Protein AF-A0A8B6C512-F1 (afdb_monomer_lite)

Secondary structure (DSSP, 8-state):
-EEEEEEEEEEEE---TT------S--TTTTT-SSPPTTTTS-TTT--TTTTSEEEEEEEEEEEE--TTTTTS-SSS--B-TTTS---TTT--EETTEESSPPPTTTS-BSEEEEESTTHHHHHHHHHTSGGGTTPEEEESSGGGTHHHHHHHHHHHTT---EEEEETTEEEEEEETTTT-EEEEEGGGT--S-GGGHHHHHT---S------GGG--TGGGG-EEEPPPGGGGTGGGS-HHHHHHHHHHHHHHTTSEEEHHHHHHHHHHHHHHHHHHHHHHHHHHHHHHHH--S-TT-TT--PPPGGGSSSHHHHHHHHHHHHHSPPEEEEEEEETTT--EEEEEEEEETTEEEEEETTEEEEHHHHHHH-TTEEEEEEEEEE-SS----TT-SS-S----HHHHHHHHHHHHHHT---EETTTT-PEEPTTSS-EESEEETTTTEEEEEE-TTTTT-TTT--S-TTT-B-TTT--BHHHHHHHHHHHHHHHHHTT-EEEEEEHHHHHHHHHH-HHHHHHHHH----PPP-TTGGGSTTT-----S-S---PPTT--------S-HHHHHHHHSPPP-SSPP---S----GGG--S----S----

Sequence (606 aa):
MIFFDCETTQDTLLQCENGNLPSTSRCQNCKDKEEACNQCTLCQNCGKSWCGSKEHKVNFICMQTACDHCKDKQISDEPKCNFCGVRCSMCDKKDKKEFKKEPCFKTCGFRERIFRGELATDAFCRRVFSEQYTNAVVLSHNGSGYDNYFLIDWLIKNSIRPDVIFNGSKIMYMAINRGLNIRVLDSLNFLPMKLSKIPKAFGLKELKKGYFPHFFNTMENQNYIGPYPDSTYYGCDYMSKDDRSDFLSWYKTKTNEVFDFAKEMKEYCCSDTTILREGVLRFRDLMLEVNRNGENEKNTHGQGVDVLDYVTIASVCMGVYKTNFLKEQYDVEVLRQDTDDIDQIPMTFTEKGFDVLDHDTWKSSETFLSENPQSKFGQRKFVKSPLAHVPSEGYTKRYNHSKSSIVWLEWMMKEEKMSIQHALNRGEFKIPGTKFHVDGYCQETNEVFEFLGCLWHGCKKCFPCERSGTKTSLTKQSMDELYVVTKKREKTIRELGFGYRKIWEHDFASQLKSNQRLKLFANNLDIEERLDPRLAFFVRWTNRHTTKLYYKVKNEEKIKYVDFTSLYPWTNKYCRYPLHHPEIITKDFEELDTYFGFVQSENFTT

Structure (mmCIF, N/CA/C/O backbone):
data_AF-A0A8B6C512-F1
#
_entry.id   AF-A0A8B6C512-F1
#
loop_
_atom_site.group_PDB
_atom_site.id
_atom_site.type_symbol
_atom_site.label_atom_id
_atom_site.label_alt_id
_atom_site.label_comp_id
_atom_site.label_asym_id
_atom_site.label_entity_id
_atom_site.label_seq_id
_atom_site.pdbx_PDB_ins_code
_atom_site.Cartn_x
_atom_site.Cartn_y
_atom_site.Cartn_z
_atom_site.occupancy
_atom_site.B_iso_or_equiv
_atom_site.auth_seq_id
_atom_site.auth_comp_id
_atom_site.auth_asym_id
_atom_site.auth_atom_id
_atom_site.pdbx_PDB_model_num
ATOM 1 N N . MET A 1 1 ? 15.063 -5.814 2.025 1.00 91.50 1 MET A N 1
ATOM 2 C CA . MET A 1 1 ? 14.342 -5.010 1.019 1.00 91.50 1 MET A CA 1
ATOM 3 C C . MET A 1 1 ? 14.743 -5.479 -0.368 1.00 91.50 1 MET A C 1
ATOM 5 O O . MET A 1 1 ? 15.917 -5.784 -0.583 1.00 91.50 1 MET A O 1
ATOM 9 N N . ILE A 1 2 ? 13.775 -5.566 -1.271 1.00 94.25 2 ILE A N 1
ATOM 10 C CA . ILE A 1 2 ? 13.942 -5.879 -2.689 1.00 94.25 2 ILE A CA 1
ATOM 11 C C . ILE A 1 2 ? 13.354 -4.700 -3.459 1.00 94.25 2 ILE A C 1
ATOM 13 O O . ILE A 1 2 ? 12.222 -4.310 -3.200 1.00 94.25 2 ILE A O 1
ATOM 17 N N . PHE A 1 3 ? 14.126 -4.141 -4.374 1.00 95.06 3 PHE A N 1
ATOM 18 C CA . PHE A 1 3 ? 13.727 -3.062 -5.263 1.00 95.06 3 PHE A CA 1
ATOM 19 C C . PHE A 1 3 ? 13.720 -3.613 -6.673 1.00 95.06 3 PHE A C 1
ATOM 21 O O . PHE A 1 3 ? 14.619 -4.383 -7.027 1.00 95.06 3 PHE A O 1
ATOM 28 N N . PHE A 1 4 ? 12.721 -3.254 -7.459 1.00 95.69 4 PHE A N 1
ATOM 29 C CA . PHE A 1 4 ? 12.693 -3.656 -8.849 1.00 95.69 4 PHE A CA 1
ATOM 30 C C . PHE A 1 4 ? 12.033 -2.600 -9.718 1.00 95.69 4 PHE A C 1
ATOM 32 O O . PHE A 1 4 ? 11.220 -1.804 -9.245 1.00 95.69 4 PHE A O 1
ATOM 39 N N . ASP A 1 5 ? 12.405 -2.655 -10.983 1.00 93.94 5 ASP A N 1
ATOM 40 C CA . ASP A 1 5 ? 11.792 -1.925 -12.075 1.00 93.94 5 ASP A CA 1
ATOM 41 C C . ASP A 1 5 ? 11.646 -2.878 -13.267 1.00 93.94 5 ASP A C 1
ATOM 43 O O . ASP A 1 5 ? 12.404 -3.858 -13.384 1.00 93.94 5 ASP A O 1
ATOM 47 N N . CYS A 1 6 ? 10.639 -2.647 -14.107 1.00 92.38 6 CYS A N 1
ATOM 48 C CA . CYS A 1 6 ? 10.387 -3.498 -15.258 1.00 92.38 6 CYS A CA 1
ATOM 49 C C . CYS A 1 6 ? 10.047 -2.717 -16.524 1.00 92.38 6 CYS A C 1
ATOM 51 O O . CYS A 1 6 ? 9.297 -1.748 -16.510 1.00 92.38 6 CYS A O 1
ATOM 53 N N . GLU A 1 7 ? 10.559 -3.221 -17.644 1.00 91.62 7 GLU A N 1
ATOM 54 C CA . GLU A 1 7 ? 10.221 -2.734 -18.973 1.00 91.62 7 GLU A CA 1
ATOM 55 C C . GLU A 1 7 ? 9.323 -3.746 -19.678 1.00 91.62 7 GLU A C 1
ATOM 57 O O . GLU A 1 7 ? 9.436 -4.967 -19.493 1.00 91.62 7 GLU A O 1
ATOM 62 N N . THR A 1 8 ? 8.415 -3.218 -20.495 1.00 89.81 8 THR A N 1
ATOM 63 C CA . THR A 1 8 ? 7.405 -4.011 -21.199 1.00 89.81 8 THR A CA 1
ATOM 64 C C . THR A 1 8 ? 7.419 -3.746 -22.690 1.00 89.81 8 THR A C 1
ATOM 66 O O . THR A 1 8 ? 7.499 -2.583 -23.097 1.00 89.81 8 THR A O 1
ATOM 69 N N . THR A 1 9 ? 7.214 -4.785 -23.491 1.00 89.00 9 THR A N 1
ATOM 70 C CA . THR A 1 9 ? 6.844 -4.621 -24.895 1.00 89.00 9 THR A CA 1
ATOM 71 C C . THR A 1 9 ? 5.354 -4.297 -25.024 1.00 89.00 9 THR A C 1
ATOM 73 O O . THR A 1 9 ? 4.552 -4.626 -24.145 1.00 89.00 9 THR A O 1
ATOM 76 N N . GLN A 1 10 ? 4.993 -3.604 -26.106 1.00 83.38 10 GLN A N 1
ATOM 77 C CA . GLN A 1 10 ? 3.621 -3.155 -26.407 1.00 83.38 10 GLN A CA 1
ATOM 78 C C . GLN A 1 10 ? 3.200 -3.497 -27.848 1.00 83.38 10 GLN A C 1
ATOM 80 O O . GLN A 1 10 ? 2.409 -2.796 -28.481 1.00 83.38 10 GLN A O 1
ATOM 85 N N . ASP A 1 11 ? 3.798 -4.549 -28.390 1.00 81.00 11 ASP A N 1
ATOM 86 C CA . ASP A 1 11 ? 3.680 -5.032 -29.765 1.00 81.00 11 ASP A CA 1
ATOM 87 C C . ASP A 1 11 ? 2.451 -5.925 -29.995 1.00 81.00 11 ASP A C 1
ATOM 89 O O . ASP A 1 11 ? 2.046 -6.145 -31.135 1.00 81.00 11 ASP A O 1
ATOM 93 N N . THR A 1 12 ? 1.807 -6.393 -28.924 1.00 81.94 12 THR A N 1
ATOM 94 C CA . THR A 1 12 ? 0.598 -7.224 -29.004 1.00 81.94 12 THR A CA 1
ATOM 95 C C . THR A 1 12 ? -0.656 -6.431 -28.645 1.00 81.94 12 THR A C 1
ATOM 97 O O . THR A 1 12 ? -0.633 -5.556 -27.783 1.00 81.94 12 THR A O 1
ATOM 100 N N . LEU A 1 13 ? -1.766 -6.706 -29.334 1.00 83.25 13 LEU A N 1
ATOM 101 C CA . LEU A 1 13 ? -3.073 -6.111 -29.043 1.00 83.25 13 LEU A CA 1
ATOM 102 C C . LEU A 1 13 ? -3.945 -7.124 -28.304 1.00 83.25 13 LEU A C 1
ATOM 104 O O . LEU A 1 13 ? -4.072 -8.267 -28.740 1.00 83.25 13 LEU A O 1
ATOM 108 N N . LEU A 1 14 ? -4.614 -6.682 -27.242 1.00 81.88 14 LEU A N 1
ATOM 109 C CA . LEU A 1 14 ? -5.650 -7.463 -26.577 1.00 81.88 14 LEU A CA 1
ATOM 110 C C . LEU A 1 14 ? -6.883 -7.535 -27.478 1.00 81.88 14 LEU A C 1
ATOM 112 O O . LEU A 1 14 ? -7.467 -6.506 -27.809 1.00 81.88 14 LEU A O 1
ATOM 116 N N . GLN A 1 15 ? -7.315 -8.730 -27.870 1.00 83.06 15 GLN A N 1
ATOM 117 C CA . GLN A 1 15 ? -8.493 -8.918 -28.723 1.00 83.06 15 GLN A CA 1
ATOM 118 C C . GLN A 1 15 ? -9.406 -10.007 -28.152 1.00 83.06 15 GLN A C 1
ATOM 120 O O . GLN A 1 15 ? -8.938 -10.946 -27.512 1.00 83.06 15 GLN A O 1
ATOM 125 N N . CYS A 1 16 ? -10.721 -9.874 -28.344 1.00 81.25 16 CYS A N 1
ATOM 126 C CA . CYS A 1 16 ? -11.652 -10.968 -28.058 1.00 81.25 16 CYS A CA 1
ATOM 127 C C . CYS A 1 16 ? -11.561 -12.063 -29.132 1.00 81.25 16 CYS A C 1
ATOM 129 O O . CYS A 1 16 ? -11.013 -11.825 -30.203 1.00 81.25 16 CYS A O 1
ATOM 131 N N . GLU A 1 17 ? -12.159 -13.230 -28.877 1.00 81.50 17 GLU A N 1
ATOM 132 C CA . GLU A 1 17 ? -12.155 -14.383 -29.799 1.00 81.50 17 GLU A CA 1
ATOM 133 C C . GLU A 1 17 ? -12.631 -14.030 -31.220 1.00 81.50 17 GLU A C 1
ATOM 135 O O . GLU A 1 17 ? -12.104 -14.545 -32.198 1.00 81.50 17 GLU A O 1
ATOM 140 N N . ASN A 1 18 ? -13.564 -13.079 -31.335 1.00 79.50 18 ASN A N 1
ATOM 141 C CA . ASN A 1 18 ? -14.104 -12.596 -32.611 1.00 79.50 18 ASN A CA 1
ATOM 142 C C . ASN A 1 18 ? -13.306 -11.428 -33.230 1.00 79.50 18 ASN A C 1
ATOM 144 O O . ASN A 1 18 ? -13.780 -10.784 -34.163 1.00 79.50 18 ASN A O 1
ATOM 148 N N . GLY A 1 19 ? -12.127 -11.104 -32.691 1.00 79.50 19 GLY A N 1
ATOM 149 C CA . GLY A 1 19 ? -11.318 -9.953 -33.095 1.00 79.50 19 GLY A CA 1
ATOM 150 C C . GLY A 1 19 ? -11.868 -8.609 -32.602 1.00 79.50 19 GLY A C 1
ATOM 151 O O . GLY A 1 19 ? -13.033 -8.482 -32.212 1.00 79.50 19 GLY A O 1
ATOM 152 N N . ASN A 1 20 ? -11.014 -7.583 -32.591 1.00 76.06 20 ASN A N 1
ATOM 153 C CA . ASN A 1 20 ? -11.428 -6.233 -32.215 1.00 76.06 20 ASN A CA 1
ATOM 154 C C . ASN A 1 20 ? -12.248 -5.572 -33.335 1.00 76.06 20 ASN A C 1
ATOM 156 O O . ASN A 1 20 ? -11.716 -5.328 -34.416 1.00 76.06 20 ASN A O 1
ATOM 160 N N . LEU A 1 21 ? -13.506 -5.226 -33.048 1.00 76.69 21 LEU A N 1
ATOM 161 C CA . LEU A 1 21 ? -14.348 -4.416 -33.927 1.00 76.69 21 LEU A CA 1
ATOM 162 C C . LEU A 1 21 ? -14.613 -3.051 -33.267 1.00 76.69 21 LEU A C 1
ATOM 164 O O . LEU A 1 21 ? -15.523 -2.942 -32.436 1.00 76.69 21 LEU A O 1
ATOM 168 N N . PRO A 1 22 ? -13.813 -2.014 -33.579 1.00 69.06 22 PRO A N 1
ATOM 169 C CA . PRO A 1 22 ? -14.023 -0.678 -33.035 1.00 69.06 22 PRO A CA 1
ATOM 170 C C . PRO A 1 22 ? -15.320 -0.066 -33.579 1.00 69.06 22 PRO A C 1
ATOM 172 O O . PRO A 1 22 ? -15.694 -0.297 -34.729 1.00 69.06 22 PRO A O 1
ATOM 175 N N . SER A 1 23 ? -16.009 0.740 -32.765 1.00 67.50 23 SER A N 1
ATOM 176 C CA . SER A 1 23 ? -17.238 1.403 -33.207 1.00 67.50 23 SER A CA 1
ATOM 177 C C . SER A 1 23 ? -16.943 2.440 -34.293 1.00 67.50 23 SER A C 1
ATOM 179 O O . SER A 1 23 ? -16.344 3.482 -34.029 1.00 67.50 23 SER A O 1
ATOM 181 N N . THR A 1 24 ? -17.376 2.166 -35.524 1.00 58.69 24 THR A N 1
ATOM 182 C CA . THR A 1 24 ? -17.175 3.050 -36.687 1.00 58.69 24 THR A CA 1
ATOM 183 C C . THR A 1 24 ? -18.111 4.260 -36.678 1.00 58.69 24 THR A C 1
ATOM 185 O O . THR A 1 24 ? -17.781 5.310 -37.227 1.00 58.69 24 THR A O 1
ATOM 188 N N . SER A 1 25 ? -19.264 4.157 -36.011 1.00 61.19 25 SER A N 1
ATOM 189 C CA . SER A 1 25 ? -20.226 5.247 -35.847 1.00 61.19 25 SER A CA 1
ATOM 190 C C . SER A 1 25 ? -20.038 5.941 -34.498 1.00 61.19 25 SER A C 1
ATOM 192 O O . SER A 1 25 ? -20.415 5.405 -33.451 1.00 61.19 25 SER A O 1
ATOM 194 N N . ARG A 1 26 ? -19.481 7.158 -34.520 1.00 62.62 26 ARG A N 1
ATOM 195 C CA . ARG A 1 26 ? -19.450 8.042 -33.346 1.00 62.62 26 ARG A CA 1
ATOM 196 C C . ARG A 1 26 ? -20.874 8.501 -33.014 1.00 62.62 26 ARG A C 1
ATOM 198 O O . ARG A 1 26 ? -21.643 8.842 -33.916 1.00 62.62 26 ARG A O 1
ATOM 205 N N . CYS A 1 27 ? -21.236 8.509 -31.730 1.00 70.62 27 CYS A N 1
ATOM 206 C CA . CYS A 1 27 ? -22.537 9.014 -31.288 1.00 70.62 27 CYS A CA 1
ATOM 207 C C . CYS A 1 27 ? -22.699 10.502 -31.645 1.00 70.62 27 CYS A C 1
ATOM 209 O O . CYS A 1 27 ? -21.721 11.191 -31.942 1.00 70.62 27 CYS A O 1
ATOM 211 N N . GLN A 1 28 ? -23.926 11.023 -31.580 1.00 69.69 28 GLN A N 1
ATOM 212 C CA . GLN A 1 28 ? -24.227 12.417 -31.934 1.00 69.69 28 GLN A CA 1
ATOM 213 C C . GLN A 1 28 ? -23.349 13.437 -31.182 1.00 69.69 28 GLN A C 1
ATOM 215 O O . GLN A 1 28 ? -22.977 14.451 -31.755 1.00 69.69 28 GLN A O 1
ATOM 220 N N . ASN A 1 29 ? -22.935 13.118 -29.949 1.00 66.81 29 ASN A N 1
ATOM 221 C CA . ASN A 1 29 ? -22.063 13.961 -29.121 1.00 66.81 29 ASN A CA 1
ATOM 222 C C . ASN A 1 29 ? -20.561 13.860 -29.453 1.00 66.81 29 ASN A C 1
ATOM 224 O O . ASN A 1 29 ? -19.772 14.657 -28.944 1.00 66.81 29 ASN A O 1
ATOM 228 N N . CYS A 1 30 ? -20.157 12.870 -30.251 1.00 68.38 30 CYS A N 1
ATOM 229 C CA . CYS A 1 30 ? -18.762 12.582 -30.598 1.00 68.38 30 CYS A CA 1
ATOM 230 C C . CYS A 1 30 ? -18.449 12.781 -32.082 1.00 68.38 30 CYS A C 1
ATOM 232 O O . CYS A 1 30 ? -17.289 12.650 -32.463 1.00 68.38 30 CYS A O 1
ATOM 234 N N . LYS A 1 31 ? -19.452 13.075 -32.921 1.00 67.50 31 LYS A N 1
ATOM 235 C CA . LYS A 1 31 ? -19.254 13.305 -34.361 1.00 67.50 31 LYS A CA 1
ATOM 236 C C . LYS A 1 31 ? -18.230 14.411 -34.643 1.00 67.50 31 LYS A C 1
ATOM 238 O O . LYS A 1 31 ? -17.388 14.207 -35.507 1.00 67.50 31 LYS A O 1
ATOM 243 N N . ASP A 1 32 ? -18.244 15.481 -33.845 1.00 69.19 32 ASP A N 1
ATOM 244 C CA . ASP A 1 32 ? -17.402 16.673 -34.053 1.00 69.19 32 ASP A CA 1
ATOM 245 C C . ASP A 1 32 ? -16.238 16.807 -33.048 1.00 69.19 32 ASP A C 1
ATOM 247 O O . ASP A 1 32 ? -15.557 17.829 -33.016 1.00 69.19 32 ASP A O 1
ATOM 251 N N . LYS A 1 33 ? -16.005 15.804 -32.190 1.00 66.88 33 LYS A N 1
ATOM 252 C CA . LYS A 1 33 ? -14.919 15.818 -31.189 1.00 66.88 33 LYS A CA 1
ATOM 253 C C . LYS A 1 33 ? -13.771 14.924 -31.632 1.00 66.88 33 LYS A C 1
ATOM 255 O O . LYS A 1 33 ? -14.025 13.845 -32.152 1.00 66.88 33 LYS A O 1
ATOM 260 N N . GLU A 1 34 ? -12.522 15.315 -31.377 1.00 61.12 34 GLU A N 1
ATOM 261 C CA . GLU A 1 34 ? -11.354 14.455 -31.642 1.00 61.12 34 GLU A CA 1
ATOM 262 C C . GLU A 1 34 ? -11.406 13.155 -30.816 1.00 61.12 34 GLU A C 1
ATOM 264 O O . GLU A 1 34 ? -11.105 12.081 -31.341 1.00 61.12 34 GLU A O 1
ATOM 269 N N . GLU A 1 35 ? -11.910 13.230 -29.579 1.00 62.97 35 GLU A N 1
ATOM 270 C CA . GLU A 1 35 ? -12.033 12.101 -28.651 1.00 62.97 35 GLU A CA 1
ATOM 271 C C . GLU A 1 35 ? -13.433 11.453 -28.647 1.00 62.97 35 GLU A C 1
ATOM 273 O O . GLU A 1 35 ? -14.476 12.117 -28.619 1.00 62.97 35 GLU A O 1
ATOM 278 N N . ALA A 1 36 ? -13.457 10.117 -28.635 1.00 66.44 36 ALA A N 1
ATOM 279 C CA . ALA A 1 36 ? -14.673 9.309 -28.558 1.00 66.44 36 ALA A CA 1
ATOM 280 C C . ALA A 1 36 ? -15.171 9.156 -27.105 1.00 66.44 36 ALA A C 1
ATOM 282 O O . ALA A 1 36 ? -14.377 9.055 -26.175 1.00 66.44 36 ALA A O 1
ATOM 283 N N . CYS A 1 37 ? -16.491 9.096 -26.888 1.00 70.12 37 CYS A N 1
ATOM 284 C CA . CYS A 1 37 ? -17.055 8.854 -25.555 1.00 70.12 37 CYS A CA 1
ATOM 285 C C . CYS A 1 37 ? -16.850 7.400 -25.102 1.00 70.12 37 CYS A C 1
ATOM 287 O O . CYS A 1 37 ? -16.692 6.504 -25.929 1.00 70.12 37 CYS A O 1
ATOM 289 N N . ASN A 1 38 ? -16.986 7.148 -23.794 1.00 68.56 38 ASN A N 1
ATOM 290 C CA . ASN A 1 38 ? -16.826 5.823 -23.172 1.00 68.56 38 ASN A CA 1
ATOM 291 C C . ASN A 1 38 ? -17.669 4.693 -23.788 1.00 68.56 38 ASN A C 1
ATOM 293 O O . ASN A 1 38 ? -17.343 3.531 -23.595 1.00 68.56 38 ASN A O 1
ATOM 297 N N . GLN A 1 39 ? -18.767 5.006 -24.481 1.00 68.81 39 GLN A N 1
ATOM 298 C CA . GLN A 1 39 ? -19.586 4.008 -25.184 1.00 68.81 39 GLN A CA 1
ATOM 299 C C . GLN A 1 39 ? -19.069 3.725 -26.599 1.00 68.81 39 GLN A C 1
ATOM 301 O O . GLN A 1 39 ? -19.189 2.607 -27.084 1.00 68.81 39 GLN A O 1
ATOM 306 N N . CYS A 1 40 ? -18.474 4.725 -27.255 1.00 70.81 40 CYS A N 1
ATOM 307 C CA . CYS A 1 40 ? -17.884 4.584 -28.587 1.00 70.81 40 CYS A CA 1
ATOM 308 C C . CYS A 1 40 ? -16.485 3.946 -28.548 1.00 70.81 40 CYS A C 1
ATOM 310 O O . CYS A 1 40 ? -15.998 3.514 -29.587 1.00 70.81 40 CYS A O 1
ATOM 312 N N . THR A 1 41 ? -15.844 3.877 -27.376 1.00 71.75 41 THR A N 1
ATOM 313 C CA . THR A 1 41 ? -14.548 3.206 -27.168 1.00 71.75 41 THR A CA 1
ATOM 314 C C . THR A 1 41 ? -14.672 1.707 -26.875 1.00 71.75 41 THR A C 1
ATOM 316 O O . THR A 1 41 ? -13.659 1.021 -26.766 1.00 71.75 41 THR A O 1
ATOM 319 N N . LEU A 1 42 ? -15.892 1.176 -26.744 1.00 79.00 42 LEU A N 1
ATOM 320 C CA . LEU A 1 42 ? -16.126 -0.249 -26.513 1.00 79.00 42 LEU A CA 1
ATOM 321 C C . LEU A 1 42 ? -16.055 -1.026 -27.829 1.00 79.00 42 LEU A C 1
ATOM 323 O O . LEU A 1 42 ? -16.581 -0.589 -28.854 1.00 79.00 42 LEU A O 1
ATOM 327 N N . CYS A 1 43 ? -15.458 -2.216 -27.785 1.00 80.44 43 CYS A N 1
ATOM 328 C CA . CYS A 1 43 ? -15.514 -3.150 -28.905 1.00 80.44 43 CYS A CA 1
ATOM 329 C C . CYS A 1 43 ? -16.960 -3.611 -29.139 1.00 80.44 43 CYS A C 1
ATOM 331 O O . CYS A 1 43 ? -17.629 -4.047 -28.202 1.00 80.44 43 CYS A O 1
ATOM 333 N N . GLN A 1 44 ? -17.434 -3.573 -30.385 1.00 79.50 44 GLN A N 1
ATOM 334 C CA . GLN A 1 44 ? -18.797 -3.984 -30.738 1.00 79.50 44 GLN A CA 1
ATOM 335 C C . GLN A 1 44 ? -19.030 -5.491 -30.557 1.00 79.50 44 GLN A C 1
ATOM 337 O O . GLN A 1 44 ? -20.147 -5.904 -30.261 1.00 79.50 44 GLN A O 1
ATOM 342 N N . ASN A 1 45 ? -17.976 -6.308 -30.666 1.00 82.31 45 ASN A N 1
ATOM 343 C CA . ASN A 1 45 ? -18.083 -7.761 -30.520 1.00 82.31 45 ASN A CA 1
ATOM 344 C C . ASN A 1 45 ? -18.233 -8.211 -29.060 1.00 82.31 45 ASN A C 1
ATOM 346 O O . ASN A 1 45 ? -18.942 -9.176 -28.791 1.00 82.31 45 ASN A O 1
ATOM 350 N N . CYS A 1 46 ? -17.556 -7.554 -28.112 1.00 81.38 46 CYS A N 1
ATOM 351 C CA . CYS A 1 46 ? -17.521 -8.002 -26.712 1.00 81.38 46 CYS A CA 1
ATOM 352 C C . CYS A 1 46 ? -18.033 -6.971 -25.697 1.00 81.38 46 CYS A C 1
ATOM 354 O O . CYS A 1 46 ? -18.179 -7.303 -24.522 1.00 81.38 46 CYS A O 1
ATOM 356 N N . GLY A 1 47 ? -18.283 -5.728 -26.117 1.00 80.50 47 GLY A N 1
ATOM 357 C CA . GLY A 1 47 ? -18.731 -4.630 -25.259 1.00 80.50 47 GLY A CA 1
ATOM 358 C C . GLY A 1 47 ? -17.694 -4.165 -24.233 1.00 80.50 47 GLY A C 1
ATOM 359 O O . GLY A 1 47 ? -18.053 -3.472 -23.285 1.00 80.50 47 GLY A O 1
ATOM 360 N N . LYS A 1 48 ? -16.420 -4.559 -24.372 1.00 80.75 48 LYS A N 1
ATOM 361 C CA . LYS A 1 48 ? -15.354 -4.248 -23.405 1.00 80.75 48 LYS A CA 1
ATOM 362 C C . LYS A 1 48 ? -14.372 -3.225 -23.973 1.00 80.75 48 LYS A C 1
ATOM 364 O O . LYS A 1 48 ? -14.043 -3.268 -25.156 1.00 80.75 48 LYS A O 1
ATOM 369 N N . SER A 1 49 ? -13.885 -2.336 -23.108 1.00 78.50 49 SER A N 1
ATOM 370 C CA . SER A 1 49 ? -12.954 -1.248 -23.451 1.00 78.50 49 SER A CA 1
ATOM 371 C C . SER A 1 49 ? -11.508 -1.704 -23.653 1.00 78.50 49 SER A C 1
ATOM 373 O O . SER A 1 49 ? -10.746 -1.026 -24.331 1.00 78.50 49 SER A O 1
ATOM 375 N N . TRP A 1 50 ? -11.112 -2.845 -23.081 1.00 79.56 50 TRP A N 1
ATOM 376 C CA . TRP A 1 50 ? -9.747 -3.367 -23.222 1.00 79.56 50 TRP A CA 1
ATOM 377 C C . TRP A 1 50 ? -9.486 -4.011 -24.587 1.00 79.56 50 TRP A C 1
ATOM 379 O O . TRP A 1 50 ? -8.336 -4.196 -24.974 1.00 79.56 50 TRP A O 1
ATOM 389 N N . CYS A 1 51 ? -10.536 -4.375 -25.326 1.00 80.56 51 CYS A N 1
ATOM 390 C CA . CYS A 1 51 ? -10.400 -5.008 -26.630 1.00 80.56 51 CYS A CA 1
ATOM 391 C C . CYS A 1 51 ? -9.958 -3.957 -27.658 1.00 80.56 51 CYS A C 1
ATOM 393 O O . CYS A 1 51 ? -10.674 -2.995 -27.913 1.00 80.56 51 CYS A O 1
ATOM 395 N N . GLY A 1 52 ? -8.762 -4.136 -28.216 1.00 76.06 52 GLY A N 1
ATOM 396 C CA . GLY A 1 52 ? -8.053 -3.167 -29.048 1.00 76.06 52 GLY A CA 1
ATOM 397 C C . GLY A 1 52 ? -6.958 -2.386 -28.328 1.00 76.06 52 GLY A C 1
ATOM 398 O O . GLY A 1 52 ? -6.225 -1.650 -28.982 1.00 76.06 52 GLY A O 1
ATOM 399 N N . SER A 1 53 ? -6.827 -2.533 -27.007 1.00 81.75 53 SER A N 1
ATOM 400 C CA . SER A 1 53 ? -5.731 -1.917 -26.255 1.00 81.75 53 SER A CA 1
ATOM 401 C C . SER A 1 53 ? -4.425 -2.685 -26.450 1.00 81.75 53 SER A C 1
ATOM 403 O O . SER A 1 53 ? -4.435 -3.896 -26.676 1.00 81.75 53 SER A O 1
ATOM 405 N N . LYS A 1 54 ? -3.294 -1.981 -26.339 1.00 84.12 54 LYS A N 1
ATOM 406 C CA . LYS A 1 54 ? -1.969 -2.609 -26.340 1.00 84.12 54 LYS A CA 1
ATOM 407 C C . LYS A 1 54 ? -1.796 -3.448 -25.075 1.00 84.12 54 LYS A C 1
ATOM 409 O O . LYS A 1 54 ? -2.067 -2.982 -23.970 1.00 84.12 54 LYS A O 1
ATOM 414 N N . GLU A 1 55 ? -1.373 -4.690 -25.251 1.00 85.94 55 GLU A N 1
ATOM 415 C CA . GLU A 1 55 ? -0.994 -5.586 -24.170 1.00 85.94 55 GLU A CA 1
ATOM 416 C C . GLU A 1 55 ? 0.431 -5.247 -23.732 1.00 85.94 55 GLU A C 1
ATOM 418 O O . GLU A 1 55 ? 1.350 -5.226 -24.548 1.0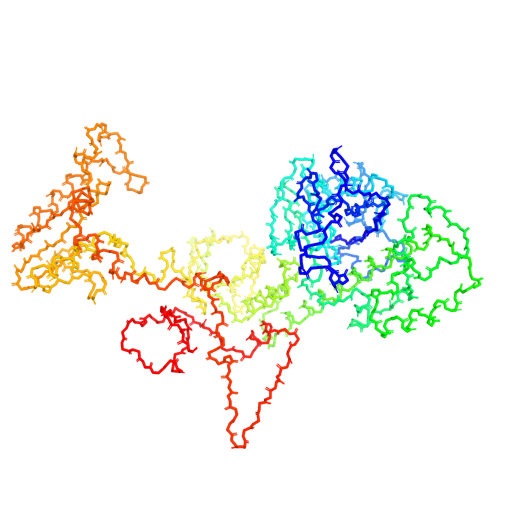0 85.94 55 GLU A O 1
ATOM 423 N N . HIS A 1 56 ? 0.611 -4.985 -22.440 1.00 87.44 56 HIS A N 1
ATOM 424 C CA . HIS A 1 56 ? 1.930 -4.766 -21.860 1.00 87.44 56 HIS A CA 1
ATOM 425 C C . HIS A 1 56 ? 2.498 -6.108 -21.397 1.00 87.44 56 HIS A C 1
ATOM 427 O O . HIS A 1 56 ? 1.965 -6.713 -20.466 1.00 87.44 56 HIS A O 1
ATOM 433 N N . LYS A 1 57 ? 3.579 -6.573 -22.031 1.00 88.19 57 LYS A N 1
ATOM 434 C CA . LYS A 1 57 ? 4.273 -7.812 -21.645 1.00 88.19 57 LYS A CA 1
ATOM 435 C C . LYS A 1 57 ? 5.656 -7.498 -21.118 1.00 88.19 57 LYS A C 1
ATOM 437 O O . LYS A 1 57 ? 6.478 -6.939 -21.831 1.00 88.19 57 LYS A O 1
ATOM 442 N N . VAL A 1 58 ? 5.920 -7.868 -19.871 1.00 90.81 58 VAL A N 1
ATOM 443 C CA . VAL A 1 58 ? 7.227 -7.645 -19.248 1.00 90.81 58 VAL A CA 1
ATOM 444 C C . VAL A 1 58 ? 8.289 -8.486 -19.953 1.00 90.81 58 VAL A C 1
ATOM 446 O O . VAL A 1 58 ? 8.213 -9.713 -19.949 1.00 90.81 58 VAL A O 1
ATOM 449 N N . ASN A 1 59 ? 9.294 -7.826 -20.527 1.00 90.88 59 ASN A N 1
ATOM 450 C CA . ASN A 1 59 ? 10.420 -8.476 -21.202 1.00 90.88 59 ASN A CA 1
ATOM 451 C C . ASN A 1 59 ? 11.748 -8.280 -20.466 1.00 90.88 59 ASN A C 1
ATOM 453 O O . ASN A 1 59 ? 12.705 -9.020 -20.719 1.00 90.88 59 ASN A O 1
ATOM 457 N N . PHE A 1 60 ? 11.820 -7.310 -19.555 1.00 92.38 60 PHE A N 1
ATOM 458 C CA . PHE A 1 60 ? 13.027 -7.007 -18.801 1.00 92.38 60 PHE A CA 1
ATOM 459 C C . PHE A 1 60 ? 12.681 -6.605 -17.368 1.00 92.38 60 PHE A C 1
ATOM 461 O O . PHE A 1 60 ? 11.805 -5.777 -17.149 1.00 92.38 60 PHE A O 1
ATOM 468 N N . ILE A 1 61 ? 13.373 -7.187 -16.387 1.00 94.81 61 ILE A N 1
ATOM 469 C CA . ILE A 1 61 ? 13.243 -6.811 -14.974 1.00 94.81 61 ILE A CA 1
ATOM 470 C C . ILE A 1 61 ? 14.639 -6.662 -14.385 1.00 94.81 61 ILE A C 1
ATOM 472 O O . ILE A 1 61 ? 15.447 -7.599 -14.454 1.00 94.81 61 ILE A O 1
ATOM 476 N N . CYS A 1 62 ? 14.905 -5.520 -13.758 1.00 93.88 62 CYS A N 1
ATOM 477 C CA . CYS A 1 62 ? 16.059 -5.350 -12.889 1.00 93.88 62 CYS A CA 1
ATOM 478 C C . CYS A 1 62 ? 15.626 -5.499 -11.431 1.00 93.88 62 CYS A C 1
ATOM 480 O O . CYS A 1 62 ? 14.680 -4.864 -10.983 1.00 93.88 62 CYS A O 1
ATOM 482 N N . MET A 1 63 ? 16.314 -6.362 -10.684 1.00 94.38 63 MET A N 1
ATOM 483 C CA . MET A 1 63 ? 16.089 -6.566 -9.257 1.00 94.38 63 MET A CA 1
ATOM 484 C C . MET A 1 63 ? 17.352 -6.210 -8.483 1.00 94.38 63 MET A C 1
ATOM 486 O O . MET A 1 63 ? 18.411 -6.792 -8.726 1.00 94.38 63 MET A O 1
ATOM 490 N N . GLN A 1 64 ? 17.222 -5.342 -7.484 1.00 93.31 64 GLN A N 1
ATOM 491 C CA . GLN A 1 64 ? 18.286 -5.009 -6.544 1.00 93.31 64 GLN A CA 1
ATOM 492 C C . GLN A 1 64 ? 17.877 -5.288 -5.095 1.00 93.31 64 GLN A C 1
ATOM 494 O O . GLN A 1 64 ? 16.739 -5.057 -4.694 1.00 93.31 64 GLN A O 1
ATOM 499 N N . THR A 1 65 ? 18.806 -5.761 -4.264 1.00 92.19 65 THR A N 1
ATOM 500 C CA . THR A 1 65 ? 18.548 -6.053 -2.848 1.00 92.19 65 THR A CA 1
ATOM 501 C C . THR A 1 65 ? 19.351 -5.168 -1.897 1.00 92.19 65 THR A C 1
ATOM 503 O O . THR A 1 65 ? 20.504 -4.780 -2.140 1.00 92.19 65 THR A O 1
ATOM 506 N N . ALA A 1 66 ? 18.727 -4.841 -0.765 1.00 90.75 66 ALA A N 1
ATOM 507 C CA . ALA A 1 66 ? 19.374 -4.152 0.344 1.00 90.75 66 ALA A CA 1
ATOM 508 C C . ALA A 1 66 ? 18.920 -4.712 1.699 1.00 90.75 66 ALA A C 1
ATOM 510 O O . ALA A 1 66 ? 17.754 -5.069 1.899 1.00 90.75 66 ALA A O 1
ATOM 511 N N . CYS A 1 67 ? 19.855 -4.761 2.641 1.00 87.12 67 CYS A N 1
ATOM 512 C CA . CYS A 1 67 ? 19.643 -5.093 4.047 1.00 87.12 67 CYS A CA 1
ATOM 513 C C . CYS A 1 67 ? 20.490 -4.166 4.917 1.00 87.12 67 CYS A C 1
ATOM 515 O O . CYS A 1 67 ? 21.353 -3.462 4.392 1.00 87.12 67 CYS A O 1
ATOM 517 N N . ASP A 1 68 ? 20.298 -4.217 6.231 1.00 81.75 68 ASP A N 1
ATOM 518 C CA . ASP A 1 68 ? 20.985 -3.318 7.160 1.00 81.75 68 ASP A CA 1
ATOM 519 C C . ASP A 1 68 ? 22.520 -3.493 7.151 1.00 81.75 68 ASP A C 1
ATOM 521 O O . ASP A 1 68 ? 23.239 -2.549 7.444 1.00 81.75 68 ASP A O 1
ATOM 525 N N . HIS A 1 69 ? 23.045 -4.641 6.697 1.00 81.00 69 HIS A N 1
ATOM 526 C CA . HIS A 1 69 ? 24.493 -4.874 6.537 1.00 81.00 69 HIS A CA 1
ATOM 527 C C . HIS A 1 69 ? 25.106 -4.292 5.253 1.00 81.00 69 HIS A C 1
ATOM 529 O O . HIS A 1 69 ? 26.328 -4.279 5.096 1.00 81.00 69 HIS A O 1
ATOM 535 N N . CYS A 1 70 ? 24.287 -3.907 4.273 1.00 81.94 70 CYS A N 1
ATOM 536 C CA . CYS A 1 70 ? 24.772 -3.481 2.957 1.00 81.94 70 CYS A CA 1
ATOM 537 C C . CYS A 1 70 ? 24.085 -2.219 2.430 1.00 81.94 70 CYS A C 1
ATOM 539 O O . CYS A 1 70 ? 24.263 -1.883 1.259 1.00 81.94 70 CYS A O 1
ATOM 541 N N . LYS A 1 71 ? 23.268 -1.553 3.251 1.00 79.25 71 LYS A N 1
ATOM 542 C CA . LYS A 1 71 ? 22.528 -0.355 2.849 1.00 79.25 71 LYS A CA 1
ATOM 543 C C . LYS A 1 71 ? 23.462 0.786 2.429 1.00 79.25 71 LYS A C 1
ATOM 545 O O . LYS A 1 71 ? 23.172 1.435 1.434 1.00 79.25 71 LYS A O 1
ATOM 550 N N . ASP A 1 72 ? 24.626 0.901 3.071 1.00 76.50 72 ASP A N 1
ATOM 551 C CA . ASP A 1 72 ? 25.618 1.954 2.798 1.00 76.50 72 ASP A CA 1
ATOM 552 C C . ASP A 1 72 ? 26.607 1.585 1.676 1.00 76.50 72 ASP A C 1
ATOM 554 O O . ASP A 1 72 ? 27.411 2.406 1.244 1.00 76.50 72 ASP A O 1
ATOM 558 N N . LYS A 1 73 ? 26.566 0.338 1.183 1.00 75.88 73 LYS A N 1
ATOM 559 C CA . LYS A 1 73 ? 27.445 -0.132 0.103 1.00 75.88 73 LYS A CA 1
ATOM 560 C C . LYS A 1 73 ? 26.793 0.110 -1.255 1.00 75.88 73 LYS A C 1
ATOM 562 O O . LYS A 1 73 ? 25.709 -0.432 -1.521 1.00 75.88 73 LYS A O 1
ATOM 567 N N . GLN A 1 74 ? 27.480 0.842 -2.132 1.00 71.12 74 GLN A N 1
ATOM 568 C CA . GLN A 1 74 ? 27.081 0.997 -3.533 1.00 71.12 74 GLN A CA 1
ATOM 569 C C . GLN A 1 74 ? 27.107 -0.360 -4.260 1.00 71.12 74 GLN A C 1
ATOM 571 O O . GLN A 1 74 ? 27.759 -1.303 -3.820 1.00 71.12 74 GLN A O 1
ATOM 576 N N . ILE A 1 75 ? 26.334 -0.496 -5.343 1.00 70.75 75 ILE A N 1
ATOM 577 C CA . ILE A 1 75 ? 26.319 -1.732 -6.157 1.00 70.75 75 ILE A CA 1
ATOM 578 C C . ILE A 1 75 ? 27.513 -1.794 -7.130 1.00 70.75 75 ILE A C 1
ATOM 580 O O . ILE A 1 75 ? 27.807 -2.855 -7.671 1.00 70.75 75 ILE A O 1
ATOM 584 N N . SER A 1 76 ? 28.246 -0.695 -7.319 1.00 62.84 76 SER A N 1
ATOM 585 C CA . SER A 1 76 ? 29.454 -0.660 -8.152 1.00 62.84 76 SER A CA 1
ATOM 586 C C . SER A 1 76 ? 30.626 -1.454 -7.564 1.00 62.84 76 SER A C 1
ATOM 588 O O . SER A 1 76 ? 31.362 -2.087 -8.318 1.00 62.84 76 SER A O 1
ATOM 590 N N . ASP A 1 77 ? 30.778 -1.465 -6.238 1.00 55.19 77 ASP A N 1
ATOM 591 C CA . ASP A 1 77 ? 31.876 -2.145 -5.548 1.00 55.19 77 ASP A CA 1
ATOM 592 C C . ASP A 1 77 ? 31.421 -3.553 -5.166 1.00 55.19 77 ASP A C 1
ATOM 594 O O . ASP A 1 77 ? 30.488 -3.676 -4.373 1.00 55.19 77 ASP A O 1
ATOM 598 N N . GLU A 1 78 ? 32.030 -4.589 -5.770 1.00 61.75 78 GLU A N 1
ATOM 599 C CA . GLU A 1 78 ? 31.715 -6.023 -5.604 1.00 61.75 78 GLU A CA 1
ATOM 600 C C . GLU A 1 78 ? 30.350 -6.268 -4.932 1.00 61.75 78 GLU A C 1
ATOM 602 O O . GLU A 1 78 ? 30.305 -6.444 -3.709 1.00 61.75 78 GLU A O 1
ATOM 607 N N . PRO A 1 79 ? 29.226 -6.260 -5.684 1.00 70.38 79 PRO A N 1
ATOM 608 C CA . PRO A 1 79 ? 27.868 -6.163 -5.140 1.00 70.38 79 PRO A CA 1
ATOM 609 C C . PRO A 1 79 ? 27.404 -7.467 -4.496 1.00 70.38 79 PRO A C 1
ATOM 611 O O . PRO A 1 79 ? 26.325 -7.976 -4.791 1.00 70.38 79 PRO A O 1
ATOM 614 N N . LYS A 1 80 ? 28.221 -8.055 -3.629 1.00 82.00 80 LYS A N 1
ATOM 615 C CA . LYS A 1 80 ? 27.953 -9.281 -2.913 1.00 82.00 80 LYS A CA 1
ATOM 616 C C . LYS A 1 80 ? 27.511 -8.960 -1.494 1.00 82.00 80 LYS A C 1
ATOM 618 O O . LYS A 1 80 ? 28.093 -8.140 -0.791 1.00 82.00 80 LYS A O 1
ATOM 623 N N . CYS A 1 81 ? 26.458 -9.628 -1.057 1.00 82.56 81 CYS A N 1
ATOM 624 C CA . CYS A 1 81 ? 26.020 -9.627 0.323 1.00 82.56 81 CYS A CA 1
ATOM 625 C C . CYS A 1 81 ? 25.702 -11.056 0.748 1.00 82.56 81 CYS A C 1
ATOM 627 O O . CYS A 1 81 ? 24.905 -11.743 0.108 1.00 82.56 81 CYS A O 1
ATOM 629 N N . ASN A 1 82 ? 26.273 -11.480 1.874 1.00 80.69 82 ASN A N 1
ATOM 630 C CA . ASN A 1 82 ? 26.014 -12.803 2.434 1.00 80.69 82 ASN A CA 1
ATOM 631 C C . ASN A 1 82 ? 24.574 -12.932 2.962 1.00 80.69 82 ASN A C 1
ATOM 633 O O . ASN A 1 82 ? 24.065 -14.043 3.062 1.00 80.69 82 ASN A O 1
ATOM 637 N N . PHE A 1 83 ? 23.886 -11.825 3.245 1.00 80.31 83 PHE A N 1
ATOM 638 C CA . PHE A 1 83 ? 22.550 -11.837 3.848 1.00 80.31 83 PHE A CA 1
ATOM 639 C C . PHE A 1 83 ? 21.426 -11.683 2.817 1.00 80.31 83 PHE A C 1
ATOM 641 O O . PHE A 1 83 ? 20.555 -12.540 2.727 1.00 80.31 83 PHE A O 1
ATOM 648 N N . CYS A 1 84 ? 21.439 -10.615 2.013 1.00 83.19 84 CYS A N 1
ATOM 649 C CA . CYS A 1 84 ? 20.362 -10.334 1.049 1.00 83.19 84 CYS A CA 1
ATOM 650 C C . CYS A 1 84 ? 20.706 -10.673 -0.405 1.00 83.19 84 CYS A C 1
ATOM 652 O O . CYS A 1 84 ? 19.855 -10.542 -1.290 1.00 83.19 84 CYS A O 1
ATOM 654 N N . GLY A 1 85 ? 21.948 -11.081 -0.663 1.00 84.44 85 GLY A N 1
ATOM 655 C CA . GLY A 1 85 ? 22.401 -11.462 -1.988 1.00 84.44 85 GLY A CA 1
ATOM 656 C C . GLY A 1 85 ? 21.685 -12.704 -2.499 1.00 84.44 85 GLY A C 1
ATOM 657 O O . GLY A 1 85 ? 21.366 -13.621 -1.746 1.00 84.44 85 GLY A O 1
ATOM 658 N N . VAL A 1 86 ? 21.445 -12.751 -3.801 1.00 85.00 86 VAL A N 1
ATOM 659 C CA . VAL A 1 86 ? 20.817 -13.881 -4.484 1.00 85.00 86 VAL A CA 1
ATOM 660 C C . VAL A 1 86 ? 21.645 -15.157 -4.287 1.00 85.00 86 VAL A C 1
ATOM 662 O O . VAL A 1 86 ? 22.862 -15.143 -4.477 1.00 85.00 86 VAL A O 1
ATOM 665 N N . ARG A 1 87 ? 20.998 -16.280 -3.942 1.00 84.19 87 ARG A N 1
ATOM 666 C CA . ARG A 1 87 ? 21.659 -17.576 -3.698 1.00 84.19 87 ARG A CA 1
ATOM 667 C C . ARG A 1 87 ? 21.176 -18.665 -4.663 1.00 84.19 87 ARG A C 1
ATOM 669 O O . ARG A 1 87 ? 20.101 -18.579 -5.255 1.00 84.19 87 ARG A O 1
ATOM 676 N N . CYS A 1 88 ? 21.994 -19.690 -4.886 1.00 81.44 88 CYS A N 1
ATOM 677 C CA . CYS A 1 88 ? 21.595 -20.883 -5.637 1.00 81.44 88 CYS A CA 1
ATOM 678 C C . CYS A 1 88 ? 20.772 -21.832 -4.748 1.00 81.44 88 CYS A C 1
ATOM 680 O O . CYS A 1 88 ? 20.826 -21.733 -3.525 1.00 81.44 88 CYS A O 1
ATOM 682 N N . SER A 1 89 ? 20.076 -22.804 -5.346 1.00 76.94 89 SER A N 1
ATOM 683 C CA . SER A 1 89 ? 19.232 -23.779 -4.627 1.00 76.94 89 SER A CA 1
ATOM 684 C C . SER A 1 89 ? 19.971 -24.580 -3.544 1.00 76.94 89 SER A C 1
ATOM 686 O O . SER A 1 89 ? 19.357 -25.067 -2.597 1.00 76.94 89 SER A O 1
ATOM 688 N N . MET A 1 90 ? 21.298 -24.709 -3.649 1.00 76.81 90 MET A N 1
ATOM 689 C CA . MET A 1 90 ? 22.122 -25.377 -2.638 1.00 76.81 90 MET A CA 1
ATOM 690 C C . MET A 1 90 ? 22.533 -24.462 -1.475 1.00 76.81 90 MET A C 1
ATOM 692 O O . MET A 1 90 ? 22.679 -24.948 -0.354 1.00 76.81 90 MET A O 1
ATOM 696 N N . CYS A 1 91 ? 22.718 -23.162 -1.728 1.00 78.56 91 CYS A N 1
ATOM 697 C CA . CYS A 1 91 ? 23.134 -22.162 -0.733 1.00 78.56 91 CYS A CA 1
ATOM 698 C C . CYS A 1 91 ? 21.959 -21.416 -0.088 1.00 78.56 91 CYS A C 1
ATOM 700 O O . CYS A 1 91 ? 22.182 -20.623 0.824 1.00 78.56 91 CYS A O 1
ATOM 702 N N . ASP A 1 92 ? 20.738 -21.638 -0.574 1.00 78.38 92 ASP A N 1
ATOM 703 C CA . ASP A 1 92 ? 19.514 -21.001 -0.081 1.00 78.38 92 ASP A CA 1
ATOM 704 C C . ASP A 1 92 ? 18.886 -21.731 1.123 1.00 78.38 92 ASP A C 1
ATOM 706 O O . ASP A 1 92 ? 17.994 -21.221 1.790 1.00 78.38 92 ASP A O 1
ATOM 710 N N . LYS A 1 93 ? 19.380 -22.928 1.463 1.00 77.69 93 LYS A N 1
ATOM 711 C CA . LYS A 1 93 ? 18.862 -23.684 2.610 1.00 77.69 93 LYS A CA 1
ATOM 712 C C . LYS A 1 93 ? 19.148 -22.947 3.919 1.00 77.69 93 LYS A C 1
ATOM 714 O O . LYS A 1 93 ? 20.312 -22.702 4.251 1.00 77.69 93 LYS A O 1
ATOM 719 N N . LYS A 1 94 ? 18.093 -22.667 4.682 1.00 74.31 94 LYS A N 1
ATOM 720 C CA . LYS A 1 94 ? 18.175 -22.036 6.003 1.00 74.31 94 LYS A CA 1
ATOM 721 C C . LYS A 1 94 ? 18.076 -23.056 7.136 1.00 74.31 94 LYS A C 1
ATOM 723 O O . LYS A 1 94 ? 17.455 -24.109 6.990 1.00 74.31 94 LYS A O 1
ATOM 728 N N . ASP A 1 95 ? 18.724 -22.746 8.252 1.00 69.75 95 ASP A N 1
ATOM 729 C CA . ASP A 1 95 ? 18.422 -23.308 9.565 1.00 69.75 95 ASP A CA 1
ATOM 730 C C . ASP A 1 95 ? 17.855 -22.186 10.431 1.00 69.75 95 ASP A C 1
ATOM 732 O O . ASP A 1 95 ? 18.506 -21.158 10.632 1.00 69.75 95 ASP A O 1
ATOM 736 N N . LYS A 1 96 ? 16.611 -22.332 10.888 1.00 72.38 96 LYS A N 1
ATOM 737 C CA . LYS A 1 96 ? 15.845 -21.242 11.512 1.00 72.38 96 LYS A CA 1
ATOM 738 C C . LYS A 1 96 ? 15.849 -19.966 10.644 1.00 72.38 96 LYS A C 1
ATOM 740 O O . LYS A 1 96 ? 15.121 -19.899 9.657 1.00 72.38 96 LYS A O 1
ATOM 745 N N . LYS A 1 97 ? 16.640 -18.949 11.017 1.00 66.00 97 LYS A N 1
ATOM 746 C CA . LYS A 1 97 ? 16.732 -17.637 10.347 1.00 66.00 97 LYS A CA 1
ATOM 747 C C . LYS A 1 97 ? 18.045 -17.424 9.579 1.00 66.00 97 LYS A C 1
ATOM 749 O O . LYS A 1 97 ? 18.153 -16.433 8.863 1.00 66.00 97 LYS A O 1
ATOM 754 N N . GLU A 1 98 ? 19.009 -18.338 9.679 1.00 71.56 98 GLU A N 1
ATOM 755 C CA . GLU A 1 98 ? 20.345 -18.183 9.093 1.00 71.56 98 GLU A CA 1
ATOM 756 C C . GLU A 1 98 ? 20.588 -19.171 7.950 1.00 71.56 98 GLU A C 1
ATOM 758 O O . GLU A 1 98 ? 20.027 -20.266 7.911 1.00 71.56 98 GLU A O 1
ATOM 763 N N . PHE A 1 99 ? 21.421 -18.789 6.982 1.00 76.69 99 PHE A N 1
ATOM 764 C CA . PHE A 1 99 ? 21.771 -19.667 5.865 1.00 76.69 99 PHE A CA 1
ATOM 765 C C . PHE A 1 99 ? 22.786 -20.725 6.304 1.00 76.69 99 PHE A C 1
ATOM 767 O O . PHE A 1 99 ? 23.822 -20.392 6.867 1.00 76.69 99 PHE A O 1
ATOM 774 N N . LYS A 1 100 ? 22.549 -21.995 5.952 1.00 73.75 100 LYS A N 1
ATOM 775 C CA . LYS A 1 100 ? 23.433 -23.121 6.315 1.00 73.75 100 LYS A CA 1
ATOM 776 C C . LYS A 1 100 ? 24.814 -23.070 5.658 1.00 73.75 100 LYS A C 1
ATOM 778 O O . LYS A 1 100 ? 25.726 -23.763 6.096 1.00 73.75 100 LYS A O 1
ATOM 783 N N . LYS A 1 101 ? 24.952 -22.340 4.549 1.00 70.94 101 LYS A N 1
ATOM 784 C CA . LYS A 1 101 ? 26.180 -22.270 3.747 1.00 70.94 101 LYS A CA 1
ATOM 785 C C . LYS A 1 101 ? 26.480 -20.837 3.348 1.00 70.94 101 LYS A C 1
ATOM 787 O O . LYS A 1 101 ? 25.565 -20.056 3.086 1.00 70.94 101 LYS A O 1
ATOM 792 N N . GLU A 1 102 ? 27.757 -20.512 3.215 1.00 74.50 102 GLU A N 1
ATOM 793 C CA . GLU A 1 102 ? 28.195 -19.265 2.593 1.00 74.50 102 GLU A CA 1
ATOM 794 C C . GLU A 1 102 ? 27.847 -19.219 1.091 1.00 74.50 102 GLU A C 1
ATOM 796 O O . GLU A 1 102 ? 27.644 -20.267 0.457 1.00 74.50 102 GLU A O 1
ATOM 801 N N . PRO A 1 103 ? 27.705 -18.017 0.501 1.00 78.56 103 PRO A N 1
ATOM 802 C CA . PRO A 1 103 ? 27.442 -17.892 -0.926 1.00 78.56 103 PRO A CA 1
ATOM 803 C C . PRO A 1 103 ? 28.632 -18.400 -1.754 1.00 78.56 103 PRO A C 1
ATOM 805 O O . PRO A 1 103 ? 29.777 -18.027 -1.523 1.00 78.56 103 PRO A O 1
ATOM 808 N N . CYS A 1 104 ? 28.362 -19.216 -2.778 1.00 78.75 104 CYS A N 1
ATOM 809 C CA . CYS A 1 104 ? 29.376 -19.616 -3.754 1.00 78.75 104 CYS A CA 1
ATOM 810 C C . CYS A 1 104 ? 30.045 -18.399 -4.415 1.00 78.75 104 CYS A C 1
ATOM 812 O O . CYS A 1 104 ? 29.355 -17.527 -4.946 1.00 78.75 104 CYS A O 1
ATOM 814 N N . PHE A 1 105 ? 31.378 -18.422 -4.506 1.00 70.12 105 PHE A N 1
ATOM 815 C CA . PHE A 1 105 ? 32.206 -17.316 -5.004 1.00 70.12 105 PHE A CA 1
ATOM 816 C C . PHE A 1 105 ? 31.791 -16.761 -6.381 1.00 70.12 105 PHE A C 1
ATOM 818 O O . PHE A 1 105 ? 31.901 -15.557 -6.610 1.00 70.12 105 PHE A O 1
ATOM 825 N N . LYS A 1 106 ? 31.303 -17.613 -7.296 1.00 71.31 106 LYS A N 1
ATOM 826 C CA . LYS A 1 106 ? 31.011 -17.237 -8.695 1.00 71.31 106 LYS A CA 1
ATOM 827 C C . LYS A 1 106 ? 29.549 -16.901 -8.999 1.00 71.31 106 LYS A C 1
ATOM 829 O O . LYS A 1 106 ? 29.301 -16.201 -9.970 1.00 71.31 106 LYS A O 1
ATOM 834 N N . THR A 1 107 ? 28.583 -17.411 -8.234 1.00 74.25 107 THR A N 1
ATOM 835 C CA . THR A 1 107 ? 27.154 -17.379 -8.629 1.00 74.25 107 THR A CA 1
ATOM 836 C C . THR A 1 107 ? 26.210 -16.860 -7.553 1.00 74.25 107 THR A C 1
ATOM 838 O O . THR A 1 107 ? 25.046 -16.598 -7.847 1.00 74.25 107 THR A O 1
ATOM 841 N N . CYS A 1 108 ? 26.680 -16.719 -6.313 1.00 81.56 108 CYS A N 1
ATOM 842 C CA . CYS A 1 108 ? 25.850 -16.319 -5.185 1.00 81.56 108 CYS A CA 1
ATOM 843 C C . CYS A 1 108 ? 26.359 -15.023 -4.554 1.00 81.56 108 CYS A C 1
ATOM 845 O O . CYS A 1 108 ? 27.507 -14.621 -4.728 1.00 81.56 108 CYS A O 1
ATOM 847 N N . GLY A 1 109 ? 25.484 -14.388 -3.782 1.00 80.19 109 GLY A N 1
ATOM 848 C CA . GLY A 1 109 ? 25.770 -13.157 -3.061 1.00 80.19 109 GLY A CA 1
ATOM 849 C C . GLY A 1 109 ? 25.419 -11.903 -3.853 1.00 80.19 109 GLY A C 1
ATOM 850 O O . GLY A 1 109 ? 25.248 -10.863 -3.236 1.00 80.19 109 GLY A O 1
ATOM 851 N N . PHE A 1 110 ? 25.232 -11.977 -5.172 1.00 86.69 110 PHE A N 1
ATOM 852 C CA . PHE A 1 110 ? 24.932 -10.799 -5.988 1.00 86.69 110 PHE A CA 1
ATOM 853 C C . PHE A 1 110 ? 23.650 -10.093 -5.542 1.00 86.69 110 PHE A C 1
ATOM 855 O O . PHE A 1 110 ? 22.599 -10.715 -5.383 1.00 86.69 110 PHE A O 1
ATOM 862 N N . ARG A 1 111 ? 23.757 -8.785 -5.334 1.00 87.69 111 ARG A N 1
ATOM 863 C CA . ARG A 1 111 ? 22.667 -7.896 -4.935 1.00 87.69 111 ARG A CA 1
ATOM 864 C C . ARG A 1 111 ? 21.878 -7.371 -6.118 1.00 87.69 111 ARG A C 1
ATOM 866 O O . ARG A 1 111 ? 20.771 -6.911 -5.902 1.00 87.69 111 ARG A O 1
ATOM 873 N N . GLU A 1 112 ? 22.424 -7.439 -7.327 1.00 90.94 112 GLU A N 1
ATOM 874 C CA . GLU A 1 112 ? 21.721 -7.119 -8.566 1.00 90.94 112 GLU A CA 1
ATOM 875 C C . GLU A 1 112 ? 21.495 -8.394 -9.378 1.00 90.94 112 GLU A C 1
ATOM 877 O O . GLU A 1 112 ? 22.388 -9.239 -9.503 1.00 90.94 112 GLU A O 1
ATOM 882 N N . ARG A 1 113 ? 20.295 -8.539 -9.937 1.00 90.00 113 ARG A N 1
ATOM 883 C CA . ARG A 1 113 ? 19.967 -9.614 -10.865 1.00 90.00 113 ARG A CA 1
ATOM 884 C C . ARG A 1 113 ? 18.996 -9.132 -11.926 1.00 90.00 113 ARG A C 1
ATOM 886 O O . ARG A 1 113 ? 18.012 -8.470 -11.624 1.00 90.00 113 ARG A O 1
ATOM 893 N N . ILE A 1 114 ? 19.267 -9.544 -13.157 1.00 91.88 114 ILE A N 1
ATOM 894 C CA . ILE A 1 114 ? 18.482 -9.183 -14.332 1.00 91.88 114 ILE A CA 1
ATOM 895 C C . ILE A 1 114 ? 17.728 -10.416 -14.824 1.00 91.88 114 ILE A C 1
ATOM 897 O O . ILE A 1 114 ? 18.294 -11.512 -14.891 1.00 91.88 114 ILE A O 1
ATOM 901 N N . PHE A 1 115 ? 16.467 -10.220 -15.191 1.00 92.62 115 PHE A N 1
ATOM 902 C CA . PHE A 1 115 ? 15.605 -11.217 -15.819 1.00 92.62 115 PHE A CA 1
ATOM 903 C C . PHE A 1 115 ? 15.201 -10.701 -17.202 1.00 92.62 115 PHE A C 1
ATOM 905 O O . PHE A 1 115 ? 14.901 -9.519 -17.349 1.00 92.62 115 PHE A O 1
ATOM 912 N N . ARG A 1 116 ? 15.257 -11.564 -18.224 1.00 90.88 116 ARG A N 1
ATOM 913 C CA . ARG A 1 116 ? 15.037 -11.190 -19.630 1.00 90.88 116 ARG A CA 1
ATOM 914 C C . ARG A 1 116 ? 14.155 -12.209 -20.341 1.00 90.88 116 ARG A C 1
ATOM 916 O O . ARG A 1 116 ? 14.224 -13.396 -20.019 1.00 90.88 116 ARG A O 1
ATOM 923 N N . GLY A 1 117 ? 13.425 -11.742 -21.347 1.00 86.75 117 GLY A N 1
ATOM 924 C CA . GLY A 1 117 ? 12.592 -12.558 -22.230 1.00 86.75 117 GLY A CA 1
ATOM 925 C C . GLY A 1 117 ? 11.178 -12.780 -21.696 1.00 86.75 117 GLY A C 1
ATOM 926 O O . GLY A 1 117 ? 10.799 -12.239 -20.663 1.00 86.75 117 GLY A O 1
ATOM 927 N N . GLU A 1 118 ? 10.403 -13.612 -22.391 1.00 84.06 118 GLU A N 1
ATOM 928 C CA . GLU A 1 118 ? 8.975 -13.842 -22.101 1.00 84.06 118 GLU A CA 1
ATOM 929 C C . GLU A 1 118 ? 8.715 -14.460 -20.717 1.00 84.06 118 GLU A C 1
ATOM 931 O O . GLU A 1 118 ? 7.675 -14.237 -20.104 1.00 84.06 118 GLU A O 1
ATOM 936 N N . LEU A 1 119 ? 9.681 -15.220 -20.192 1.00 87.62 119 LEU A N 1
ATOM 937 C CA . LEU A 1 119 ? 9.610 -15.830 -18.861 1.00 87.62 119 LEU A CA 1
ATOM 938 C C . LEU A 1 119 ? 10.207 -14.935 -17.762 1.00 87.62 119 LEU A C 1
ATOM 940 O O . LEU A 1 119 ? 10.414 -15.410 -16.643 1.00 87.62 119 LEU A O 1
ATOM 944 N N . ALA A 1 120 ? 10.501 -13.659 -18.046 1.00 90.50 120 ALA A N 1
ATOM 945 C CA . ALA A 1 120 ? 11.105 -12.747 -17.075 1.00 90.50 120 ALA A CA 1
ATOM 946 C C . ALA A 1 120 ? 10.254 -12.625 -15.804 1.00 90.50 120 ALA A C 1
ATOM 948 O O . ALA A 1 120 ? 10.785 -12.797 -14.705 1.00 90.50 120 ALA A O 1
ATOM 949 N N . THR A 1 121 ? 8.940 -12.415 -15.943 1.00 91.50 121 THR A N 1
ATOM 950 C CA . THR A 1 121 ? 8.008 -12.331 -14.806 1.00 91.50 121 THR A CA 1
ATOM 951 C C . THR A 1 121 ? 7.983 -13.622 -13.998 1.00 91.50 121 THR A C 1
ATOM 953 O O . THR A 1 121 ? 8.060 -13.574 -12.775 1.00 91.50 121 THR A O 1
ATOM 956 N N . ASP A 1 122 ? 7.929 -14.784 -14.655 1.00 92.69 122 ASP A N 1
ATOM 957 C CA . ASP A 1 122 ? 7.903 -16.072 -13.958 1.00 92.69 122 ASP A CA 1
ATOM 958 C C . ASP A 1 122 ? 9.208 -16.328 -13.192 1.00 92.69 122 ASP A C 1
ATOM 960 O O . ASP A 1 122 ? 9.188 -16.653 -12.004 1.00 92.69 122 ASP A O 1
ATOM 964 N N . ALA A 1 123 ? 10.356 -16.094 -13.831 1.00 92.31 123 ALA A N 1
ATOM 965 C CA . ALA A 1 123 ? 11.661 -16.252 -13.203 1.00 92.31 123 ALA A CA 1
ATOM 966 C C . ALA A 1 123 ? 11.874 -15.275 -12.030 1.00 92.31 123 ALA A C 1
ATOM 968 O O . ALA A 1 123 ? 12.469 -15.656 -11.015 1.00 92.31 123 ALA A O 1
ATOM 969 N N . PHE A 1 124 ? 11.380 -14.040 -12.154 1.00 94.12 124 PHE A N 1
ATOM 970 C CA . PHE A 1 124 ? 11.416 -13.033 -11.097 1.00 94.12 124 PHE A CA 1
ATOM 971 C C . PHE A 1 124 ? 10.504 -13.410 -9.927 1.00 94.12 124 PHE A C 1
ATOM 973 O O . PHE A 1 124 ? 10.970 -13.501 -8.793 1.00 94.12 124 PHE A O 1
ATOM 980 N N . CYS A 1 125 ? 9.232 -13.709 -10.181 1.00 93.06 125 CYS A N 1
ATOM 981 C CA . CYS A 1 125 ? 8.271 -14.027 -9.130 1.00 93.06 125 CYS A CA 1
ATOM 982 C C . CYS A 1 125 ? 8.638 -15.315 -8.378 1.00 93.06 125 CYS A C 1
ATOM 984 O O . CYS A 1 125 ? 8.639 -15.316 -7.147 1.00 93.06 125 CYS A O 1
ATOM 986 N N . ARG A 1 126 ? 9.070 -16.381 -9.075 1.00 91.12 126 ARG A N 1
ATOM 987 C CA . ARG A 1 126 ? 9.604 -17.597 -8.422 1.00 91.12 126 ARG A CA 1
ATOM 988 C C . ARG A 1 126 ? 10.787 -17.296 -7.512 1.00 91.12 126 ARG A C 1
ATOM 990 O O . ARG A 1 126 ? 11.002 -17.989 -6.521 1.00 91.12 126 ARG A O 1
ATOM 997 N N . ARG A 1 127 ? 11.588 -16.288 -7.868 1.00 89.75 127 ARG A N 1
ATOM 998 C CA . ARG A 1 127 ? 12.735 -15.865 -7.070 1.00 89.75 127 ARG A CA 1
ATOM 999 C C . ARG A 1 127 ? 12.297 -15.065 -5.849 1.00 89.75 127 ARG A C 1
ATOM 1001 O O . ARG A 1 127 ? 12.748 -15.382 -4.753 1.00 89.75 127 ARG A O 1
ATOM 1008 N N . VAL A 1 128 ? 11.465 -14.045 -6.031 1.00 91.31 128 VAL A N 1
ATOM 1009 C CA . VAL A 1 128 ? 11.030 -13.137 -4.960 1.00 91.31 128 VAL A CA 1
ATOM 1010 C C . VAL A 1 128 ? 10.176 -13.865 -3.929 1.00 91.31 128 VAL A C 1
ATOM 1012 O O . VAL A 1 128 ? 10.425 -13.728 -2.737 1.00 91.31 128 VAL A O 1
ATOM 1015 N N . PHE A 1 129 ? 9.233 -14.700 -4.365 1.00 90.50 129 PHE A N 1
ATOM 1016 C CA . PHE A 1 129 ? 8.324 -15.436 -3.481 1.00 90.50 129 PHE A CA 1
ATOM 1017 C C . PHE A 1 129 ? 8.906 -16.775 -2.991 1.00 90.50 129 PHE A C 1
ATOM 1019 O O . PHE A 1 129 ? 8.178 -17.748 -2.806 1.00 90.50 129 PHE A O 1
ATOM 1026 N N . SER A 1 130 ? 10.224 -16.827 -2.782 1.00 87.06 130 SER A N 1
ATOM 1027 C CA . SER A 1 130 ? 10.934 -17.983 -2.222 1.00 87.06 130 SER A CA 1
ATOM 1028 C C . SER A 1 130 ? 11.226 -17.810 -0.727 1.00 87.06 130 SER A C 1
ATOM 1030 O O . SER A 1 130 ? 11.254 -16.692 -0.208 1.00 87.06 130 SER A O 1
ATOM 1032 N N . GLU A 1 131 ? 11.519 -18.914 -0.030 1.00 84.62 131 GLU A N 1
ATOM 1033 C CA . GLU A 1 131 ? 11.932 -18.909 1.388 1.00 84.62 131 GLU A CA 1
ATOM 1034 C C . GLU A 1 131 ? 13.209 -18.085 1.643 1.00 84.62 131 GLU A C 1
ATOM 1036 O O . GLU A 1 131 ? 13.471 -17.645 2.771 1.00 84.62 131 GLU A O 1
ATOM 1041 N N . GLN A 1 132 ? 13.998 -17.804 0.598 1.00 84.50 132 GLN A N 1
ATOM 1042 C CA . GLN A 1 132 ? 15.140 -16.897 0.679 1.00 84.50 132 GLN A CA 1
ATOM 1043 C C . GLN A 1 132 ? 14.733 -15.537 1.258 1.00 84.50 132 GLN A C 1
ATOM 1045 O O . GLN A 1 132 ? 15.453 -14.969 2.087 1.00 84.50 132 GLN A O 1
ATOM 1050 N N . TYR A 1 133 ? 13.571 -15.033 0.850 1.00 88.00 133 TYR A N 1
ATOM 1051 C CA . TYR A 1 133 ? 13.120 -13.672 1.116 1.00 88.00 133 TYR A CA 1
ATOM 1052 C C . TYR A 1 133 ? 11.969 -13.608 2.124 1.00 88.00 133 TYR A C 1
ATOM 1054 O O . TYR A 1 133 ? 11.196 -12.655 2.126 1.00 88.00 133 TYR A O 1
ATOM 1062 N N . THR A 1 134 ? 11.870 -14.584 3.028 1.00 86.81 134 THR A N 1
ATOM 1063 C CA . THR A 1 134 ? 10.955 -14.506 4.174 1.00 86.81 134 THR A CA 1
ATOM 1064 C C . THR A 1 134 ? 11.134 -13.183 4.940 1.00 86.81 134 THR A C 1
ATOM 1066 O O . THR A 1 134 ? 12.258 -12.798 5.263 1.00 86.81 134 THR A O 1
ATOM 1069 N N . ASN A 1 135 ? 10.025 -12.505 5.248 1.00 88.06 135 ASN A N 1
ATOM 1070 C CA . ASN A 1 135 ? 9.918 -11.162 5.831 1.00 88.06 135 ASN A CA 1
ATOM 1071 C C . ASN A 1 135 ? 10.477 -10.022 4.958 1.00 88.06 135 ASN A C 1
ATOM 1073 O O . ASN A 1 135 ? 10.769 -8.938 5.466 1.00 88.06 135 ASN A O 1
ATOM 1077 N N . ALA A 1 136 ? 10.659 -10.234 3.651 1.00 91.38 136 ALA A N 1
ATOM 1078 C CA . ALA A 1 136 ? 11.116 -9.174 2.764 1.00 91.38 136 ALA A CA 1
ATOM 1079 C C . ALA A 1 136 ? 10.004 -8.175 2.420 1.00 91.38 136 ALA A C 1
ATOM 1081 O O . ALA A 1 136 ? 8.832 -8.515 2.257 1.00 91.38 136 ALA A O 1
ATOM 1082 N N . VAL A 1 137 ? 10.430 -6.929 2.232 1.00 93.69 137 VAL A N 1
ATOM 1083 C CA . VAL A 1 137 ? 9.634 -5.853 1.643 1.00 93.69 137 VAL A CA 1
ATOM 1084 C C . VAL A 1 137 ? 10.085 -5.666 0.197 1.00 93.69 137 VAL A C 1
ATOM 1086 O O . VAL A 1 137 ? 11.280 -5.458 -0.034 1.00 93.69 137 VAL A O 1
ATOM 1089 N N . VAL A 1 138 ? 9.150 -5.768 -0.744 1.00 95.38 138 VAL A N 1
ATOM 1090 C CA . VAL A 1 138 ? 9.325 -5.576 -2.188 1.00 95.38 138 VAL A CA 1
ATOM 1091 C C . VAL A 1 138 ? 8.782 -4.200 -2.563 1.00 95.38 138 VAL A C 1
ATOM 1093 O O . VAL A 1 138 ? 7.668 -3.860 -2.174 1.00 95.38 138 VAL A O 1
ATOM 1096 N N . LEU A 1 139 ? 9.566 -3.412 -3.291 1.00 94.62 139 LEU A N 1
ATOM 1097 C CA . LEU A 1 139 ? 9.272 -2.021 -3.627 1.00 94.62 139 LEU A CA 1
ATOM 1098 C C . LEU A 1 139 ? 9.472 -1.772 -5.123 1.00 94.62 139 LEU A C 1
ATOM 1100 O O . LEU A 1 139 ? 10.519 -2.113 -5.673 1.00 94.62 139 LEU A O 1
ATOM 1104 N N . SER A 1 140 ? 8.495 -1.112 -5.731 1.00 94.25 140 SER A N 1
ATOM 1105 C CA . SER A 1 140 ? 8.579 -0.490 -7.058 1.00 94.25 140 SER A CA 1
ATOM 1106 C C . SER A 1 140 ? 8.120 0.971 -6.980 1.00 94.25 140 SER A C 1
ATOM 1108 O O . SER A 1 140 ? 7.647 1.439 -5.933 1.00 94.25 140 SER A O 1
ATOM 1110 N N . HIS A 1 141 ? 8.309 1.741 -8.051 1.00 91.88 141 HIS A N 1
ATOM 1111 C CA . HIS A 1 141 ? 7.859 3.130 -8.127 1.00 91.88 141 HIS A CA 1
ATOM 1112 C C . HIS A 1 141 ? 6.631 3.250 -9.020 1.00 91.88 141 HIS A C 1
ATOM 1114 O O . HIS A 1 141 ? 6.709 2.939 -10.198 1.00 91.88 141 HIS A O 1
ATOM 1120 N N . ASN A 1 142 ? 5.504 3.712 -8.461 1.00 89.81 142 ASN A N 1
ATOM 1121 C CA . ASN A 1 142 ? 4.191 3.687 -9.117 1.00 89.81 142 ASN A CA 1
ATOM 1122 C C . ASN A 1 142 ? 3.669 2.257 -9.383 1.00 89.81 142 ASN A C 1
ATOM 1124 O O . ASN A 1 142 ? 2.817 2.031 -10.248 1.00 89.81 142 ASN A O 1
ATOM 1128 N N . GLY A 1 143 ? 4.117 1.292 -8.573 1.00 85.12 143 GLY A N 1
ATOM 1129 C CA . GLY A 1 143 ? 3.706 -0.106 -8.678 1.00 85.12 143 GLY A CA 1
ATOM 1130 C C . GLY A 1 143 ? 2.199 -0.307 -8.567 1.00 85.12 143 GLY A C 1
ATOM 1131 O O . GLY A 1 143 ? 1.641 -1.167 -9.244 1.00 85.12 143 GLY A O 1
ATOM 1132 N N . SER A 1 144 ? 1.509 0.517 -7.774 1.00 84.50 144 SER A N 1
ATOM 1133 C CA . SER A 1 144 ? 0.057 0.422 -7.584 1.00 84.50 144 SER A CA 1
ATOM 1134 C C . SER A 1 144 ? -0.753 0.680 -8.852 1.00 84.50 144 SER A C 1
ATOM 1136 O O . SER A 1 144 ? -1.879 0.190 -8.976 1.00 84.50 144 SER A O 1
ATOM 1138 N N . GLY A 1 145 ? -0.186 1.444 -9.787 1.00 84.88 145 GLY A N 1
ATOM 1139 C CA . GLY A 1 145 ? -0.775 1.735 -11.085 1.00 84.88 145 GLY A CA 1
ATOM 1140 C C . GLY A 1 145 ? -0.309 0.810 -12.207 1.00 84.88 145 GLY A C 1
ATOM 1141 O O . GLY A 1 145 ? -0.945 0.829 -13.258 1.00 84.88 145 GLY A O 1
ATOM 1142 N N . TYR A 1 146 ? 0.758 0.029 -12.006 1.00 86.69 146 TYR A N 1
ATOM 1143 C CA . TYR A 1 146 ? 1.414 -0.699 -13.091 1.00 86.69 146 TYR A CA 1
ATOM 1144 C C . TYR A 1 146 ? 2.027 -2.040 -12.651 1.00 86.69 146 TYR A C 1
ATOM 1146 O O . TYR A 1 146 ? 1.404 -3.085 -12.838 1.00 86.69 146 TYR A O 1
ATOM 1154 N N . ASP A 1 147 ? 3.202 -2.040 -12.016 1.00 89.56 147 ASP A N 1
ATOM 1155 C CA . ASP A 1 147 ? 3.989 -3.260 -11.774 1.00 89.56 147 ASP A CA 1
ATOM 1156 C C . ASP A 1 147 ? 3.256 -4.323 -10.944 1.00 89.56 147 ASP A C 1
ATOM 1158 O O . ASP A 1 147 ? 3.375 -5.527 -11.190 1.00 89.56 147 ASP A O 1
ATOM 1162 N N . ASN A 1 148 ? 2.453 -3.888 -9.967 1.00 90.94 148 ASN A N 1
ATOM 1163 C CA . ASN A 1 148 ? 1.755 -4.788 -9.050 1.00 90.94 148 ASN A CA 1
ATOM 1164 C C . ASN A 1 148 ? 0.718 -5.666 -9.766 1.00 90.94 148 ASN A C 1
ATOM 1166 O O . ASN A 1 148 ? 0.402 -6.747 -9.261 1.00 90.94 148 ASN A O 1
ATOM 1170 N N . TYR A 1 149 ? 0.219 -5.254 -10.939 1.00 91.19 149 TYR A N 1
ATOM 1171 C CA . TYR A 1 149 ? -0.706 -6.065 -11.733 1.00 91.19 149 TYR A CA 1
ATOM 1172 C C . TYR A 1 149 ? -0.036 -7.327 -12.292 1.00 91.19 149 TYR A C 1
ATOM 1174 O O . TYR A 1 149 ? -0.651 -8.392 -12.298 1.00 91.19 149 TYR A O 1
ATOM 1182 N N . PHE A 1 150 ? 1.238 -7.252 -12.689 1.00 91.62 150 PHE A N 1
ATOM 1183 C CA . PHE A 1 150 ? 1.975 -8.429 -13.161 1.00 91.62 150 PHE A CA 1
ATOM 1184 C C . PHE A 1 150 ? 2.258 -9.410 -12.019 1.00 91.62 150 PHE A C 1
ATOM 1186 O O . PHE A 1 150 ? 2.181 -10.627 -12.195 1.00 91.62 150 PHE A O 1
ATOM 1193 N N . LEU A 1 151 ? 2.543 -8.883 -10.823 1.00 92.56 151 LEU A N 1
ATOM 1194 C CA . LEU A 1 151 ? 2.786 -9.705 -9.639 1.00 92.56 151 LEU A CA 1
ATOM 1195 C C . LEU A 1 151 ? 1.517 -10.434 -9.191 1.00 92.56 151 LEU A C 1
ATOM 1197 O O . LEU A 1 151 ? 1.568 -11.638 -8.941 1.00 92.56 151 LEU A O 1
ATOM 1201 N N . ILE A 1 152 ? 0.380 -9.734 -9.104 1.00 92.31 152 ILE A N 1
ATOM 1202 C CA . ILE A 1 152 ? -0.880 -10.356 -8.682 1.00 92.31 152 ILE A CA 1
ATOM 1203 C C . ILE A 1 152 ? -1.378 -11.383 -9.706 1.00 92.31 152 ILE A C 1
ATOM 1205 O O . ILE A 1 152 ? -1.832 -12.451 -9.301 1.00 92.31 152 ILE A O 1
ATOM 1209 N N . ASP A 1 153 ? -1.239 -11.111 -11.009 1.00 91.62 153 ASP A N 1
ATOM 1210 C CA . ASP A 1 153 ? -1.597 -12.059 -12.071 1.00 91.62 153 ASP A CA 1
ATOM 1211 C C . ASP A 1 153 ? -0.780 -13.353 -11.949 1.00 91.62 153 ASP A C 1
ATOM 1213 O O . ASP A 1 153 ? -1.343 -14.451 -11.925 1.00 91.62 153 ASP A O 1
ATOM 1217 N N . TRP A 1 154 ? 0.539 -13.240 -11.756 1.00 93.88 154 TRP A N 1
ATOM 1218 C CA . TRP A 1 154 ? 1.392 -14.407 -11.536 1.00 93.88 154 TRP A CA 1
ATOM 1219 C C . TRP A 1 154 ? 1.018 -15.174 -10.257 1.00 93.88 154 TRP A C 1
ATOM 1221 O O . TRP A 1 154 ? 0.954 -16.406 -10.277 1.00 93.88 154 TRP A O 1
ATOM 1231 N N . LEU A 1 155 ? 0.738 -14.476 -9.150 1.00 92.62 155 LEU A N 1
ATOM 1232 C CA . LEU A 1 155 ? 0.336 -15.104 -7.884 1.00 92.62 155 LEU A CA 1
ATOM 1233 C C . LEU A 1 155 ? -0.969 -15.896 -8.043 1.00 92.62 155 LEU A C 1
ATOM 1235 O O . LEU A 1 155 ? -1.037 -17.056 -7.628 1.00 92.62 155 LEU A O 1
ATOM 1239 N N . ILE A 1 156 ? -1.973 -15.308 -8.702 1.00 92.25 156 ILE A N 1
ATOM 1240 C CA . ILE A 1 156 ? -3.268 -15.950 -8.960 1.00 92.25 156 ILE A CA 1
ATOM 1241 C C . ILE A 1 156 ? -3.091 -17.177 -9.862 1.00 92.25 156 ILE A C 1
ATOM 1243 O O . ILE A 1 156 ? -3.606 -18.246 -9.528 1.00 92.25 156 ILE A O 1
ATOM 1247 N N . LYS A 1 157 ? -2.309 -17.070 -10.947 1.00 91.94 157 LYS A N 1
ATOM 1248 C CA . LYS A 1 157 ? -1.992 -18.201 -11.843 1.00 91.94 157 LYS A CA 1
ATOM 1249 C C . LYS A 1 157 ? -1.322 -19.367 -11.108 1.00 91.94 157 LYS A C 1
ATOM 1251 O O . LYS A 1 157 ? -1.554 -20.521 -11.454 1.00 91.94 157 LYS A O 1
ATOM 1256 N N . ASN A 1 158 ? -0.551 -19.084 -10.058 1.00 91.12 158 ASN A N 1
ATOM 1257 C CA . ASN A 1 158 ? 0.101 -20.089 -9.214 1.00 91.12 158 ASN A CA 1
ATOM 1258 C C . ASN A 1 158 ? -0.725 -20.492 -7.976 1.00 91.12 158 ASN A C 1
ATOM 1260 O O . ASN A 1 158 ? -0.203 -21.136 -7.066 1.00 91.12 158 ASN A O 1
ATOM 1264 N N . SER A 1 159 ? -2.018 -20.144 -7.913 1.00 90.69 159 SER A N 1
ATOM 1265 C CA . SER A 1 159 ? -2.909 -20.469 -6.783 1.00 90.69 159 SER A CA 1
ATOM 1266 C C . SER A 1 159 ? -2.426 -19.929 -5.422 1.00 90.69 159 SER A C 1
ATOM 1268 O O . SER A 1 159 ? -2.690 -20.495 -4.347 1.00 90.69 159 SER A O 1
ATOM 1270 N N . ILE A 1 160 ? -1.715 -18.800 -5.447 1.00 88.81 160 ILE A N 1
ATOM 1271 C CA . ILE A 1 160 ? -1.308 -18.040 -4.267 1.00 88.81 160 ILE A CA 1
ATOM 1272 C C . ILE A 1 160 ? -2.258 -16.852 -4.139 1.00 88.81 160 ILE A C 1
ATOM 1274 O O . ILE A 1 160 ? -2.310 -15.986 -5.005 1.00 88.81 160 ILE A O 1
ATOM 1278 N N . ARG A 1 161 ? -3.022 -16.809 -3.045 1.00 89.00 161 ARG A N 1
ATOM 1279 C CA . ARG A 1 161 ? -3.954 -15.714 -2.757 1.00 89.00 161 ARG A CA 1
ATOM 1280 C C . ARG A 1 161 ? -3.291 -14.707 -1.808 1.00 89.00 161 ARG A C 1
ATOM 1282 O O . ARG A 1 161 ? -3.135 -15.055 -0.637 1.00 89.00 161 ARG A O 1
ATOM 1289 N N . PRO A 1 162 ? -2.888 -13.512 -2.278 1.00 91.31 162 PRO A N 1
ATOM 1290 C CA . PRO A 1 162 ? -2.416 -12.445 -1.404 1.00 91.31 162 PRO A CA 1
ATOM 1291 C C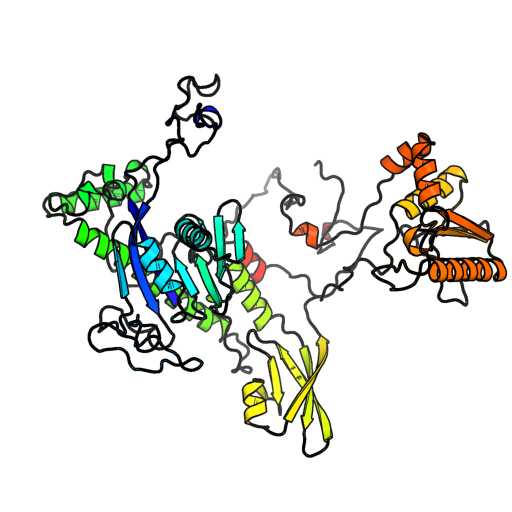 . PRO A 1 162 ? -3.581 -11.716 -0.721 1.00 91.31 162 PRO A C 1
ATOM 1293 O O . PRO A 1 162 ? -4.699 -11.684 -1.242 1.00 91.31 162 PRO A O 1
ATOM 1296 N N . ASP A 1 163 ? -3.294 -11.080 0.412 1.00 91.56 163 ASP A N 1
ATOM 1297 C CA . ASP A 1 163 ? -4.167 -10.073 1.015 1.00 91.56 163 ASP A CA 1
ATOM 1298 C C . ASP A 1 163 ? -3.857 -8.716 0.382 1.00 91.56 163 ASP A C 1
ATOM 1300 O O . ASP A 1 163 ? -2.707 -8.276 0.378 1.00 91.56 163 ASP A O 1
ATOM 1304 N N . VAL A 1 164 ? -4.868 -8.065 -0.191 1.00 90.25 164 VAL A N 1
ATOM 1305 C CA . VAL A 1 164 ? -4.681 -6.894 -1.059 1.00 90.25 164 VAL A CA 1
ATOM 1306 C C . VAL A 1 164 ? -5.492 -5.709 -0.558 1.00 90.25 164 VAL A C 1
ATOM 1308 O O . VAL A 1 164 ? -6.655 -5.859 -0.186 1.00 90.25 164 VAL A O 1
ATOM 1311 N N . ILE A 1 165 ? -4.888 -4.520 -0.593 1.00 86.44 165 ILE A N 1
ATOM 1312 C CA . ILE A 1 165 ? -5.571 -3.250 -0.328 1.00 86.44 165 ILE A CA 1
ATOM 1313 C C . ILE A 1 165 ? -5.662 -2.469 -1.637 1.00 86.44 165 ILE A C 1
ATOM 1315 O O . ILE A 1 165 ? -4.644 -2.157 -2.260 1.00 86.44 165 ILE A O 1
ATOM 1319 N N . PHE A 1 166 ? -6.887 -2.128 -2.031 1.00 84.50 166 PHE A N 1
ATOM 1320 C CA . PHE A 1 166 ? -7.173 -1.369 -3.246 1.00 84.50 166 PHE A CA 1
ATOM 1321 C C . PHE A 1 166 ? -7.488 0.099 -2.937 1.00 84.50 166 PHE A C 1
ATOM 1323 O O . PHE A 1 166 ? -8.077 0.416 -1.905 1.00 84.50 166 PHE A O 1
ATOM 1330 N N . ASN A 1 167 ? -7.151 0.988 -3.869 1.00 78.94 167 ASN A N 1
ATOM 1331 C CA . ASN A 1 167 ? -7.669 2.354 -3.932 1.00 78.94 167 ASN A CA 1
ATOM 1332 C C . ASN A 1 167 ? -8.272 2.585 -5.324 1.00 78.94 167 ASN A C 1
ATOM 1334 O O . ASN A 1 167 ? -7.553 2.815 -6.300 1.00 78.94 167 ASN A O 1
ATOM 1338 N N . GLY A 1 168 ? -9.596 2.449 -5.429 1.00 81.75 168 GLY A N 1
ATOM 1339 C CA . GLY A 1 168 ? -10.260 2.321 -6.725 1.00 81.75 168 GLY A CA 1
ATOM 1340 C C . GLY A 1 168 ? -9.782 1.055 -7.439 1.00 81.75 168 GLY A C 1
ATOM 1341 O O . GLY A 1 168 ? -9.885 -0.036 -6.886 1.00 81.75 168 GLY A O 1
ATOM 1342 N N . SER A 1 169 ? -9.234 1.203 -8.646 1.00 81.56 169 SER A N 1
ATOM 1343 C CA . SER A 1 169 ? -8.605 0.100 -9.384 1.00 81.56 169 SER A CA 1
ATOM 1344 C C . SER A 1 169 ? -7.161 -0.186 -8.956 1.00 81.56 169 SER A C 1
ATOM 1346 O O . SER A 1 169 ? -6.678 -1.282 -9.209 1.00 81.56 169 SER A O 1
ATOM 1348 N N . LYS A 1 170 ? -6.471 0.753 -8.293 1.00 84.94 170 LYS A N 1
ATOM 1349 C CA . LYS A 1 170 ? -5.034 0.647 -7.990 1.00 84.94 170 LYS A CA 1
ATOM 1350 C C . LYS A 1 170 ? -4.742 -0.312 -6.838 1.00 84.94 170 LYS A C 1
ATOM 1352 O O . LYS A 1 170 ? -5.445 -0.304 -5.827 1.00 84.94 170 LYS A O 1
ATOM 1357 N N . ILE A 1 171 ? -3.652 -1.069 -6.956 1.00 88.19 171 ILE A N 1
ATOM 1358 C CA . ILE A 1 171 ? -3.200 -2.062 -5.970 1.00 88.19 171 ILE A CA 1
ATOM 1359 C C . ILE A 1 171 ? -2.186 -1.413 -5.019 1.00 88.19 171 ILE A C 1
ATOM 1361 O O . ILE A 1 171 ? -0.984 -1.412 -5.277 1.00 88.19 171 ILE A O 1
ATOM 1365 N N . MET A 1 172 ? -2.661 -0.842 -3.913 1.00 82.94 172 MET A N 1
ATOM 1366 C CA . MET A 1 172 ? -1.829 -0.046 -2.996 1.00 82.94 172 MET A CA 1
ATOM 1367 C C . MET A 1 172 ? -0.846 -0.887 -2.180 1.00 82.94 172 MET A C 1
ATOM 1369 O O . MET A 1 172 ? 0.230 -0.408 -1.825 1.00 82.94 172 MET A O 1
ATOM 1373 N N . TYR A 1 173 ? -1.242 -2.112 -1.840 1.00 90.44 173 TYR A N 1
ATOM 1374 C CA . TYR A 1 173 ? -0.478 -3.012 -0.984 1.00 90.44 173 TYR A CA 1
ATOM 1375 C C . TYR A 1 173 ? -0.873 -4.459 -1.249 1.00 90.44 173 TYR A C 1
ATOM 1377 O O . TYR A 1 173 ? -2.057 -4.749 -1.437 1.00 90.44 173 TYR A O 1
ATOM 1385 N N . MET A 1 174 ? 0.108 -5.360 -1.203 1.00 92.81 174 MET A N 1
ATOM 1386 C CA . MET A 1 174 ? -0.127 -6.803 -1.206 1.00 92.81 174 MET A CA 1
ATOM 1387 C C . MET A 1 174 ? 0.707 -7.484 -0.123 1.00 92.81 174 MET A C 1
ATOM 1389 O O . MET A 1 174 ? 1.908 -7.241 -0.018 1.00 92.81 174 MET A O 1
ATOM 1393 N N . ALA A 1 175 ? 0.089 -8.379 0.643 1.00 92.69 175 ALA A N 1
ATOM 1394 C CA . ALA A 1 175 ? 0.762 -9.245 1.603 1.00 92.69 175 ALA A CA 1
ATOM 1395 C C . ALA A 1 175 ? 0.623 -10.713 1.203 1.00 92.69 175 ALA A C 1
ATOM 1397 O O . ALA A 1 175 ? -0.475 -11.201 0.930 1.00 92.69 175 ALA A O 1
ATOM 1398 N N . ILE A 1 176 ? 1.740 -11.436 1.201 1.00 91.31 176 ILE A N 1
ATOM 1399 C CA . ILE A 1 176 ? 1.781 -12.869 0.921 1.00 91.31 176 ILE A CA 1
ATOM 1400 C C . ILE A 1 176 ? 1.962 -13.613 2.248 1.00 91.31 176 ILE A C 1
ATOM 1402 O O . ILE A 1 176 ? 3.077 -13.829 2.739 1.00 91.31 176 ILE A O 1
ATOM 1406 N N . ASN A 1 177 ? 0.830 -14.026 2.816 1.00 81.19 177 ASN A N 1
ATOM 1407 C CA . ASN A 1 177 ? 0.735 -14.697 4.109 1.00 81.19 177 ASN A CA 1
ATOM 1408 C C . ASN A 1 177 ? 0.706 -16.224 3.935 1.00 81.19 177 ASN A C 1
ATOM 1410 O O . ASN A 1 177 ? -0.356 -16.823 3.835 1.00 81.19 177 ASN A O 1
ATOM 1414 N N . ARG A 1 178 ? 1.877 -16.872 3.862 1.00 75.44 178 ARG A N 1
ATOM 1415 C CA . ARG A 1 178 ? 2.037 -18.350 3.862 1.00 75.44 178 ARG A CA 1
ATOM 1416 C C . ARG A 1 178 ? 3.395 -18.771 4.443 1.00 75.44 178 ARG A C 1
ATOM 1418 O O . ARG A 1 178 ? 4.187 -19.421 3.775 1.00 75.44 178 ARG A O 1
ATOM 1425 N N . GLY A 1 179 ? 3.732 -18.286 5.638 1.00 77.62 179 GLY A N 1
ATOM 1426 C CA . GLY A 1 179 ? 5.060 -18.498 6.243 1.00 77.62 179 GLY A CA 1
ATOM 1427 C C . GLY A 1 179 ? 6.192 -17.657 5.630 1.00 77.62 179 GLY A C 1
ATOM 1428 O O . GLY A 1 179 ? 7.281 -17.611 6.192 1.00 77.62 179 GLY A O 1
ATOM 1429 N N . LEU A 1 180 ? 5.927 -16.948 4.524 1.00 83.56 180 LEU A N 1
ATOM 1430 C CA . LEU A 1 180 ? 6.858 -16.000 3.905 1.00 83.56 180 LEU A CA 1
ATOM 1431 C C . LEU A 1 180 ? 6.737 -14.580 4.474 1.00 83.56 180 LEU A C 1
ATOM 1433 O O . LEU A 1 180 ? 7.759 -13.927 4.626 1.00 83.56 180 LEU A O 1
ATOM 1437 N N . ASN A 1 181 ? 5.528 -14.098 4.792 1.00 89.00 181 ASN A N 1
ATOM 1438 C CA . ASN A 1 181 ? 5.286 -12.729 5.281 1.00 89.00 181 ASN A CA 1
ATOM 1439 C C . ASN A 1 181 ? 5.964 -11.653 4.399 1.00 89.00 181 ASN A C 1
ATOM 1441 O O . ASN A 1 181 ? 6.652 -10.754 4.885 1.00 89.00 181 ASN A O 1
ATOM 1445 N N . ILE A 1 182 ? 5.834 -11.797 3.076 1.00 92.81 182 ILE A N 1
ATOM 1446 C CA . ILE A 1 182 ? 6.382 -10.840 2.107 1.00 92.81 182 ILE A CA 1
ATOM 1447 C C . ILE A 1 182 ? 5.364 -9.726 1.885 1.00 92.81 182 ILE A C 1
ATOM 1449 O O . ILE A 1 182 ? 4.181 -9.998 1.673 1.00 92.81 182 ILE A O 1
ATOM 1453 N N . ARG A 1 183 ? 5.838 -8.480 1.901 1.00 93.75 183 ARG A N 1
ATOM 1454 C CA . ARG A 1 183 ? 5.020 -7.276 1.718 1.00 93.75 183 ARG A CA 1
ATOM 1455 C C . ARG A 1 183 ? 5.435 -6.552 0.448 1.00 93.75 183 ARG A C 1
ATOM 1457 O O . ARG A 1 183 ? 6.617 -6.284 0.268 1.00 93.75 183 ARG A O 1
ATOM 1464 N N . VAL A 1 184 ? 4.481 -6.224 -0.413 1.00 93.94 184 VAL A N 1
ATOM 1465 C CA . VAL A 1 184 ? 4.697 -5.439 -1.633 1.00 93.94 184 VAL A CA 1
ATOM 1466 C C . VAL A 1 184 ? 4.138 -4.040 -1.410 1.00 93.94 184 VAL A C 1
ATOM 1468 O O . VAL A 1 184 ? 2.953 -3.881 -1.109 1.00 93.94 184 VAL A O 1
ATOM 1471 N N . LEU A 1 185 ? 5.007 -3.041 -1.534 1.00 92.44 185 LEU A N 1
ATOM 1472 C CA . LEU A 1 185 ? 4.721 -1.629 -1.304 1.00 92.44 185 LEU A CA 1
ATOM 1473 C C . LEU A 1 185 ? 5.022 -0.809 -2.559 1.00 92.44 185 LEU A C 1
ATOM 1475 O O . LEU A 1 185 ? 5.918 -1.136 -3.335 1.00 92.44 185 LEU A O 1
ATOM 1479 N N . ASP A 1 186 ? 4.304 0.298 -2.714 1.00 91.38 186 ASP A N 1
ATOM 1480 C CA . ASP A 1 186 ? 4.579 1.301 -3.740 1.00 91.38 186 ASP A CA 1
ATOM 1481 C C . ASP A 1 186 ? 5.321 2.489 -3.118 1.00 91.38 186 ASP A C 1
ATOM 1483 O O . ASP A 1 186 ? 4.809 3.152 -2.211 1.00 91.38 186 ASP A O 1
ATOM 1487 N N . SER A 1 187 ? 6.525 2.777 -3.614 1.00 90.94 187 SER A N 1
ATOM 1488 C CA . SER A 1 187 ? 7.318 3.914 -3.138 1.00 90.94 187 SER A CA 1
ATOM 1489 C C . SER A 1 187 ? 6.641 5.267 -3.387 1.00 90.94 187 SER A C 1
ATOM 1491 O O . SER A 1 187 ? 6.886 6.204 -2.628 1.00 90.94 187 SER A O 1
ATOM 1493 N N . LEU A 1 188 ? 5.741 5.374 -4.373 1.00 88.12 188 LEU A N 1
ATOM 1494 C CA . LEU A 1 188 ? 5.001 6.604 -4.679 1.00 88.12 188 LEU A CA 1
ATOM 1495 C C . LEU A 1 188 ? 4.071 7.028 -3.527 1.00 88.12 188 LEU A C 1
ATOM 1497 O O . LEU A 1 188 ? 3.813 8.217 -3.343 1.00 88.12 188 LEU A O 1
ATOM 1501 N N . ASN A 1 189 ? 3.627 6.078 -2.694 1.00 85.12 189 ASN A N 1
ATOM 1502 C CA . ASN A 1 189 ? 2.824 6.364 -1.498 1.00 85.12 189 ASN A CA 1
ATOM 1503 C C . ASN A 1 189 ? 3.616 7.079 -0.392 1.00 85.12 189 ASN A C 1
ATOM 1505 O O . ASN A 1 189 ? 3.020 7.625 0.544 1.00 85.12 189 ASN A O 1
ATOM 1509 N N . PHE A 1 190 ? 4.947 7.049 -0.482 1.00 85.19 190 PHE A N 1
ATOM 1510 C CA . PHE A 1 190 ? 5.859 7.731 0.433 1.00 85.19 190 PHE A CA 1
ATOM 1511 C C . PHE A 1 190 ? 6.510 8.948 -0.222 1.00 85.19 190 PHE A C 1
ATOM 1513 O O . PHE A 1 190 ? 6.656 9.988 0.412 1.00 85.19 190 PHE A O 1
ATOM 1520 N N . LEU A 1 191 ? 6.869 8.823 -1.500 1.00 87.75 191 LEU A N 1
ATOM 1521 C CA . LEU A 1 191 ? 7.566 9.828 -2.293 1.00 87.75 191 LEU A CA 1
ATOM 1522 C C . LEU A 1 191 ? 6.675 10.235 -3.479 1.00 87.75 191 LEU A C 1
ATOM 1524 O O . LEU A 1 191 ? 6.865 9.703 -4.571 1.00 87.75 191 LEU A O 1
ATOM 1528 N N . PRO A 1 192 ? 5.707 11.160 -3.299 1.00 85.19 192 PRO A N 1
ATOM 1529 C CA . PRO A 1 192 ? 4.729 11.536 -4.325 1.00 85.19 192 PRO A CA 1
ATOM 1530 C C . PRO A 1 192 ? 5.345 12.457 -5.397 1.00 85.19 192 PRO A C 1
ATOM 1532 O O . PRO A 1 192 ? 4.933 13.599 -5.594 1.00 85.19 192 PRO A O 1
ATOM 1535 N N . MET A 1 193 ? 6.382 11.976 -6.078 1.00 85.75 193 MET A N 1
ATOM 1536 C CA . MET A 1 193 ? 7.117 12.678 -7.127 1.00 85.75 193 MET A CA 1
ATOM 1537 C C . MET A 1 193 ? 7.600 11.685 -8.188 1.00 85.75 193 MET A C 1
ATOM 1539 O O . MET A 1 193 ? 7.717 10.502 -7.901 1.00 85.75 193 MET A O 1
ATOM 1543 N N . LYS A 1 194 ? 7.912 12.166 -9.400 1.00 86.44 194 LYS A N 1
ATOM 1544 C CA . LYS A 1 194 ? 8.522 11.337 -10.456 1.00 86.44 194 LYS A CA 1
ATOM 1545 C C . LYS A 1 194 ? 9.877 10.783 -9.991 1.00 86.44 194 LYS A C 1
ATOM 1547 O O . LYS A 1 194 ? 10.639 11.523 -9.365 1.00 86.44 194 LYS A O 1
ATOM 1552 N N . LEU A 1 195 ? 10.216 9.560 -10.402 1.00 86.75 195 LEU A N 1
ATOM 1553 C CA . LEU A 1 195 ? 11.499 8.907 -10.107 1.00 86.75 195 LEU A CA 1
ATOM 1554 C C . LEU A 1 195 ? 12.709 9.791 -10.460 1.00 86.75 195 LEU A C 1
ATOM 1556 O O . LEU A 1 195 ? 13.611 9.962 -9.645 1.00 86.75 195 LEU A O 1
ATOM 1560 N N . SER A 1 196 ? 12.666 10.477 -11.607 1.00 83.81 196 SER A N 1
ATOM 1561 C CA . SER A 1 196 ? 13.715 11.406 -12.059 1.00 83.81 196 SER A CA 1
ATOM 1562 C C . SER A 1 196 ? 13.941 12.621 -11.147 1.00 83.81 196 SER A C 1
ATOM 1564 O O . SER A 1 196 ? 14.990 13.258 -11.208 1.00 83.81 196 SER A O 1
ATOM 1566 N N . LYS A 1 197 ? 12.985 12.963 -10.273 1.00 85.88 197 LYS A N 1
ATOM 1567 C CA . LYS A 1 197 ? 13.123 14.069 -9.310 1.00 85.88 197 LYS A CA 1
ATOM 1568 C C . LYS A 1 197 ? 13.746 13.634 -7.982 1.00 85.88 197 LYS A C 1
ATOM 1570 O O . LYS A 1 197 ? 14.230 14.497 -7.249 1.00 85.88 197 LYS A O 1
ATOM 1575 N N . ILE A 1 198 ? 13.770 12.333 -7.683 1.00 87.56 198 ILE A N 1
ATOM 1576 C CA . ILE A 1 198 ? 14.306 11.784 -6.429 1.00 87.56 198 ILE A CA 1
ATOM 1577 C C . ILE A 1 198 ? 15.785 12.157 -6.224 1.00 87.56 198 ILE A C 1
ATOM 1579 O O . ILE A 1 198 ? 16.103 12.641 -5.134 1.00 87.56 198 ILE A O 1
ATOM 1583 N N . PRO A 1 199 ? 16.688 12.051 -7.226 1.00 87.81 199 PRO A N 1
ATOM 1584 C CA . PRO A 1 199 ? 18.090 12.412 -7.025 1.00 87.81 199 PRO A CA 1
ATOM 1585 C C . PRO A 1 199 ? 18.270 13.871 -6.603 1.00 87.81 199 PRO A C 1
ATOM 1587 O O . PRO A 1 199 ? 18.968 14.159 -5.633 1.00 87.81 199 PRO A O 1
ATOM 1590 N N . LYS A 1 200 ? 17.554 14.792 -7.261 1.00 86.38 200 LYS A N 1
ATOM 1591 C CA . LYS A 1 200 ? 17.581 16.221 -6.925 1.00 86.38 200 LYS A CA 1
ATOM 1592 C C . LYS A 1 200 ? 16.983 16.505 -5.544 1.00 86.38 200 LYS A C 1
ATOM 1594 O O . LYS A 1 200 ? 17.498 17.365 -4.838 1.00 86.38 200 LYS A O 1
ATOM 1599 N N . ALA A 1 201 ? 15.918 15.800 -5.158 1.00 86.00 201 ALA A N 1
ATOM 1600 C CA . ALA A 1 201 ? 15.259 15.984 -3.865 1.00 86.00 201 ALA A CA 1
ATOM 1601 C C . ALA A 1 201 ? 16.132 15.538 -2.677 1.00 86.00 201 ALA A C 1
ATOM 1603 O O . ALA A 1 201 ? 16.109 16.184 -1.634 1.00 86.00 201 ALA A O 1
ATOM 1604 N N . PHE A 1 202 ? 16.914 14.465 -2.840 1.00 85.50 202 PHE A N 1
ATOM 1605 C CA . PHE A 1 202 ? 17.752 13.896 -1.775 1.00 85.50 202 PHE A CA 1
ATOM 1606 C C . PHE A 1 202 ? 19.248 14.226 -1.892 1.00 85.50 202 PHE A C 1
ATOM 1608 O O . PHE A 1 202 ? 20.035 13.767 -1.064 1.00 85.50 202 PHE A O 1
ATOM 1615 N N . GLY A 1 203 ? 19.651 15.012 -2.896 1.00 81.19 203 GLY A N 1
ATOM 1616 C CA . GLY A 1 203 ? 21.057 15.343 -3.150 1.00 81.19 203 GLY A CA 1
ATOM 1617 C C . GLY A 1 203 ? 21.900 14.140 -3.591 1.00 81.19 203 GLY A C 1
ATOM 1618 O O . GLY A 1 203 ? 23.093 14.092 -3.302 1.00 81.19 203 GLY A O 1
ATOM 1619 N N . LEU A 1 204 ? 21.286 13.153 -4.251 1.00 80.81 204 LEU A N 1
ATOM 1620 C CA . LEU A 1 204 ? 21.976 11.967 -4.761 1.00 80.81 204 LEU A CA 1
ATOM 1621 C C . LEU A 1 204 ? 22.637 12.274 -6.110 1.00 80.81 204 LEU A C 1
ATOM 1623 O O . LEU A 1 204 ? 22.144 13.087 -6.896 1.00 80.81 204 LEU A O 1
ATOM 1627 N N . LYS A 1 205 ? 23.754 11.597 -6.395 1.00 70.75 205 LYS A N 1
ATOM 1628 C CA . LYS A 1 205 ? 24.445 11.714 -7.681 1.00 70.75 205 LYS A CA 1
ATOM 1629 C C . LYS A 1 205 ? 23.594 11.050 -8.764 1.00 70.75 205 LYS A C 1
ATOM 1631 O O . LYS A 1 205 ? 23.376 9.844 -8.726 1.00 70.75 205 LYS A O 1
ATOM 1636 N N . GLU A 1 206 ? 23.118 11.835 -9.724 1.00 64.56 206 GLU A N 1
ATOM 1637 C CA . GLU A 1 206 ? 22.372 11.318 -10.874 1.00 64.56 206 GLU A CA 1
ATOM 1638 C C . GLU A 1 206 ? 23.282 10.388 -11.698 1.00 64.56 206 GLU A C 1
ATOM 1640 O O . GLU A 1 206 ? 24.351 10.802 -12.154 1.00 64.56 206 GLU A O 1
ATOM 1645 N N . LEU A 1 207 ? 22.899 9.111 -11.829 1.00 60.09 207 LEU A N 1
ATOM 1646 C CA . LEU A 1 207 ? 23.726 8.082 -12.475 1.00 60.09 207 LEU A CA 1
ATOM 1647 C C . LEU A 1 207 ? 23.673 8.168 -14.002 1.00 60.09 207 LEU A C 1
ATOM 1649 O O . LEU A 1 207 ? 24.704 8.030 -14.659 1.00 60.09 207 LEU A O 1
ATOM 1653 N N . LYS A 1 208 ? 22.492 8.429 -14.570 1.00 61.41 208 LYS A N 1
ATOM 1654 C CA . LYS A 1 208 ? 22.304 8.585 -16.013 1.00 61.41 208 LYS A CA 1
ATOM 1655 C C . LYS A 1 208 ? 21.253 9.654 -16.291 1.00 61.41 208 LYS A C 1
ATOM 1657 O O . LYS A 1 208 ? 20.107 9.526 -15.880 1.00 61.41 208 LYS A O 1
ATOM 1662 N N . LYS A 1 209 ? 21.659 10.696 -17.020 1.00 61.09 209 LYS A N 1
ATOM 1663 C CA . LYS A 1 209 ? 20.782 11.753 -17.531 1.00 61.09 209 LYS A CA 1
ATOM 1664 C C . LYS A 1 209 ? 20.472 11.453 -18.998 1.00 61.09 209 LYS A C 1
ATOM 1666 O O . LYS A 1 209 ? 21.328 11.644 -19.862 1.00 61.09 209 LYS A O 1
ATOM 1671 N N . GLY A 1 210 ? 19.285 10.927 -19.282 1.00 69.19 210 GLY A N 1
ATOM 1672 C CA . GLY A 1 210 ? 18.880 10.559 -20.639 1.00 69.19 210 GLY A CA 1
ATOM 1673 C C . GLY A 1 210 ? 17.430 10.098 -20.717 1.00 69.19 210 GLY A C 1
ATOM 1674 O O . GLY A 1 210 ? 16.779 9.919 -19.692 1.00 69.19 210 GLY A O 1
ATOM 1675 N N . TYR A 1 211 ? 16.935 9.923 -21.940 1.00 79.62 211 TYR A N 1
ATOM 1676 C CA . TYR A 1 211 ? 15.566 9.489 -22.217 1.00 79.62 211 TYR A CA 1
ATOM 1677 C C . TYR A 1 211 ? 15.578 8.086 -22.823 1.00 79.62 211 TYR A C 1
ATOM 1679 O O . TYR A 1 211 ? 16.471 7.764 -23.610 1.00 79.62 211 TYR A O 1
ATOM 1687 N N . PHE A 1 212 ? 14.584 7.266 -22.479 1.00 84.94 212 PHE A N 1
ATOM 1688 C CA . PHE A 1 212 ? 14.441 5.904 -22.991 1.00 84.94 212 PHE A CA 1
ATOM 1689 C C . PHE A 1 212 ? 13.312 5.816 -24.034 1.00 84.94 212 PHE A C 1
ATOM 1691 O O . PHE A 1 212 ? 12.231 6.368 -23.809 1.00 84.94 212 PHE A O 1
ATOM 1698 N N . PRO A 1 213 ? 13.528 5.161 -25.192 1.00 85.75 213 PRO A N 1
ATOM 1699 C CA . PRO A 1 213 ? 12.509 5.055 -26.231 1.00 85.75 213 PRO A CA 1
ATOM 1700 C C . PRO A 1 213 ? 11.515 3.923 -25.929 1.00 85.75 213 PRO A C 1
ATOM 1702 O O . PRO A 1 213 ? 11.616 2.825 -26.479 1.00 85.75 213 PRO A O 1
ATOM 1705 N N . HIS A 1 214 ? 10.528 4.188 -25.068 1.00 84.38 214 HIS A N 1
ATOM 1706 C CA . HIS A 1 214 ? 9.555 3.182 -24.615 1.00 84.38 214 HIS A CA 1
ATOM 1707 C C . HIS A 1 214 ? 8.802 2.484 -25.760 1.00 84.38 214 HIS A C 1
ATOM 1709 O O . HIS A 1 214 ? 8.566 1.279 -25.696 1.00 84.38 214 HIS A O 1
ATOM 1715 N N . PHE A 1 215 ? 8.449 3.201 -26.834 1.00 84.50 215 PHE A N 1
ATOM 1716 C CA . PHE A 1 215 ? 7.728 2.605 -27.966 1.00 84.50 215 PHE A CA 1
ATOM 1717 C C . PHE A 1 215 ? 8.639 1.836 -28.931 1.00 84.50 215 PHE A C 1
ATOM 1719 O O . PHE A 1 215 ? 8.137 1.157 -29.823 1.00 84.50 215 PHE A O 1
ATOM 1726 N N . PHE A 1 216 ? 9.962 1.942 -28.777 1.00 87.88 216 PHE A N 1
ATOM 1727 C CA . PHE A 1 216 ? 10.925 1.163 -29.557 1.00 87.88 216 PHE A CA 1
ATOM 1728 C C . PHE A 1 216 ? 11.136 -0.243 -28.975 1.00 87.88 216 PHE A C 1
ATOM 1730 O O . PHE A 1 216 ? 11.695 -1.103 -29.653 1.00 87.88 216 PHE A O 1
ATOM 1737 N N . ASN A 1 217 ? 10.659 -0.491 -27.747 1.00 87.38 217 ASN A N 1
ATOM 1738 C CA . ASN A 1 217 ? 10.712 -1.790 -27.082 1.00 87.38 217 ASN A CA 1
ATOM 1739 C C . ASN A 1 217 ? 9.724 -2.787 -27.718 1.00 87.38 217 ASN A C 1
ATOM 1741 O O . ASN A 1 217 ? 8.613 -3.000 -27.232 1.00 87.38 217 ASN A O 1
ATOM 1745 N N . THR A 1 218 ? 10.137 -3.394 -28.829 1.00 85.31 218 THR A N 1
ATOM 1746 C CA . THR A 1 218 ? 9.421 -4.467 -29.537 1.00 85.31 218 THR A CA 1
ATOM 1747 C C . THR A 1 218 ? 10.287 -5.720 -29.601 1.00 85.31 218 THR A C 1
ATOM 1749 O O . THR A 1 218 ? 11.510 -5.634 -29.454 1.00 85.31 218 THR A O 1
ATOM 1752 N N . MET A 1 219 ? 9.686 -6.893 -29.827 1.00 82.12 219 MET A N 1
ATOM 1753 C CA . MET A 1 219 ? 10.442 -8.144 -29.980 1.00 82.12 219 MET A CA 1
ATOM 1754 C C . MET A 1 219 ? 11.488 -8.088 -31.108 1.00 82.12 219 MET A C 1
ATOM 1756 O O . MET A 1 219 ? 12.582 -8.628 -30.956 1.00 82.12 219 MET A O 1
ATOM 1760 N N . GLU A 1 220 ? 11.192 -7.386 -32.203 1.00 85.19 220 GLU A N 1
ATOM 1761 C CA . GLU A 1 220 ? 12.090 -7.245 -33.359 1.00 85.19 220 GLU A CA 1
ATOM 1762 C C . GLU A 1 220 ? 13.321 -6.379 -33.048 1.00 85.19 220 GLU A C 1
ATOM 1764 O O . GLU A 1 220 ? 14.431 -6.681 -33.488 1.00 85.19 220 GLU A O 1
ATOM 1769 N N . ASN A 1 221 ? 13.149 -5.338 -32.228 1.00 86.94 221 ASN A N 1
ATOM 1770 C CA . ASN A 1 221 ? 14.194 -4.353 -31.946 1.00 86.94 221 ASN A CA 1
ATOM 1771 C C . ASN A 1 221 ? 15.090 -4.713 -30.749 1.00 86.94 221 ASN A C 1
ATOM 1773 O O . ASN A 1 221 ? 16.022 -3.971 -30.445 1.00 86.94 221 ASN A O 1
ATOM 1777 N N . GLN A 1 222 ? 14.869 -5.851 -30.078 1.00 83.38 222 GLN A N 1
ATOM 1778 C CA . GLN A 1 222 ? 15.636 -6.232 -28.878 1.00 83.38 222 GLN A CA 1
ATOM 1779 C C . GLN A 1 222 ? 17.152 -6.320 -29.111 1.00 83.38 222 GLN A C 1
ATOM 1781 O O . GLN A 1 222 ? 17.922 -6.076 -28.187 1.00 83.38 222 GLN A O 1
ATOM 1786 N N . ASN A 1 223 ? 17.578 -6.656 -30.333 1.00 87.75 223 ASN A N 1
ATOM 1787 C CA . ASN A 1 223 ? 18.990 -6.765 -30.721 1.00 87.75 223 ASN A CA 1
ATOM 1788 C C . ASN A 1 223 ? 19.432 -5.630 -31.662 1.00 87.75 223 ASN A C 1
ATOM 1790 O O . ASN A 1 223 ? 20.420 -5.773 -32.381 1.00 87.75 223 ASN A O 1
ATOM 1794 N N . TYR A 1 224 ? 18.679 -4.527 -31.707 1.00 89.81 224 TYR A N 1
ATOM 1795 C CA . TYR A 1 224 ? 18.971 -3.412 -32.596 1.00 89.81 224 TYR A CA 1
ATOM 1796 C C . TYR A 1 224 ? 20.263 -2.697 -32.190 1.00 89.81 224 TYR A C 1
ATOM 1798 O O . TYR A 1 224 ? 20.426 -2.261 -31.046 1.00 89.81 224 TYR A O 1
ATOM 1806 N N . ILE A 1 225 ? 21.154 -2.548 -33.169 1.00 90.75 225 ILE A N 1
ATOM 1807 C CA . ILE A 1 225 ? 22.367 -1.740 -33.092 1.00 90.75 225 ILE A CA 1
ATOM 1808 C C . ILE A 1 225 ? 22.381 -0.858 -34.338 1.00 90.75 225 ILE A C 1
ATOM 1810 O O . ILE A 1 225 ? 22.464 -1.363 -35.458 1.00 90.75 225 ILE A O 1
ATOM 1814 N N . GLY A 1 226 ? 22.276 0.454 -34.159 1.00 89.69 226 GLY A N 1
ATOM 1815 C CA . GLY A 1 226 ? 22.141 1.380 -35.281 1.00 89.69 226 GLY A CA 1
ATOM 1816 C C . GLY A 1 226 ? 22.072 2.840 -34.841 1.00 89.69 226 GLY A C 1
ATOM 1817 O O . GLY A 1 226 ? 22.467 3.149 -33.722 1.00 89.69 226 GLY A O 1
ATOM 1818 N N . PRO A 1 227 ? 21.605 3.765 -35.695 1.00 88.56 227 PRO A N 1
ATOM 1819 C CA . PRO A 1 227 ? 21.352 5.145 -35.285 1.00 88.56 227 PRO A CA 1
ATOM 1820 C C . PRO A 1 227 ? 20.239 5.229 -34.231 1.00 88.56 227 PRO A C 1
ATOM 1822 O O . PRO A 1 227 ? 19.398 4.330 -34.129 1.00 88.56 227 PRO A O 1
ATOM 1825 N N . TYR A 1 228 ? 20.223 6.325 -33.470 1.00 88.31 228 TYR A N 1
ATOM 1826 C CA . TYR A 1 228 ? 19.181 6.605 -32.480 1.00 88.31 228 TYR A CA 1
ATOM 1827 C C . TYR A 1 228 ? 17.765 6.549 -33.101 1.00 88.31 228 TYR A C 1
ATOM 1829 O O . TYR A 1 228 ? 17.577 7.063 -34.208 1.00 88.31 228 TYR A O 1
ATOM 1837 N N . PRO A 1 229 ? 16.774 5.941 -32.413 1.00 86.50 229 PRO A N 1
ATOM 1838 C CA . PRO A 1 229 ? 15.388 5.881 -32.880 1.00 86.50 229 PRO A CA 1
ATOM 1839 C C . PRO A 1 229 ? 14.767 7.265 -33.048 1.00 86.50 229 PRO A C 1
ATOM 1841 O O . PRO A 1 229 ? 15.147 8.196 -32.345 1.00 86.50 229 PRO A O 1
ATOM 1844 N N . ASP A 1 230 ? 13.756 7.382 -33.913 1.00 86.44 230 ASP A N 1
ATOM 1845 C CA . ASP A 1 230 ? 13.027 8.640 -34.090 1.00 86.44 230 ASP A CA 1
ATOM 1846 C C . ASP A 1 230 ? 12.438 9.161 -32.767 1.00 86.44 230 ASP A C 1
ATOM 1848 O O . ASP A 1 230 ? 12.002 8.394 -31.902 1.00 86.44 230 ASP A O 1
ATOM 1852 N N . SER A 1 231 ? 12.365 10.486 -32.645 1.00 84.38 231 SER A N 1
ATOM 1853 C CA . SER A 1 231 ? 11.713 11.207 -31.551 1.00 84.38 231 SER A CA 1
ATOM 1854 C C . SER A 1 231 ? 10.317 10.688 -31.180 1.00 84.38 231 SER A C 1
ATOM 1856 O O . SER A 1 231 ? 9.961 10.703 -29.998 1.00 84.38 231 SER A O 1
ATOM 1858 N N . THR A 1 232 ? 9.546 10.164 -32.140 1.00 85.62 232 THR A N 1
ATOM 1859 C CA . THR A 1 232 ? 8.218 9.585 -31.885 1.00 85.62 232 THR A CA 1
ATOM 1860 C C . THR A 1 232 ? 8.278 8.388 -30.939 1.00 85.62 232 THR A C 1
ATOM 1862 O O . THR A 1 232 ? 7.375 8.197 -30.124 1.00 85.62 232 THR A O 1
ATOM 1865 N N . TYR A 1 233 ? 9.357 7.598 -30.983 1.00 84.88 233 TYR A N 1
ATOM 1866 C CA . TYR A 1 233 ? 9.505 6.407 -30.143 1.00 84.88 233 TYR A CA 1
ATOM 1867 C C . TYR A 1 233 ? 9.749 6.722 -28.660 1.00 84.88 233 TYR A C 1
ATOM 1869 O O . TYR A 1 233 ? 9.573 5.853 -27.804 1.00 84.88 233 TYR A O 1
ATOM 1877 N N . TYR A 1 234 ? 10.102 7.970 -28.349 1.00 84.88 234 TYR A N 1
ATOM 1878 C CA . TYR A 1 234 ? 10.271 8.477 -26.987 1.00 84.88 234 TYR A CA 1
ATOM 1879 C C . TYR A 1 234 ? 8.974 9.041 -26.396 1.00 84.88 234 TYR A C 1
ATOM 1881 O O . TYR A 1 234 ? 8.943 9.395 -25.221 1.00 84.88 234 TYR A O 1
ATOM 1889 N N . GLY A 1 235 ? 7.901 9.147 -27.189 1.00 81.12 235 GLY A N 1
ATOM 1890 C CA . GLY A 1 235 ? 6.635 9.714 -26.728 1.00 81.12 235 GLY A CA 1
ATOM 1891 C C . GLY A 1 235 ? 6.697 11.220 -26.487 1.00 81.12 235 GLY A C 1
ATOM 1892 O O . GLY A 1 235 ? 6.071 11.714 -25.549 1.00 81.12 235 GLY A O 1
ATOM 1893 N N . CYS A 1 236 ? 7.434 11.959 -27.325 1.00 77.44 236 CYS A N 1
ATOM 1894 C CA . CYS A 1 236 ? 7.616 13.409 -27.196 1.00 77.44 236 CYS A CA 1
ATOM 1895 C C . CYS A 1 236 ? 6.303 14.210 -27.133 1.00 77.44 236 CYS A C 1
ATOM 1897 O O . CYS A 1 236 ? 6.283 15.311 -26.582 1.00 77.44 236 CYS A O 1
ATOM 1899 N N . ASP A 1 237 ? 5.211 13.662 -27.668 1.00 77.31 237 ASP A N 1
ATOM 1900 C CA . ASP A 1 237 ? 3.890 14.297 -27.668 1.00 77.31 237 ASP A CA 1
ATOM 1901 C C . ASP A 1 237 ? 3.179 14.231 -26.309 1.00 77.31 237 ASP A C 1
ATOM 1903 O O . ASP A 1 237 ? 2.319 15.062 -26.030 1.00 77.31 237 ASP A O 1
ATOM 1907 N N . TYR A 1 238 ? 3.574 13.302 -25.433 1.00 77.06 238 TYR A N 1
ATOM 1908 C CA . TYR A 1 238 ? 3.023 13.159 -24.080 1.00 77.06 238 TYR A CA 1
ATOM 1909 C C . TYR A 1 238 ? 3.845 13.902 -23.012 1.00 77.06 238 TYR A C 1
ATOM 1911 O O . TYR A 1 238 ? 3.493 13.888 -21.830 1.00 77.06 238 TYR A O 1
ATOM 1919 N N . MET A 1 239 ? 4.951 14.541 -23.403 1.00 80.19 239 MET A N 1
ATOM 1920 C CA . MET A 1 239 ? 5.816 15.298 -22.498 1.00 80.19 239 MET A CA 1
ATOM 1921 C C . MET A 1 239 ? 5.266 16.706 -22.230 1.00 80.19 239 MET A C 1
ATOM 1923 O O . MET A 1 239 ? 4.592 17.310 -23.066 1.00 80.19 239 MET A O 1
ATOM 1927 N N . SER A 1 240 ? 5.589 17.265 -21.059 1.00 79.81 240 SER A N 1
ATOM 1928 C CA . SER A 1 240 ? 5.306 18.676 -20.769 1.00 79.81 240 SER A CA 1
ATOM 1929 C C . SER A 1 240 ? 6.142 19.597 -21.670 1.00 79.81 240 SER A C 1
ATOM 1931 O O . SER A 1 240 ? 7.141 19.167 -22.243 1.00 79.81 240 SER A O 1
ATOM 1933 N N . LYS A 1 241 ? 5.755 20.874 -21.808 1.00 83.06 241 LYS A N 1
ATOM 1934 C CA . LYS A 1 241 ? 6.480 21.830 -22.671 1.00 83.06 241 LYS A CA 1
ATOM 1935 C C . LYS A 1 241 ? 7.961 21.953 -22.292 1.00 83.06 241 LYS A C 1
ATOM 1937 O O . LYS A 1 241 ? 8.809 21.943 -23.183 1.00 83.06 241 LYS A O 1
ATOM 1942 N N . ASP A 1 242 ? 8.248 22.010 -20.994 1.00 80.81 242 ASP A N 1
ATOM 1943 C CA . ASP A 1 242 ? 9.611 22.126 -20.470 1.00 80.81 242 ASP A CA 1
ATOM 1944 C C . ASP A 1 242 ? 10.391 20.821 -20.696 1.00 80.81 242 ASP A C 1
ATOM 1946 O O . ASP A 1 242 ? 11.456 20.841 -21.311 1.00 80.81 242 ASP A O 1
ATOM 1950 N N . ASP A 1 243 ? 9.803 19.672 -20.328 1.00 79.81 243 ASP A N 1
ATOM 1951 C CA . ASP A 1 243 ? 10.427 18.351 -20.517 1.00 79.81 243 ASP A CA 1
ATOM 1952 C C . ASP A 1 243 ? 10.719 18.068 -22.007 1.00 79.81 243 ASP A C 1
ATOM 1954 O O . ASP A 1 243 ? 11.746 17.473 -22.342 1.00 79.81 243 ASP A O 1
ATOM 1958 N N . ARG A 1 244 ? 9.833 18.511 -22.915 1.00 84.56 244 ARG A N 1
ATOM 1959 C CA . ARG A 1 244 ? 9.993 18.371 -24.372 1.00 84.56 244 ARG A CA 1
ATOM 1960 C C . ARG A 1 244 ? 11.132 19.235 -24.907 1.00 84.56 244 ARG A C 1
ATOM 1962 O O . ARG A 1 244 ? 11.855 18.794 -25.799 1.00 84.56 244 ARG A O 1
ATOM 1969 N N . SER A 1 245 ? 11.294 20.455 -24.394 1.00 83.81 245 SER A N 1
ATOM 1970 C CA . SER A 1 245 ? 12.414 21.328 -24.767 1.00 83.81 245 SER A CA 1
ATOM 1971 C C . SER A 1 245 ? 13.751 20.703 -24.363 1.00 83.81 245 SER A C 1
ATOM 1973 O O . SER A 1 245 ? 14.669 20.611 -25.185 1.00 83.81 245 SER A O 1
ATOM 1975 N N . ASP A 1 246 ? 13.828 20.196 -23.131 1.00 83.88 246 ASP A N 1
ATOM 1976 C CA . ASP A 1 246 ? 15.012 19.506 -22.617 1.00 83.88 246 ASP A CA 1
ATOM 1977 C C . ASP A 1 246 ? 15.320 18.244 -23.439 1.00 83.88 246 ASP A C 1
ATOM 1979 O O . ASP A 1 246 ? 16.463 18.056 -23.868 1.00 83.88 246 ASP A O 1
ATOM 1983 N N . PHE A 1 247 ? 14.300 17.446 -23.775 1.00 85.50 247 PHE A N 1
ATOM 1984 C CA . PHE A 1 247 ? 14.435 16.269 -24.638 1.00 85.50 247 PHE A CA 1
ATOM 1985 C C . PHE A 1 247 ? 15.007 16.616 -26.013 1.00 85.50 247 PHE A C 1
ATOM 1987 O O . PHE A 1 247 ? 15.976 15.999 -26.446 1.00 85.50 247 PHE A O 1
ATOM 1994 N N . LEU A 1 248 ? 14.449 17.617 -26.700 1.00 85.88 248 LEU A N 1
ATOM 1995 C CA . LEU A 1 248 ? 14.912 18.004 -28.036 1.00 85.88 248 LEU A CA 1
ATOM 1996 C C . LEU A 1 248 ? 16.350 18.530 -28.014 1.00 85.88 248 LEU A C 1
ATOM 1998 O O . LEU A 1 248 ? 17.100 18.307 -28.966 1.00 85.88 248 LEU A O 1
ATOM 2002 N N . SER A 1 249 ? 16.745 19.219 -26.939 1.00 86.31 249 SER A N 1
ATOM 2003 C CA . SER A 1 249 ? 18.125 19.673 -26.758 1.00 86.31 249 SER A CA 1
ATOM 2004 C C . SER A 1 249 ? 19.084 18.491 -26.606 1.00 86.31 249 SER A C 1
ATOM 2006 O O . SER A 1 249 ? 20.108 18.447 -27.285 1.00 86.31 249 SER A O 1
ATOM 2008 N N . TRP A 1 250 ? 18.709 17.490 -25.803 1.00 87.00 250 TRP A N 1
ATOM 2009 C CA . TRP A 1 250 ? 19.471 16.261 -25.613 1.00 87.00 250 TRP A CA 1
ATOM 2010 C C . TRP A 1 250 ? 19.529 15.431 -26.901 1.00 87.00 250 TRP A C 1
ATOM 2012 O O . TRP A 1 250 ? 20.614 15.033 -27.320 1.00 87.00 250 TRP A O 1
ATOM 2022 N N . TYR A 1 251 ? 18.402 15.242 -27.591 1.00 85.94 251 TYR A N 1
ATOM 2023 C CA . TYR A 1 251 ? 18.304 14.415 -28.797 1.00 85.94 251 TYR A CA 1
ATOM 2024 C C . TYR A 1 251 ? 19.211 14.929 -29.924 1.00 85.94 251 TYR A C 1
ATOM 2026 O O . TYR A 1 251 ? 19.921 14.150 -30.558 1.00 85.94 251 TYR A O 1
ATOM 2034 N N . LYS A 1 252 ? 19.305 16.257 -30.098 1.00 85.75 252 LYS A N 1
ATOM 2035 C CA . LYS A 1 252 ? 20.233 16.881 -31.061 1.00 85.75 252 LYS A CA 1
ATOM 2036 C C . LYS A 1 252 ? 21.702 16.538 -30.796 1.00 85.75 252 LYS A C 1
ATOM 2038 O O . LYS A 1 252 ? 22.483 16.467 -31.744 1.00 85.75 252 LYS A O 1
ATOM 2043 N N . THR A 1 253 ? 22.088 16.304 -29.539 1.00 85.12 253 THR A N 1
ATOM 2044 C CA . THR A 1 253 ? 23.473 15.932 -29.193 1.00 85.12 253 THR A CA 1
ATOM 2045 C C . THR A 1 253 ? 23.813 14.485 -29.563 1.00 85.12 253 THR A C 1
ATOM 2047 O O . THR A 1 253 ? 24.989 14.162 -29.696 1.00 85.12 253 THR A O 1
ATOM 2050 N N . LYS A 1 254 ? 22.804 13.628 -29.779 1.00 81.00 254 LYS A N 1
ATOM 2051 C CA . LYS A 1 254 ? 22.950 12.179 -30.008 1.00 81.00 254 LYS A CA 1
ATOM 2052 C C . LYS A 1 254 ? 22.894 11.737 -31.469 1.00 81.00 254 LYS A C 1
ATOM 2054 O O . LYS A 1 254 ? 23.152 10.576 -31.762 1.00 81.00 254 LYS A O 1
ATOM 2059 N N . THR A 1 255 ? 22.662 12.671 -32.390 1.00 67.31 255 THR A N 1
ATOM 2060 C CA . THR A 1 255 ? 22.443 12.424 -33.828 1.00 67.31 255 THR A CA 1
ATOM 2061 C C . THR A 1 255 ? 23.558 11.630 -34.543 1.00 67.31 255 THR A C 1
ATOM 2063 O O . THR A 1 255 ? 23.293 11.044 -35.586 1.00 67.31 255 THR A O 1
ATOM 2066 N N . ASN A 1 256 ? 24.778 11.557 -33.989 1.00 73.06 256 ASN A N 1
ATOM 2067 C CA . ASN A 1 256 ? 25.928 10.853 -34.588 1.00 73.06 256 ASN A CA 1
ATOM 2068 C C . ASN A 1 256 ? 26.441 9.650 -33.767 1.00 73.06 256 ASN A C 1
ATOM 2070 O O . ASN A 1 256 ? 27.501 9.107 -34.080 1.00 73.06 256 ASN A O 1
ATOM 2074 N N . GLU A 1 257 ? 25.745 9.247 -32.703 1.00 84.69 257 GLU A N 1
ATOM 2075 C CA . GLU A 1 257 ? 26.159 8.123 -31.856 1.00 84.69 257 GLU A CA 1
ATOM 2076 C C . GLU A 1 257 ? 25.481 6.807 -32.280 1.00 84.69 257 GLU A C 1
ATOM 2078 O O . GLU A 1 257 ? 24.360 6.797 -32.793 1.00 84.69 257 GLU A O 1
ATOM 2083 N N . VAL A 1 258 ? 26.168 5.682 -32.054 1.00 87.12 258 VAL A N 1
ATOM 2084 C CA . VAL A 1 258 ? 25.596 4.343 -32.253 1.00 87.12 258 VAL A CA 1
ATOM 2085 C C . VAL A 1 258 ? 24.782 3.970 -31.020 1.00 87.12 258 VAL A C 1
ATOM 2087 O O . VAL A 1 258 ? 25.291 3.959 -29.901 1.00 87.12 258 VAL A O 1
ATOM 2090 N N . PHE A 1 259 ? 23.522 3.636 -31.247 1.00 87.50 259 PHE A N 1
ATOM 2091 C CA . PHE A 1 259 ? 22.563 3.204 -30.253 1.00 87.50 259 PHE A CA 1
ATOM 2092 C C . PHE A 1 259 ? 22.504 1.673 -30.207 1.00 87.50 259 PHE A C 1
ATOM 2094 O O . PHE A 1 259 ? 22.094 1.028 -31.172 1.00 87.50 259 PHE A O 1
ATOM 2101 N N . ASP A 1 260 ? 22.918 1.100 -29.076 1.00 89.94 260 ASP A N 1
ATOM 2102 C CA . ASP A 1 260 ? 22.743 -0.317 -28.737 1.00 89.94 260 ASP A CA 1
ATOM 2103 C C . ASP A 1 260 ? 21.545 -0.438 -27.792 1.00 89.94 260 ASP A C 1
ATOM 2105 O O . ASP A 1 260 ? 21.631 -0.087 -26.611 1.00 89.94 260 ASP A O 1
ATOM 2109 N N . PHE A 1 261 ? 20.419 -0.927 -28.315 1.00 89.00 261 PHE A N 1
ATOM 2110 C CA . PHE A 1 261 ? 19.169 -0.959 -27.561 1.00 89.00 261 PHE A CA 1
ATOM 2111 C C . PHE A 1 261 ? 19.246 -1.874 -26.330 1.00 89.00 261 PHE A C 1
ATOM 2113 O O . PHE A 1 261 ? 18.777 -1.506 -25.252 1.00 89.00 261 PHE A O 1
ATOM 2120 N N . ALA A 1 262 ? 19.881 -3.044 -26.448 1.00 87.75 262 ALA A N 1
ATOM 2121 C CA . ALA A 1 262 ? 19.978 -4.007 -25.353 1.00 87.75 262 ALA A CA 1
ATOM 2122 C C . ALA A 1 262 ? 20.835 -3.474 -24.196 1.00 87.75 262 ALA A C 1
ATOM 2124 O O . ALA A 1 262 ? 20.532 -3.713 -23.018 1.00 87.75 262 ALA A O 1
ATOM 2125 N N . LYS A 1 263 ? 21.917 -2.759 -24.524 1.00 89.25 263 LYS A N 1
ATOM 2126 C CA . LYS A 1 263 ? 22.776 -2.101 -23.538 1.00 89.25 263 LYS A CA 1
ATOM 2127 C C . LYS A 1 263 ? 22.064 -0.917 -22.887 1.00 89.25 263 LYS A C 1
ATOM 2129 O O . LYS A 1 263 ? 22.053 -0.830 -21.660 1.00 89.25 263 LYS A O 1
ATOM 2134 N N . GLU A 1 264 ? 21.429 -0.062 -23.682 1.00 88.62 264 GLU A N 1
ATOM 2135 C CA . GLU A 1 264 ? 20.711 1.119 -23.198 1.00 88.62 264 GLU A CA 1
ATOM 2136 C C . GLU A 1 264 ? 19.536 0.748 -22.289 1.00 88.62 264 GLU A C 1
ATOM 2138 O O . GLU A 1 264 ? 19.420 1.311 -21.203 1.00 88.62 264 GLU A O 1
ATOM 2143 N N . MET A 1 265 ? 18.738 -0.261 -22.658 1.00 88.88 265 MET A N 1
ATOM 2144 C CA . MET A 1 265 ? 17.643 -0.782 -21.828 1.00 88.88 265 MET A CA 1
ATOM 2145 C C . MET A 1 265 ? 18.151 -1.327 -20.491 1.00 88.88 265 MET A C 1
ATOM 2147 O O . MET A 1 265 ? 17.577 -1.038 -19.441 1.00 88.88 265 MET A O 1
ATOM 2151 N N . LYS A 1 266 ? 19.261 -2.083 -20.503 1.00 89.75 266 LYS A N 1
ATOM 2152 C CA . LYS A 1 266 ? 19.881 -2.569 -19.265 1.00 89.75 266 LYS A CA 1
ATOM 2153 C C . LYS A 1 266 ? 20.308 -1.406 -18.376 1.00 89.75 266 LYS A C 1
ATOM 2155 O O . LYS A 1 266 ? 20.004 -1.413 -17.190 1.00 89.75 266 LYS A O 1
ATOM 2160 N N . GLU A 1 267 ? 21.048 -0.450 -18.925 1.00 88.94 267 GLU A N 1
ATOM 2161 C CA . GLU A 1 267 ? 21.565 0.680 -18.153 1.00 88.94 267 GLU A CA 1
ATOM 2162 C C . GLU A 1 267 ? 20.448 1.573 -17.612 1.00 88.94 267 GLU A C 1
ATOM 2164 O O . GLU A 1 267 ? 20.543 2.019 -16.472 1.00 88.94 267 GLU A O 1
ATOM 2169 N N . TYR A 1 268 ? 19.394 1.798 -18.399 1.00 88.88 268 TYR A N 1
ATOM 2170 C CA . TYR A 1 268 ? 18.230 2.582 -17.998 1.00 88.88 268 TYR A CA 1
ATOM 2171 C C . TYR A 1 268 ? 17.489 1.925 -16.826 1.00 88.88 268 TYR A C 1
ATOM 2173 O O . TYR A 1 268 ? 17.439 2.496 -15.740 1.00 88.88 268 TYR A O 1
ATOM 2181 N N . CYS A 1 269 ? 17.041 0.678 -16.987 1.00 89.81 269 CYS A N 1
ATOM 2182 C CA . CYS A 1 269 ? 16.285 -0.029 -15.948 1.00 89.81 269 CYS A CA 1
ATOM 2183 C C . CYS A 1 269 ? 17.126 -0.267 -14.671 1.00 89.81 269 CYS A C 1
ATOM 2185 O O . CYS A 1 269 ? 16.638 -0.142 -13.543 1.00 89.81 269 CYS A O 1
ATOM 2187 N N . CYS A 1 270 ? 18.433 -0.548 -14.808 1.00 89.62 270 CYS A N 1
ATOM 2188 C CA . CYS A 1 270 ? 19.349 -0.603 -13.661 1.00 89.62 270 CYS A CA 1
ATOM 2189 C C . CYS A 1 270 ? 19.504 0.760 -12.970 1.00 89.62 270 CYS A C 1
ATOM 2191 O O . CYS A 1 270 ? 19.555 0.808 -11.739 1.00 89.62 270 CYS A O 1
ATOM 2193 N N . SER A 1 271 ? 19.582 1.856 -13.728 1.00 89.56 271 SER A N 1
ATOM 2194 C CA . SER A 1 271 ? 19.653 3.212 -13.176 1.00 89.56 271 SER A CA 1
ATOM 2195 C C . SER A 1 271 ? 18.386 3.548 -12.390 1.00 89.56 271 SER A C 1
ATOM 2197 O O . SER A 1 271 ? 18.492 3.946 -11.231 1.00 89.56 271 SER A O 1
ATOM 2199 N N . ASP A 1 272 ? 17.204 3.298 -12.953 1.00 89.94 272 ASP A N 1
ATOM 2200 C CA . ASP A 1 272 ? 15.912 3.566 -12.309 1.00 89.94 272 ASP A CA 1
ATOM 2201 C C . ASP A 1 272 ? 15.740 2.746 -11.022 1.00 89.94 272 ASP A C 1
ATOM 2203 O O . ASP A 1 272 ? 15.420 3.295 -9.961 1.00 89.94 272 ASP A O 1
ATOM 2207 N N . THR A 1 273 ? 16.097 1.457 -11.056 1.00 91.19 273 THR A N 1
AT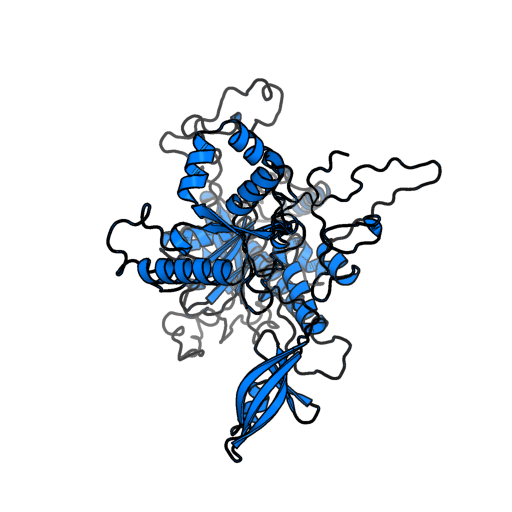OM 2208 C CA . THR A 1 273 ? 16.116 0.607 -9.852 1.00 91.19 273 THR A CA 1
ATOM 2209 C C . THR A 1 273 ? 17.097 1.137 -8.797 1.00 91.19 273 THR A C 1
ATOM 2211 O O . THR A 1 273 ? 16.806 1.110 -7.597 1.00 91.19 273 THR A O 1
ATOM 2214 N N . THR A 1 274 ? 18.251 1.660 -9.227 1.00 90.38 274 THR A N 1
ATOM 2215 C CA . THR A 1 274 ? 19.261 2.222 -8.320 1.00 90.38 274 THR A CA 1
ATOM 2216 C C . THR A 1 274 ? 18.775 3.516 -7.673 1.00 90.38 274 THR A C 1
ATOM 2218 O O . THR A 1 274 ? 18.902 3.655 -6.455 1.00 90.38 274 THR A O 1
ATOM 2221 N N . ILE A 1 275 ? 18.166 4.418 -8.449 1.00 90.44 275 ILE A N 1
ATOM 2222 C CA . ILE A 1 275 ? 17.563 5.665 -7.958 1.00 90.44 275 ILE A CA 1
ATOM 2223 C C . ILE A 1 275 ? 16.469 5.353 -6.938 1.00 90.44 275 ILE A C 1
ATOM 2225 O O . ILE A 1 275 ? 16.444 5.951 -5.861 1.00 90.44 275 ILE A O 1
ATOM 2229 N N . LEU A 1 276 ? 15.592 4.392 -7.242 1.00 92.12 276 LEU A N 1
ATOM 2230 C CA . LEU A 1 276 ? 14.537 3.954 -6.331 1.00 92.12 276 LEU A CA 1
ATOM 2231 C C . LEU A 1 276 ? 15.124 3.445 -5.008 1.00 92.12 276 LEU A C 1
ATOM 2233 O O . LEU A 1 276 ? 14.713 3.876 -3.928 1.00 92.12 276 LEU A O 1
ATOM 2237 N N . ARG A 1 277 ? 16.104 2.542 -5.087 1.00 91.75 277 ARG A N 1
ATOM 2238 C CA . ARG A 1 277 ? 16.766 1.959 -3.919 1.00 91.75 277 ARG A CA 1
ATOM 2239 C C . ARG A 1 277 ? 17.437 3.027 -3.058 1.00 91.75 277 ARG A C 1
ATOM 2241 O O . ARG A 1 277 ? 17.213 3.054 -1.852 1.00 91.75 277 ARG A O 1
ATOM 2248 N N . GLU A 1 278 ? 18.256 3.893 -3.648 1.00 90.00 278 GLU A N 1
ATOM 2249 C CA . GLU A 1 278 ? 18.982 4.932 -2.908 1.00 90.00 278 GLU A CA 1
ATOM 2250 C C . GLU A 1 278 ? 18.038 5.992 -2.339 1.00 90.00 278 GLU A C 1
ATOM 2252 O O . GLU A 1 278 ? 18.180 6.375 -1.179 1.00 90.00 278 GLU A O 1
ATOM 2257 N N . GLY A 1 279 ? 17.022 6.399 -3.103 1.00 90.62 279 GLY A N 1
ATOM 2258 C CA . GLY A 1 279 ? 16.002 7.341 -2.653 1.00 90.62 279 GLY A CA 1
ATOM 2259 C C . GLY A 1 279 ? 15.206 6.830 -1.456 1.00 90.62 279 GLY A C 1
ATOM 2260 O O . GLY A 1 279 ? 15.063 7.537 -0.459 1.00 90.62 279 GLY A O 1
ATOM 2261 N N . VAL A 1 280 ? 14.724 5.584 -1.512 1.00 91.31 280 VAL A N 1
ATOM 2262 C CA . VAL A 1 280 ? 13.954 4.988 -0.410 1.00 91.31 280 VAL A CA 1
ATOM 2263 C C . VAL A 1 280 ? 14.830 4.730 0.814 1.00 91.31 280 VAL A C 1
ATOM 2265 O O . VAL A 1 280 ? 14.386 4.993 1.931 1.00 91.31 280 VAL A O 1
ATOM 2268 N N . LEU A 1 281 ? 16.068 4.253 0.638 1.00 90.38 281 LEU A N 1
ATOM 2269 C CA . LEU A 1 281 ? 16.999 4.071 1.757 1.00 90.38 281 LEU A CA 1
ATOM 2270 C C . LEU A 1 281 ? 17.313 5.407 2.436 1.00 90.38 281 LEU A C 1
ATOM 2272 O O . LEU A 1 281 ? 17.202 5.502 3.657 1.00 90.38 281 LEU A O 1
ATOM 2276 N N . ARG A 1 282 ? 17.602 6.456 1.654 1.00 89.44 282 ARG A N 1
ATOM 2277 C CA . ARG A 1 282 ? 17.868 7.793 2.193 1.00 89.44 282 ARG A CA 1
ATOM 2278 C C . ARG A 1 282 ? 16.652 8.367 2.915 1.00 89.44 282 ARG A C 1
ATOM 2280 O O . ARG A 1 282 ? 16.806 8.935 3.992 1.00 89.44 282 ARG A O 1
ATOM 2287 N N . PHE A 1 283 ? 15.454 8.192 2.359 1.00 89.88 283 PHE A N 1
ATOM 2288 C CA . PHE A 1 283 ? 14.208 8.601 3.006 1.00 89.88 283 PHE A CA 1
ATOM 2289 C C . PHE A 1 283 ? 13.966 7.857 4.327 1.00 89.88 283 PHE A C 1
ATOM 2291 O O . PHE A 1 283 ? 13.642 8.490 5.332 1.00 89.88 283 PHE A O 1
ATOM 2298 N N . ARG A 1 284 ? 14.166 6.532 4.350 1.00 88.00 284 ARG A N 1
ATOM 2299 C CA . ARG A 1 284 ? 14.059 5.704 5.562 1.00 88.00 284 ARG A CA 1
ATOM 2300 C C . ARG A 1 284 ? 15.035 6.170 6.640 1.00 88.00 284 ARG A C 1
ATOM 2302 O O . ARG A 1 284 ? 14.615 6.337 7.780 1.00 88.00 284 ARG A O 1
ATOM 2309 N N . ASP A 1 285 ? 16.296 6.418 6.287 1.00 86.38 285 ASP A N 1
ATOM 2310 C CA . ASP A 1 285 ? 17.307 6.893 7.239 1.00 86.38 285 ASP A CA 1
ATOM 2311 C C . ASP A 1 285 ? 16.960 8.284 7.798 1.00 86.38 285 ASP A C 1
ATOM 2313 O O . ASP A 1 285 ? 17.006 8.469 9.010 1.00 86.38 285 ASP A O 1
ATOM 2317 N N . LEU A 1 286 ? 16.530 9.232 6.953 1.00 86.31 286 LEU A N 1
ATOM 2318 C CA . LEU A 1 286 ? 16.098 10.567 7.399 1.00 86.31 286 LEU A CA 1
ATOM 2319 C C . LEU A 1 286 ? 14.898 10.499 8.350 1.00 86.31 286 LEU A C 1
ATOM 2321 O O . LEU A 1 286 ? 14.866 11.179 9.372 1.00 86.31 286 LEU A O 1
ATOM 2325 N N . MET A 1 287 ? 13.905 9.666 8.037 1.00 83.19 287 MET A N 1
ATOM 2326 C CA . MET A 1 287 ? 12.730 9.504 8.893 1.00 83.19 287 MET A CA 1
ATOM 2327 C C . MET A 1 287 ? 13.085 8.862 10.236 1.00 83.19 287 MET A C 1
ATOM 2329 O O . MET A 1 287 ? 12.573 9.304 11.264 1.00 83.19 287 MET A O 1
ATOM 2333 N N . LEU A 1 288 ? 13.984 7.873 10.237 1.00 82.19 288 LEU A N 1
ATOM 2334 C CA . LEU A 1 288 ? 14.505 7.258 11.459 1.00 82.19 288 LEU A CA 1
ATOM 2335 C C . LEU A 1 288 ? 15.351 8.232 12.292 1.00 82.19 288 LEU A C 1
ATOM 2337 O O . LEU A 1 288 ? 15.327 8.174 13.514 1.00 82.19 288 LEU A O 1
ATOM 2341 N N . GLU A 1 289 ? 16.103 9.129 11.660 1.00 81.19 289 GLU A N 1
ATOM 2342 C CA . GLU A 1 289 ? 16.867 10.169 12.355 1.00 81.19 289 GLU A CA 1
ATOM 2343 C C . GLU A 1 289 ? 15.930 11.165 13.053 1.00 81.19 289 GLU A C 1
ATOM 2345 O O . GLU A 1 289 ? 16.059 11.420 14.251 1.00 81.19 289 GLU A O 1
ATOM 2350 N N . VAL A 1 290 ? 14.925 11.666 12.329 1.00 76.88 290 VAL A N 1
ATOM 2351 C CA . VAL A 1 290 ? 13.956 12.640 12.854 1.00 76.88 290 VAL A CA 1
ATOM 2352 C C . VAL A 1 290 ? 13.103 12.047 13.976 1.00 76.88 290 VAL A C 1
ATOM 2354 O O . VAL A 1 290 ? 12.809 12.735 14.951 1.00 76.88 290 VAL A O 1
ATOM 2357 N N . ASN A 1 291 ? 12.683 10.785 13.863 1.00 73.19 291 ASN A N 1
ATOM 2358 C CA . ASN A 1 291 ? 11.771 10.195 14.844 1.00 73.19 291 ASN A CA 1
ATOM 2359 C C . ASN A 1 291 ? 12.461 9.635 16.100 1.00 73.19 291 ASN A C 1
ATOM 2361 O O . ASN A 1 291 ? 11.778 9.480 17.114 1.00 73.19 291 ASN A O 1
ATOM 2365 N N . ARG A 1 292 ? 13.778 9.380 16.057 1.00 68.25 292 ARG A N 1
ATOM 2366 C CA . ARG A 1 292 ? 14.591 8.991 17.224 1.00 68.25 292 ARG A CA 1
ATOM 2367 C C . ARG A 1 292 ? 15.010 10.190 18.076 1.00 68.25 292 ARG A C 1
ATOM 2369 O O . ARG A 1 292 ? 15.111 10.048 19.288 1.00 68.25 292 ARG A O 1
ATOM 2376 N N . ASN A 1 293 ? 15.202 11.359 17.461 1.00 52.69 293 ASN A N 1
ATOM 2377 C CA . ASN A 1 293 ? 15.728 12.572 18.102 1.00 52.69 293 ASN A CA 1
ATOM 2378 C C . ASN A 1 293 ? 14.643 13.536 18.621 1.00 52.69 293 ASN A C 1
ATOM 2380 O O . ASN A 1 293 ? 14.886 14.738 18.718 1.00 52.69 293 ASN A O 1
ATOM 2384 N N . GLY A 1 294 ? 13.435 13.059 18.939 1.00 50.94 294 GLY A N 1
ATOM 2385 C CA . GLY A 1 294 ? 12.446 13.917 19.601 1.00 50.94 294 GLY A CA 1
ATOM 2386 C C . GLY A 1 294 ? 13.023 14.467 20.912 1.00 50.94 294 GLY A C 1
ATOM 2387 O O . GLY A 1 294 ? 13.524 13.679 21.705 1.00 50.94 294 GLY A O 1
ATOM 2388 N N . GLU A 1 295 ? 12.937 15.786 21.126 1.00 42.31 295 GLU A N 1
ATOM 2389 C CA . GLU A 1 295 ? 13.555 16.633 22.180 1.00 42.31 295 GLU A CA 1
ATOM 2390 C C . GLU A 1 295 ? 13.400 16.179 23.657 1.00 42.31 295 GLU A C 1
ATOM 2392 O O . GLU A 1 295 ? 13.812 16.876 24.579 1.00 42.31 295 GLU A O 1
ATOM 2397 N N . ASN A 1 296 ? 12.838 15.003 23.927 1.00 43.03 296 ASN A N 1
ATOM 2398 C CA . ASN A 1 296 ? 12.811 14.397 25.251 1.00 43.03 296 ASN A CA 1
ATOM 2399 C C . ASN A 1 296 ? 14.063 13.530 25.464 1.00 43.03 296 ASN A C 1
ATOM 2401 O O . ASN A 1 296 ? 14.016 12.307 25.321 1.00 43.03 296 ASN A O 1
ATOM 2405 N N . GLU A 1 297 ? 15.159 14.176 25.871 1.00 36.72 297 GLU A N 1
ATOM 2406 C CA . GLU A 1 297 ? 16.496 13.631 26.198 1.00 36.72 297 GLU A CA 1
ATOM 2407 C C . GLU A 1 297 ? 16.548 12.543 27.306 1.00 36.72 297 GLU A C 1
ATOM 2409 O O . GLU A 1 297 ? 17.592 12.315 27.910 1.00 36.72 297 GLU A O 1
ATOM 2414 N N . LYS A 1 298 ? 15.454 11.831 27.608 1.00 39.34 298 LYS A N 1
ATOM 2415 C CA . LYS A 1 298 ? 15.424 10.806 28.673 1.00 39.34 298 LYS A CA 1
ATOM 2416 C C . LYS A 1 298 ? 14.910 9.421 28.273 1.00 39.34 298 LYS A C 1
ATOM 2418 O O . LYS A 1 298 ? 14.851 8.553 29.131 1.00 39.34 298 LYS A O 1
ATOM 2423 N N . ASN A 1 299 ? 14.579 9.168 27.003 1.00 40.06 299 ASN A N 1
ATOM 2424 C CA . ASN A 1 299 ? 14.094 7.849 26.560 1.00 40.06 299 ASN A CA 1
ATOM 2425 C C . ASN A 1 299 ? 14.882 7.329 25.348 1.00 40.06 299 ASN A C 1
ATOM 2427 O O . ASN A 1 299 ? 14.398 7.344 24.220 1.00 40.06 299 ASN A O 1
ATOM 2431 N N . THR A 1 300 ? 16.103 6.853 25.577 1.00 36.91 300 THR A N 1
ATOM 2432 C CA . THR A 1 300 ? 17.037 6.373 24.542 1.00 36.91 300 THR A CA 1
ATOM 2433 C C . THR A 1 300 ? 16.812 4.923 24.088 1.00 36.91 300 THR A C 1
ATOM 2435 O O . THR A 1 300 ? 17.733 4.313 23.544 1.00 36.91 300 THR A O 1
ATOM 2438 N N . HIS A 1 301 ? 15.621 4.335 24.265 1.00 39.09 301 HIS A N 1
ATOM 2439 C CA . HIS A 1 301 ? 15.373 2.923 23.903 1.00 39.09 301 HIS A CA 1
ATOM 2440 C C . HIS A 1 301 ? 14.241 2.673 22.892 1.00 39.09 301 HIS A C 1
ATOM 2442 O O . HIS A 1 301 ? 14.079 1.547 22.422 1.00 39.09 301 HIS A O 1
ATOM 2448 N N . GLY A 1 302 ? 13.540 3.715 22.433 1.00 48.47 302 GLY A N 1
ATOM 2449 C CA . GLY A 1 302 ? 12.581 3.580 21.336 1.00 48.47 302 GLY A CA 1
ATOM 2450 C C . GLY A 1 302 ? 13.294 3.419 19.992 1.00 48.47 302 GLY A C 1
ATOM 2451 O O . GLY A 1 302 ? 13.809 4.391 19.439 1.00 48.47 302 GLY A O 1
ATOM 2452 N N . GLN A 1 303 ? 13.322 2.207 19.430 1.00 54.84 303 GLN A N 1
ATOM 2453 C CA . GLN A 1 303 ? 13.644 2.034 18.012 1.00 54.84 303 GLN A CA 1
ATOM 2454 C C . GLN A 1 303 ? 12.632 2.861 17.211 1.00 54.84 303 GLN A C 1
ATOM 2456 O O . GLN A 1 303 ? 11.447 2.549 17.219 1.00 54.84 303 GLN A O 1
ATOM 2461 N N . GLY A 1 304 ? 13.092 3.947 16.586 1.00 62.88 304 GLY A N 1
ATOM 2462 C CA . GLY A 1 304 ? 12.237 4.830 15.794 1.00 62.88 304 GLY A CA 1
ATOM 2463 C C . GLY A 1 304 ? 11.351 4.073 14.799 1.00 62.88 304 GLY A C 1
ATOM 2464 O O . GLY A 1 304 ? 11.756 3.033 14.277 1.00 62.88 304 GLY A O 1
ATOM 2465 N N . VAL A 1 305 ? 10.160 4.613 14.539 1.00 74.62 305 VAL A N 1
ATOM 2466 C CA . VAL A 1 305 ? 9.151 4.038 13.634 1.00 74.62 305 VAL A CA 1
ATOM 2467 C C . VAL A 1 305 ? 9.728 3.830 12.231 1.00 74.62 305 VAL A C 1
ATOM 2469 O O . VAL A 1 305 ? 10.228 4.777 11.616 1.00 74.62 305 VAL A O 1
ATOM 2472 N N . ASP A 1 306 ? 9.653 2.609 11.699 1.00 82.75 306 ASP A N 1
ATOM 2473 C CA . ASP A 1 306 ? 10.114 2.339 10.336 1.00 82.75 306 ASP A CA 1
ATOM 2474 C C . ASP A 1 306 ? 9.043 2.749 9.321 1.00 82.75 306 ASP A C 1
ATOM 2476 O O . ASP A 1 306 ? 7.889 2.324 9.376 1.00 82.75 306 ASP A O 1
ATOM 2480 N N . VAL A 1 307 ? 9.437 3.561 8.340 1.00 85.06 307 VAL A N 1
ATOM 2481 C CA . VAL A 1 307 ? 8.540 4.012 7.269 1.00 85.06 307 VAL A CA 1
ATOM 2482 C C . VAL A 1 307 ? 7.934 2.843 6.495 1.00 85.06 307 VAL A C 1
ATOM 2484 O O . VAL A 1 307 ? 6.795 2.930 6.040 1.00 85.06 307 VAL A O 1
ATOM 2487 N N . LEU A 1 308 ? 8.681 1.743 6.361 1.00 86.56 308 LEU A N 1
ATOM 2488 C CA . LEU A 1 308 ? 8.271 0.585 5.576 1.00 86.56 308 LEU A CA 1
ATOM 2489 C C . LEU A 1 308 ? 7.290 -0.325 6.315 1.00 86.56 308 LEU A C 1
ATOM 2491 O O . LEU A 1 308 ? 6.777 -1.255 5.701 1.00 86.56 308 LEU A O 1
ATOM 2495 N N . ASP A 1 309 ? 6.992 -0.082 7.593 1.00 84.94 309 ASP A N 1
ATOM 2496 C CA . ASP A 1 309 ? 5.971 -0.835 8.338 1.00 84.94 309 ASP A CA 1
ATOM 2497 C C . ASP A 1 309 ? 4.542 -0.369 8.035 1.00 84.94 309 ASP A C 1
ATOM 2499 O O . ASP A 1 309 ? 3.569 -1.066 8.324 1.00 84.94 309 ASP A O 1
ATOM 2503 N N . TYR A 1 310 ? 4.417 0.745 7.319 1.00 86.50 310 TYR A N 1
ATOM 2504 C CA . TYR A 1 310 ? 3.154 1.334 6.902 1.00 86.50 310 TYR A CA 1
ATOM 2505 C C . TYR A 1 310 ? 2.982 1.293 5.381 1.00 86.50 310 TYR A C 1
ATOM 2507 O O . TYR A 1 310 ? 3.905 0.973 4.643 1.00 86.50 310 TYR A O 1
ATOM 2515 N N . VAL A 1 311 ? 1.778 1.617 4.898 1.00 84.94 311 VAL A N 1
ATOM 2516 C CA . VAL A 1 311 ? 1.451 1.617 3.456 1.00 84.94 311 VAL A CA 1
ATOM 2517 C C . VAL A 1 311 ? 1.601 3.002 2.818 1.00 84.94 311 VAL A C 1
ATOM 2519 O O . VAL A 1 311 ? 1.858 3.107 1.622 1.00 84.94 311 VAL A O 1
ATOM 2522 N N . THR A 1 312 ? 1.413 4.072 3.598 1.00 83.88 312 THR A N 1
ATOM 2523 C CA . THR A 1 312 ? 1.421 5.459 3.104 1.00 83.88 312 THR A CA 1
ATOM 2524 C C . THR A 1 312 ? 2.159 6.387 4.056 1.00 83.88 312 THR A C 1
ATOM 2526 O O . THR A 1 312 ? 2.187 6.134 5.263 1.00 83.88 312 THR A O 1
ATOM 2529 N N . ILE A 1 313 ? 2.670 7.513 3.544 1.00 82.75 313 ILE A N 1
ATOM 2530 C CA . ILE A 1 313 ? 3.290 8.556 4.377 1.00 82.75 313 ILE A CA 1
ATOM 2531 C C . ILE A 1 313 ? 2.351 9.076 5.472 1.00 82.75 313 ILE A C 1
ATOM 2533 O O . ILE A 1 313 ? 2.781 9.309 6.595 1.00 82.75 313 ILE A O 1
ATOM 2537 N N . ALA A 1 314 ? 1.052 9.188 5.183 1.00 79.56 314 ALA A N 1
ATOM 2538 C CA . ALA A 1 314 ? 0.043 9.585 6.160 1.00 79.56 314 ALA A CA 1
ATOM 2539 C C . ALA A 1 314 ? -0.012 8.600 7.339 1.00 79.56 314 ALA A C 1
ATOM 2541 O O . ALA A 1 314 ? -0.002 9.005 8.503 1.00 79.56 314 ALA A O 1
ATOM 2542 N N . SER A 1 315 ? -0.012 7.300 7.038 1.00 81.50 315 SER A N 1
ATOM 2543 C CA . SER A 1 315 ? 0.017 6.245 8.049 1.00 81.50 315 SER A CA 1
ATOM 2544 C C . SER A 1 315 ? 1.316 6.265 8.860 1.00 81.50 315 SER A C 1
ATOM 2546 O O . SER A 1 315 ? 1.241 6.149 10.078 1.00 81.50 315 SER A O 1
ATOM 2548 N N . VAL A 1 316 ? 2.469 6.508 8.222 1.00 81.38 316 VAL A N 1
ATOM 2549 C CA . VAL A 1 316 ? 3.758 6.690 8.918 1.00 81.38 316 VAL A CA 1
ATOM 2550 C C . VAL A 1 316 ? 3.696 7.876 9.877 1.00 81.38 316 VAL A C 1
ATOM 2552 O O . VAL A 1 316 ? 4.032 7.734 11.048 1.00 81.38 316 VAL A O 1
ATOM 2555 N N . CYS A 1 317 ? 3.232 9.045 9.419 1.00 79.19 317 CYS A N 1
ATOM 2556 C CA . CYS A 1 317 ? 3.111 10.232 10.267 1.00 79.19 317 CYS A CA 1
ATOM 2557 C C . CYS A 1 317 ? 2.208 9.971 11.477 1.00 79.19 317 CYS A C 1
ATOM 2559 O O . CYS A 1 317 ? 2.524 10.411 12.578 1.00 79.19 317 CYS A O 1
ATOM 2561 N N . MET A 1 318 ? 1.105 9.241 11.290 1.00 77.38 318 MET A N 1
ATOM 2562 C CA . MET A 1 318 ? 0.226 8.844 12.389 1.00 77.38 318 MET A CA 1
ATOM 2563 C C . MET A 1 318 ? 0.898 7.833 13.331 1.00 77.38 318 MET A C 1
ATOM 2565 O O . MET A 1 318 ? 0.731 7.943 14.541 1.00 77.38 318 MET A O 1
ATOM 2569 N N . GLY A 1 319 ? 1.674 6.880 12.809 1.00 77.50 319 GLY A N 1
ATOM 2570 C CA . GLY A 1 319 ? 2.474 5.943 13.605 1.00 77.50 319 GLY A CA 1
ATOM 2571 C C . GLY A 1 319 ? 3.508 6.653 14.479 1.00 77.50 319 GLY A C 1
ATOM 2572 O O . GLY A 1 319 ? 3.564 6.428 15.688 1.00 77.50 319 GLY A O 1
ATOM 2573 N N . VAL A 1 320 ? 4.247 7.601 13.895 1.00 77.94 320 VAL A N 1
ATOM 2574 C CA . VAL A 1 320 ? 5.179 8.483 14.618 1.00 77.94 320 VAL A CA 1
ATOM 2575 C C . VAL A 1 320 ? 4.435 9.308 15.665 1.00 77.94 320 VAL A C 1
ATOM 2577 O O . VAL A 1 320 ? 4.870 9.374 16.813 1.00 77.94 320 VAL A O 1
ATOM 2580 N N . TYR A 1 321 ? 3.295 9.904 15.303 1.00 75.88 321 TYR A N 1
ATOM 2581 C CA . TYR A 1 321 ? 2.513 10.718 16.229 1.00 75.88 321 TYR A CA 1
ATOM 2582 C C . TYR A 1 321 ? 2.016 9.900 17.428 1.00 75.88 321 TYR A C 1
ATOM 2584 O O . TYR A 1 321 ? 2.158 10.319 18.575 1.00 75.88 321 TYR A O 1
ATOM 2592 N N . LYS A 1 322 ? 1.507 8.689 17.175 1.00 74.06 322 LYS A N 1
ATOM 2593 C CA . LYS A 1 322 ? 1.054 7.768 18.221 1.00 74.06 322 LYS A CA 1
ATOM 2594 C C . LYS A 1 322 ? 2.188 7.333 19.143 1.00 74.06 322 LYS A C 1
ATOM 2596 O O . LYS A 1 322 ? 2.042 7.421 20.356 1.00 74.06 322 LYS A O 1
ATOM 2601 N N . THR A 1 323 ? 3.316 6.929 18.568 1.00 72.75 323 THR A N 1
ATOM 2602 C CA . THR A 1 323 ? 4.469 6.407 19.317 1.00 72.75 323 THR A CA 1
ATOM 2603 C C . THR A 1 323 ? 5.140 7.489 20.165 1.00 72.75 323 THR A C 1
ATOM 2605 O O . THR A 1 323 ? 5.492 7.254 21.322 1.00 72.75 323 THR A O 1
ATOM 2608 N N . ASN A 1 324 ? 5.283 8.701 19.622 1.00 71.19 324 ASN A N 1
ATOM 2609 C CA . ASN A 1 324 ? 6.044 9.760 20.284 1.00 71.19 324 ASN A CA 1
ATOM 2610 C C . ASN A 1 324 ? 5.175 10.668 21.169 1.00 71.19 324 ASN A C 1
ATOM 2612 O O . ASN A 1 324 ? 5.659 11.117 22.208 1.00 71.19 324 ASN A O 1
ATOM 2616 N N . PHE A 1 325 ? 3.910 10.918 20.802 1.00 72.38 325 PHE A N 1
ATOM 2617 C CA . PHE A 1 325 ? 3.071 11.945 21.439 1.00 72.38 325 PHE A CA 1
ATOM 2618 C C . PHE A 1 325 ? 1.787 11.413 22.096 1.00 72.38 325 PHE A C 1
ATOM 2620 O O . PHE A 1 325 ? 1.287 12.052 23.019 1.00 72.38 325 PHE A O 1
ATOM 2627 N N . LEU A 1 326 ? 1.257 10.252 21.687 1.00 71.12 326 LEU A N 1
ATOM 2628 C CA . LEU A 1 326 ? 0.030 9.665 22.258 1.00 71.12 326 LEU A CA 1
ATOM 2629 C C . LEU A 1 326 ? 0.322 8.381 23.042 1.00 71.12 326 LEU A C 1
ATOM 2631 O O . LEU A 1 326 ? -0.325 7.354 22.841 1.00 71.12 326 LEU A O 1
ATOM 2635 N N . LYS A 1 327 ? 1.311 8.444 23.937 1.00 68.44 327 LYS A N 1
ATOM 2636 C CA . LYS A 1 327 ? 1.725 7.290 24.737 1.00 68.44 327 LYS A CA 1
ATOM 2637 C C . LYS A 1 327 ? 0.605 6.833 25.662 1.00 68.44 327 LYS A C 1
ATOM 2639 O O . LYS A 1 327 ? 0.066 7.612 26.450 1.00 68.44 327 LYS A O 1
ATOM 2644 N N . GLU A 1 328 ? 0.304 5.548 25.584 1.00 71.81 328 GLU A N 1
ATOM 2645 C CA . GLU A 1 328 ? -0.581 4.877 26.520 1.00 71.81 328 GLU A CA 1
ATOM 2646 C C . GLU A 1 328 ? 0.228 4.413 27.737 1.00 71.81 328 GLU A C 1
ATOM 2648 O O . GLU A 1 328 ? 1.355 3.922 27.603 1.00 71.81 328 GLU A O 1
ATOM 2653 N N . GLN A 1 329 ? -0.348 4.588 28.922 1.00 70.50 329 GLN A N 1
ATOM 2654 C CA . GLN A 1 329 ? 0.203 4.127 30.188 1.00 70.50 329 GLN A CA 1
ATOM 2655 C C . GLN A 1 329 ? -0.539 2.868 30.620 1.00 70.50 329 GLN A C 1
ATOM 2657 O O . GLN A 1 329 ? -1.766 2.863 30.777 1.00 70.50 329 GLN A O 1
ATOM 2662 N N . TYR A 1 330 ? 0.231 1.811 30.818 1.00 76.94 330 TYR A N 1
ATOM 2663 C CA . TYR A 1 330 ? -0.214 0.553 31.386 1.00 76.94 330 TYR A CA 1
ATOM 2664 C C . TYR A 1 330 ? 0.662 0.237 32.592 1.00 76.94 330 TYR A C 1
ATOM 2666 O O . TYR A 1 330 ? 1.775 0.733 32.679 1.00 76.94 330 TYR A O 1
ATOM 2674 N N . ASP A 1 331 ? 0.187 -0.627 33.472 1.00 81.88 331 ASP A N 1
ATOM 2675 C CA . ASP A 1 331 ? 1.021 -1.311 34.450 1.00 81.88 331 ASP A CA 1
ATOM 2676 C C . ASP A 1 331 ? 1.114 -2.781 34.037 1.00 81.88 331 ASP A C 1
ATOM 2678 O O . ASP A 1 331 ? 0.149 -3.360 33.517 1.00 81.88 331 ASP A O 1
ATOM 2682 N N . VAL A 1 332 ? 2.274 -3.392 34.242 1.00 82.25 332 VAL A N 1
ATOM 2683 C CA . VAL A 1 332 ? 2.467 -4.829 34.063 1.00 82.25 332 VAL A CA 1
ATOM 2684 C C . VAL A 1 332 ? 2.862 -5.449 35.389 1.00 82.25 332 VAL A C 1
ATOM 2686 O O . VAL A 1 332 ? 3.700 -4.920 36.116 1.00 82.25 332 VAL A O 1
ATOM 2689 N N . GLU A 1 333 ? 2.235 -6.575 35.705 1.00 84.19 333 GLU A N 1
ATOM 2690 C CA . GLU A 1 333 ? 2.636 -7.388 36.844 1.00 84.19 333 GLU A CA 1
ATOM 2691 C C . GLU A 1 333 ? 3.943 -8.112 36.519 1.00 84.19 333 GLU A C 1
ATOM 2693 O O . GLU A 1 333 ? 4.080 -8.721 35.457 1.00 84.19 333 GLU A O 1
ATOM 2698 N N . VAL A 1 334 ? 4.904 -8.063 37.431 1.00 80.12 334 VAL A N 1
ATOM 2699 C CA . VAL A 1 334 ? 6.151 -8.815 37.364 1.00 80.12 334 VAL A CA 1
ATOM 2700 C C . VAL A 1 334 ? 6.177 -9.788 38.526 1.00 80.12 334 VAL A C 1
ATOM 2702 O O . VAL A 1 334 ? 6.220 -9.397 39.687 1.00 80.12 334 VAL A O 1
ATOM 2705 N N . LEU A 1 335 ? 6.141 -11.070 38.181 1.00 77.81 335 LEU A N 1
ATOM 2706 C CA . LEU A 1 335 ? 6.259 -12.190 39.102 1.00 77.81 335 LEU A CA 1
ATOM 2707 C C . LEU A 1 335 ? 7.740 -12.499 39.297 1.00 77.81 335 LEU A C 1
ATOM 2709 O O . LEU A 1 335 ? 8.386 -12.945 38.342 1.00 77.81 335 LEU A O 1
ATOM 2713 N N . ARG A 1 336 ? 8.271 -12.288 40.505 1.00 76.06 336 ARG A N 1
ATOM 2714 C CA . ARG A 1 336 ? 9.628 -12.721 40.868 1.00 76.06 336 ARG A CA 1
ATOM 2715 C C . ARG A 1 336 ? 9.561 -14.132 41.444 1.00 76.06 336 ARG A C 1
ATOM 2717 O O . ARG A 1 336 ? 8.942 -14.349 42.480 1.00 76.06 336 ARG A O 1
ATOM 2724 N N . GLN A 1 337 ? 10.197 -15.097 40.780 1.00 63.09 337 GLN A N 1
ATOM 2725 C CA . GLN A 1 337 ? 10.120 -16.512 41.177 1.00 63.09 337 GLN A CA 1
ATOM 2726 C C . GLN A 1 337 ? 10.737 -16.822 42.551 1.00 63.09 337 GLN A C 1
ATOM 2728 O O . GLN A 1 337 ? 10.427 -17.862 43.123 1.00 63.09 337 GLN A O 1
ATOM 2733 N N . ASP A 1 338 ? 11.576 -15.931 43.085 1.00 64.25 338 ASP A N 1
ATOM 2734 C CA . ASP A 1 338 ? 12.303 -16.163 44.337 1.00 64.25 338 ASP A CA 1
ATOM 2735 C C . ASP A 1 338 ? 11.514 -15.765 45.598 1.00 64.25 338 ASP A C 1
ATOM 2737 O O . ASP A 1 338 ? 11.819 -16.261 46.682 1.00 64.25 338 ASP A O 1
ATOM 2741 N N . THR A 1 339 ? 10.515 -14.880 45.484 1.00 62.72 339 THR A N 1
ATOM 2742 C CA . THR A 1 339 ? 9.771 -14.353 46.646 1.00 62.72 339 THR A CA 1
ATOM 2743 C C . THR A 1 339 ? 8.252 -14.501 46.550 1.00 62.72 339 THR A C 1
ATOM 2745 O O . THR A 1 339 ? 7.566 -14.170 47.510 1.00 62.72 339 THR A O 1
ATOM 2748 N N . ASP A 1 340 ? 7.720 -15.008 45.427 1.00 61.88 340 ASP A N 1
ATOM 2749 C CA . ASP A 1 340 ? 6.279 -14.998 45.097 1.00 61.88 340 ASP A CA 1
ATOM 2750 C C . ASP A 1 340 ? 5.640 -13.589 45.156 1.00 61.88 340 ASP A C 1
ATOM 2752 O O . ASP A 1 340 ? 4.415 -13.442 45.114 1.00 61.88 340 ASP A O 1
ATOM 2756 N N . ASP A 1 341 ? 6.459 -12.532 45.190 1.00 68.06 341 ASP A N 1
ATOM 2757 C CA . ASP A 1 341 ? 5.984 -11.154 45.176 1.00 68.06 341 ASP A CA 1
ATOM 2758 C C . ASP A 1 341 ? 5.570 -10.738 43.759 1.00 68.06 341 ASP A C 1
ATOM 2760 O O . ASP A 1 341 ? 6.238 -11.035 42.758 1.00 68.06 341 ASP A O 1
ATOM 2764 N N . ILE A 1 342 ? 4.446 -10.023 43.693 1.00 73.31 342 ILE A N 1
ATOM 2765 C CA . ILE A 1 342 ? 3.902 -9.435 42.470 1.00 73.31 342 ILE A CA 1
ATOM 2766 C C . ILE A 1 342 ? 4.145 -7.932 42.529 1.00 73.31 342 ILE A C 1
ATOM 2768 O O . ILE A 1 342 ? 3.422 -7.204 43.212 1.00 73.31 342 ILE A O 1
ATOM 2772 N N . ASP A 1 343 ? 5.131 -7.467 41.770 1.00 77.50 343 ASP A N 1
ATOM 2773 C CA . ASP A 1 343 ? 5.362 -6.039 41.587 1.00 77.50 343 ASP A CA 1
ATOM 2774 C C . ASP A 1 343 ? 4.519 -5.522 40.421 1.00 77.50 343 ASP A C 1
ATOM 2776 O O . ASP A 1 343 ? 4.427 -6.163 39.376 1.00 77.50 343 ASP A O 1
ATOM 2780 N N . GLN A 1 344 ? 3.924 -4.340 40.563 1.00 80.00 344 GLN A N 1
ATOM 2781 C CA . GLN A 1 344 ? 3.306 -3.626 39.444 1.00 80.00 344 GLN A CA 1
ATOM 2782 C C . GLN A 1 344 ? 4.250 -2.519 39.001 1.00 80.00 344 GLN A C 1
ATOM 2784 O O . GLN A 1 344 ? 4.495 -1.577 39.754 1.00 80.00 344 GLN A O 1
ATOM 2789 N N . ILE A 1 345 ? 4.776 -2.640 37.782 1.00 82.69 345 ILE A N 1
ATOM 2790 C CA . ILE A 1 345 ? 5.665 -1.632 37.204 1.00 82.69 345 ILE A CA 1
ATOM 2791 C C . ILE A 1 345 ? 5.005 -0.943 36.007 1.00 82.69 345 ILE A C 1
ATOM 2793 O O . ILE A 1 345 ? 4.324 -1.610 35.216 1.00 82.69 345 ILE A O 1
ATOM 2797 N N . PRO A 1 346 ? 5.214 0.375 35.834 1.00 80.19 346 PRO A N 1
ATOM 2798 C CA . PRO A 1 346 ? 4.727 1.089 34.665 1.00 80.19 346 PRO A CA 1
ATOM 2799 C C . PRO A 1 346 ? 5.289 0.501 33.370 1.00 80.19 346 PRO A C 1
ATOM 2801 O O . PRO A 1 346 ? 6.464 0.149 33.269 1.00 80.19 346 PRO A O 1
ATOM 2804 N N . MET A 1 347 ? 4.435 0.445 32.359 1.00 79.62 347 MET A N 1
ATOM 2805 C CA . MET A 1 347 ? 4.677 -0.113 31.040 1.00 79.62 347 MET A CA 1
ATOM 2806 C C . MET A 1 347 ? 4.153 0.841 29.961 1.00 79.62 347 MET A C 1
ATOM 2808 O O . MET A 1 347 ? 3.084 1.446 30.089 1.00 79.62 347 MET A O 1
ATOM 2812 N N . THR A 1 348 ? 4.874 0.938 28.848 1.00 70.38 348 THR A N 1
ATOM 2813 C CA . THR A 1 348 ? 4.413 1.642 27.648 1.00 70.38 348 THR A CA 1
ATOM 2814 C C . THR A 1 348 ? 4.603 0.771 26.410 1.00 70.38 348 THR A C 1
ATOM 2816 O O . THR A 1 348 ? 5.579 0.030 26.303 1.00 70.38 348 THR A O 1
ATOM 2819 N N . PHE A 1 349 ? 3.643 0.808 25.484 1.00 67.31 349 PHE A N 1
ATOM 2820 C CA . PHE A 1 349 ? 3.725 0.029 24.250 1.00 67.31 349 PHE A CA 1
ATOM 2821 C C . PHE A 1 349 ? 4.643 0.698 23.229 1.00 67.31 349 PHE A C 1
ATOM 2823 O O . PHE A 1 349 ? 4.606 1.913 23.032 1.00 67.31 349 PHE A O 1
ATOM 2830 N N . THR A 1 350 ? 5.415 -0.129 22.533 1.00 60.62 350 THR A N 1
ATOM 2831 C CA . THR A 1 350 ? 6.217 0.249 21.366 1.00 60.62 350 THR A CA 1
ATOM 2832 C C . THR A 1 350 ? 5.804 -0.626 20.180 1.00 60.62 350 THR A C 1
ATOM 2834 O O . THR A 1 350 ? 5.159 -1.658 20.357 1.00 60.62 350 THR A O 1
ATOM 2837 N N . GLU A 1 351 ? 6.152 -0.253 18.945 1.00 51.78 351 GLU A N 1
ATOM 2838 C CA . GLU A 1 351 ? 5.734 -1.023 17.754 1.00 51.78 351 GLU A CA 1
ATOM 2839 C C . GLU A 1 351 ? 6.189 -2.492 17.767 1.00 51.78 351 GLU A C 1
ATOM 2841 O O . GLU A 1 351 ? 5.545 -3.345 17.158 1.00 51.78 351 GLU A O 1
ATOM 2846 N N . LYS A 1 352 ? 7.283 -2.807 18.473 1.00 52.28 352 LYS A N 1
ATOM 2847 C CA . LYS A 1 352 ? 7.864 -4.157 18.538 1.00 52.28 352 LYS A CA 1
ATOM 2848 C C . LYS A 1 352 ? 7.588 -4.891 19.851 1.00 52.28 352 LYS A C 1
ATOM 2850 O O . LYS A 1 352 ? 8.020 -6.031 19.997 1.00 52.28 352 LYS A O 1
ATOM 2855 N N . GLY A 1 353 ? 6.868 -4.277 20.791 1.00 71.06 353 GLY A N 1
ATOM 2856 C CA . GLY A 1 353 ? 6.597 -4.874 22.094 1.00 71.06 353 GLY A CA 1
ATOM 2857 C C . GLY A 1 353 ? 6.164 -3.848 23.133 1.00 71.06 353 GLY A C 1
ATOM 2858 O O . GLY A 1 353 ? 5.210 -3.098 22.934 1.00 71.06 353 GLY A O 1
ATOM 2859 N N . PHE A 1 354 ? 6.834 -3.859 24.279 1.00 72.00 354 PHE A N 1
ATOM 2860 C CA . PHE A 1 354 ? 6.596 -2.919 25.364 1.00 72.00 354 PHE A CA 1
ATOM 2861 C C . PHE A 1 354 ? 7.882 -2.683 26.156 1.00 72.00 354 PHE A C 1
ATOM 2863 O O . PHE A 1 354 ? 8.724 -3.582 26.273 1.00 72.00 354 PHE A O 1
ATOM 2870 N N . ASP A 1 355 ? 7.994 -1.477 26.699 1.00 78.50 355 ASP A N 1
ATOM 2871 C CA . ASP A 1 355 ? 9.055 -1.067 27.609 1.00 78.50 355 ASP A CA 1
ATOM 2872 C C . ASP A 1 355 ? 8.478 -0.963 29.020 1.00 78.50 355 ASP A C 1
ATOM 2874 O O . ASP A 1 355 ? 7.303 -0.627 29.196 1.00 78.50 355 ASP A O 1
ATOM 2878 N N . VAL A 1 356 ? 9.306 -1.248 30.019 1.00 81.06 356 VAL A N 1
ATOM 2879 C CA . VAL A 1 356 ? 8.957 -1.202 31.439 1.00 81.06 356 VAL A CA 1
ATOM 2880 C C . VAL A 1 356 ? 9.880 -0.249 32.185 1.00 81.06 356 VAL A C 1
ATOM 2882 O O . VAL A 1 356 ? 11.051 -0.106 31.829 1.00 81.06 356 VAL A O 1
ATOM 2885 N N . LEU A 1 357 ? 9.352 0.426 33.201 1.00 80.88 357 LEU A N 1
ATOM 2886 C CA . LEU A 1 357 ? 10.125 1.327 34.047 1.00 80.88 357 LEU A CA 1
ATOM 2887 C C . LEU A 1 357 ? 10.739 0.544 35.213 1.00 80.88 357 LEU A C 1
ATOM 2889 O O . LEU A 1 357 ? 10.021 0.096 36.104 1.00 80.88 357 LEU A O 1
ATOM 2893 N N . ASP A 1 358 ? 12.063 0.414 35.209 1.00 75.81 358 ASP A N 1
ATOM 2894 C CA . ASP A 1 358 ? 12.839 -0.254 36.252 1.00 75.81 358 ASP A CA 1
ATOM 2895 C C . ASP A 1 358 ? 13.822 0.743 36.880 1.00 75.81 358 ASP A C 1
ATOM 2897 O O . ASP A 1 358 ? 14.668 1.300 36.180 1.00 75.81 358 ASP A O 1
ATOM 2901 N N . HIS A 1 359 ? 13.685 1.007 38.184 1.00 70.69 359 HIS A N 1
ATOM 2902 C CA . HIS A 1 359 ? 14.513 1.968 38.930 1.00 70.69 359 HIS A CA 1
ATOM 2903 C C . HIS A 1 359 ? 14.732 3.307 38.184 1.00 70.69 359 HIS A C 1
ATOM 2905 O O . HIS A 1 359 ? 15.864 3.699 37.900 1.00 70.69 359 HIS A O 1
ATOM 2911 N N . ASP A 1 360 ? 13.638 3.986 37.814 1.00 71.50 360 ASP A N 1
ATOM 2912 C CA . ASP A 1 360 ? 13.616 5.253 37.053 1.00 71.50 360 ASP A CA 1
ATOM 2913 C C . ASP A 1 360 ? 14.217 5.205 35.635 1.00 71.50 360 ASP A C 1
ATOM 2915 O O . ASP A 1 360 ? 14.370 6.238 34.978 1.00 71.50 360 ASP A O 1
ATOM 2919 N N . THR A 1 361 ? 14.494 4.008 35.113 1.00 75.19 361 THR A N 1
ATOM 2920 C CA . THR A 1 361 ? 15.041 3.812 33.768 1.00 75.19 361 THR A CA 1
ATOM 2921 C C . THR A 1 361 ? 14.095 2.958 32.926 1.00 75.19 361 THR A C 1
ATOM 2923 O O . THR A 1 361 ? 13.730 1.849 33.310 1.00 75.19 361 THR A O 1
ATOM 2926 N N . TRP A 1 362 ? 13.676 3.458 31.762 1.00 75.31 362 TRP A N 1
ATOM 2927 C CA . TRP A 1 362 ? 12.864 2.671 30.828 1.00 75.31 362 TRP A CA 1
ATOM 2928 C C . TRP A 1 362 ? 13.733 1.627 30.125 1.00 75.31 362 TRP A C 1
ATOM 2930 O O . TRP A 1 362 ? 14.719 1.979 29.479 1.00 75.31 362 TRP A O 1
ATOM 2940 N N . LYS A 1 363 ? 13.351 0.352 30.221 1.00 77.12 363 LYS A N 1
ATOM 2941 C CA . LYS A 1 363 ? 14.045 -0.786 29.606 1.00 77.12 363 LYS A CA 1
ATOM 2942 C C . LYS A 1 363 ? 13.092 -1.568 28.711 1.00 77.12 363 LYS A C 1
ATOM 2944 O O . LYS A 1 363 ? 11.915 -1.715 29.032 1.00 77.12 363 LYS A O 1
ATOM 2949 N N . SER A 1 364 ? 13.599 -2.108 27.603 1.00 76.06 364 SER A N 1
ATOM 2950 C CA . SER A 1 364 ? 12.791 -2.988 26.751 1.00 76.06 364 SER A CA 1
ATOM 2951 C C . SER A 1 364 ? 12.446 -4.286 27.483 1.00 76.06 364 SER A C 1
ATOM 2953 O O . SER A 1 364 ? 13.225 -4.750 28.317 1.00 76.06 364 SER A O 1
ATOM 2955 N N . SER A 1 365 ? 11.307 -4.903 27.157 1.00 77.06 365 SER A N 1
ATOM 2956 C CA . SER A 1 365 ? 10.920 -6.202 27.738 1.00 77.06 365 SER A CA 1
ATOM 2957 C C . SER A 1 365 ? 12.002 -7.287 27.603 1.00 77.06 365 SER A C 1
ATOM 2959 O O . SER A 1 365 ? 12.205 -8.061 28.536 1.00 77.06 365 SER A O 1
ATOM 2961 N N . GLU A 1 366 ? 12.738 -7.321 26.487 1.00 76.50 366 GLU A N 1
ATOM 2962 C CA . GLU A 1 366 ? 13.848 -8.259 26.269 1.00 76.50 366 GLU A CA 1
ATOM 2963 C C . GLU A 1 366 ? 15.040 -7.947 27.183 1.00 76.50 366 GLU A C 1
ATOM 2965 O O . GLU A 1 366 ? 15.583 -8.848 27.822 1.00 76.50 366 GLU A O 1
ATOM 2970 N N . THR A 1 367 ? 15.416 -6.668 27.291 1.00 78.75 367 THR A N 1
ATOM 2971 C CA . THR A 1 367 ? 16.510 -6.214 28.165 1.00 78.75 367 THR A CA 1
ATOM 2972 C C . THR A 1 367 ? 16.183 -6.486 29.631 1.00 78.75 367 THR A C 1
ATOM 2974 O O . THR A 1 367 ? 16.999 -7.063 30.344 1.00 78.75 367 THR A O 1
ATOM 2977 N N . PHE A 1 368 ? 14.965 -6.158 30.064 1.00 80.81 368 PHE A N 1
ATOM 2978 C CA . PHE A 1 368 ? 14.510 -6.385 31.432 1.00 80.81 368 PHE A CA 1
ATOM 2979 C C . PHE A 1 368 ? 14.565 -7.868 31.816 1.00 80.81 368 PHE A C 1
ATOM 2981 O O . PHE A 1 368 ? 15.065 -8.192 32.889 1.00 80.81 368 PHE A O 1
ATOM 2988 N N . LEU A 1 369 ? 14.112 -8.772 30.938 1.00 80.31 369 LEU A N 1
ATOM 2989 C CA . LEU A 1 369 ? 14.187 -10.220 31.171 1.00 80.31 369 LEU A CA 1
ATOM 2990 C C . LEU A 1 369 ? 15.622 -10.757 31.114 1.00 80.31 369 LEU A C 1
ATOM 2992 O O . LEU A 1 369 ? 15.935 -11.721 31.806 1.00 80.31 369 LEU A O 1
ATOM 2996 N N . SER A 1 370 ? 16.501 -10.152 30.308 1.00 79.06 370 SER A N 1
ATOM 2997 C CA . SER A 1 370 ? 17.919 -10.531 30.276 1.00 79.06 370 SER A CA 1
ATOM 2998 C C . SER A 1 370 ? 18.655 -10.158 31.566 1.00 79.06 370 SER A C 1
ATOM 3000 O O . SER A 1 370 ? 19.509 -10.913 32.023 1.00 79.06 370 SER A O 1
ATOM 3002 N N . GLU A 1 371 ? 18.290 -9.027 32.174 1.00 78.69 371 GLU A N 1
ATOM 3003 C CA . GLU A 1 371 ? 18.842 -8.556 33.449 1.00 78.69 371 GLU A CA 1
ATOM 3004 C C . GLU A 1 371 ? 18.164 -9.227 34.654 1.00 78.69 371 GLU A C 1
ATOM 3006 O O . GLU A 1 371 ? 18.804 -9.441 35.680 1.00 78.69 371 GLU A O 1
ATOM 3011 N N . ASN A 1 372 ? 16.893 -9.621 34.512 1.00 76.50 372 ASN A N 1
ATOM 3012 C CA . ASN A 1 372 ? 16.088 -10.288 35.535 1.00 76.50 372 ASN A CA 1
ATOM 3013 C C . ASN A 1 372 ? 15.527 -11.628 35.017 1.00 76.50 372 ASN A C 1
ATOM 3015 O O . ASN A 1 372 ? 14.320 -11.751 34.786 1.00 76.50 372 ASN A O 1
ATOM 3019 N N . PRO A 1 373 ? 16.366 -12.666 34.851 1.00 76.31 373 PRO A N 1
ATOM 3020 C CA . PRO A 1 373 ? 15.939 -13.949 34.283 1.00 76.31 373 PRO A CA 1
ATOM 3021 C C . PRO A 1 373 ? 14.929 -14.717 35.154 1.00 76.31 373 PRO A C 1
ATOM 3023 O O . PRO A 1 373 ? 14.237 -15.597 34.645 1.00 76.31 373 PRO A O 1
ATOM 3026 N N . GLN A 1 374 ? 14.825 -14.378 36.445 1.00 74.44 374 GLN A N 1
ATOM 3027 C CA . GLN A 1 374 ? 13.866 -14.958 37.400 1.00 74.44 374 GLN A CA 1
ATOM 3028 C C . GLN A 1 374 ? 12.485 -14.282 37.370 1.00 74.44 374 GLN A C 1
ATOM 3030 O O . GLN A 1 374 ? 11.568 -14.698 38.080 1.00 74.44 374 GLN A O 1
ATOM 3035 N N . SER A 1 375 ? 12.327 -13.228 36.570 1.00 77.75 375 SER A N 1
ATOM 3036 C CA . SER A 1 375 ? 11.098 -12.446 36.492 1.00 77.75 375 SER A CA 1
ATOM 3037 C C . SER A 1 375 ? 10.236 -12.885 35.309 1.00 77.75 375 SER A C 1
ATOM 3039 O O . SER A 1 375 ? 10.736 -13.152 34.216 1.00 77.75 375 SER A O 1
ATOM 3041 N N . LYS A 1 376 ? 8.913 -12.926 35.493 1.00 82.19 376 LYS A N 1
ATOM 3042 C CA . LYS A 1 376 ? 7.946 -13.154 34.407 1.00 82.19 376 LYS A CA 1
ATOM 3043 C C . LYS A 1 376 ? 6.880 -12.073 34.383 1.00 82.19 376 LYS A C 1
ATOM 3045 O O . LYS A 1 376 ? 6.348 -11.696 35.420 1.00 82.19 376 LYS A O 1
ATOM 3050 N N . PHE A 1 377 ? 6.519 -11.629 33.184 1.00 82.38 377 PHE A N 1
ATOM 3051 C CA . PHE A 1 377 ? 5.400 -10.709 33.001 1.00 82.38 377 PHE A CA 1
ATOM 3052 C C . PHE A 1 377 ? 4.059 -11.441 33.164 1.00 82.38 377 PHE A C 1
ATOM 3054 O O . PHE A 1 377 ? 3.817 -12.461 32.513 1.00 82.38 377 PHE A O 1
ATOM 3061 N N . GLY A 1 378 ? 3.208 -10.909 34.036 1.00 77.62 378 GLY A N 1
ATOM 3062 C CA . GLY A 1 378 ? 1.854 -11.356 34.338 1.00 77.62 378 GLY A CA 1
ATOM 3063 C C . GLY A 1 378 ? 0.790 -10.539 33.601 1.00 77.62 378 GLY A C 1
ATOM 3064 O O . GLY A 1 378 ? 0.918 -10.243 32.407 1.00 77.62 378 GLY A O 1
ATOM 3065 N N . GLN A 1 379 ? -0.300 -10.201 34.295 1.00 76.88 379 GLN A N 1
ATOM 3066 C CA . GLN A 1 379 ? -1.419 -9.496 33.683 1.00 76.88 379 GLN A CA 1
ATOM 3067 C C . GLN A 1 379 ? -1.081 -8.018 33.438 1.00 76.88 379 GLN A C 1
ATOM 3069 O O . GLN A 1 379 ? -0.341 -7.376 34.182 1.00 76.88 379 GLN A O 1
ATOM 3074 N N . ARG A 1 380 ? -1.629 -7.471 32.349 1.00 81.44 380 ARG A N 1
ATOM 3075 C CA . ARG A 1 380 ? -1.493 -6.057 31.986 1.00 81.44 380 ARG A CA 1
ATOM 3076 C C . ARG A 1 380 ? -2.724 -5.300 32.450 1.00 81.44 380 ARG A C 1
ATOM 3078 O O . ARG A 1 380 ? -3.849 -5.730 32.181 1.00 81.44 380 ARG A O 1
ATOM 3085 N N . LYS A 1 381 ? -2.513 -4.148 33.071 1.00 76.19 381 LYS A N 1
ATOM 3086 C CA . LYS A 1 381 ? -3.569 -3.262 33.547 1.00 76.19 381 LYS A CA 1
ATOM 3087 C C . LYS A 1 381 ? -3.484 -1.928 32.819 1.00 76.19 381 LYS A C 1
ATOM 3089 O O . LYS A 1 381 ? -2.445 -1.286 32.800 1.00 76.19 381 LYS A O 1
ATOM 3094 N N . PHE A 1 382 ? -4.577 -1.515 32.189 1.00 72.25 382 PHE A N 1
ATOM 3095 C CA . PHE A 1 382 ? -4.663 -0.197 31.566 1.00 72.25 382 PHE A CA 1
ATOM 3096 C C . PHE A 1 382 ? -4.769 0.888 32.641 1.00 72.25 382 PHE A C 1
ATOM 3098 O O . PHE A 1 382 ? -5.621 0.779 33.525 1.00 72.25 382 PHE A O 1
ATOM 3105 N N . VAL A 1 383 ? -3.940 1.930 32.545 1.00 74.62 383 VAL A N 1
ATOM 3106 C CA . VAL A 1 383 ? -3.971 3.076 33.466 1.00 74.62 383 VAL A CA 1
ATOM 3107 C C . VAL A 1 383 ? -4.651 4.262 32.795 1.00 74.62 383 VAL A C 1
ATOM 3109 O O . VAL A 1 383 ? -5.669 4.758 33.275 1.00 74.62 383 VAL A O 1
ATOM 3112 N N . LYS A 1 384 ? -4.093 4.726 31.673 1.00 68.94 384 LYS A N 1
ATOM 3113 C CA . LYS A 1 384 ? -4.523 5.956 31.003 1.00 68.94 384 LYS A CA 1
ATOM 3114 C C . LYS A 1 384 ? -4.072 5.965 29.549 1.00 68.94 384 LYS A C 1
ATOM 3116 O O . LYS A 1 384 ? -2.920 5.669 29.252 1.00 68.94 384 LYS A O 1
ATOM 3121 N N . SER A 1 385 ? -4.939 6.432 28.657 1.00 68.56 385 SER A N 1
ATOM 3122 C CA . SER A 1 385 ? -4.571 6.791 27.288 1.00 68.56 385 SER A CA 1
ATOM 3123 C C . SER A 1 385 ? -5.137 8.169 26.951 1.00 68.56 385 SER A C 1
ATOM 3125 O O . SER A 1 385 ? -6.276 8.469 27.318 1.00 68.56 385 SER A O 1
ATOM 3127 N N . PRO A 1 386 ? -4.372 9.032 26.259 1.00 67.88 386 PRO A N 1
ATOM 3128 C CA . PRO A 1 386 ? -4.921 10.226 25.625 1.00 67.88 386 PRO A CA 1
ATOM 3129 C C . PRO A 1 386 ? -5.963 9.878 24.548 1.00 67.88 386 PRO A C 1
ATOM 3131 O O . PRO A 1 386 ? -6.848 10.691 24.266 1.00 67.88 386 PRO A O 1
ATOM 3134 N N . LEU A 1 387 ? -5.859 8.679 23.958 1.00 69.56 387 LEU A N 1
ATOM 3135 C CA . LEU A 1 387 ? -6.767 8.150 22.949 1.00 69.56 387 LEU A CA 1
ATOM 3136 C C . LEU A 1 387 ? -7.971 7.467 23.596 1.00 69.56 387 LEU A C 1
ATOM 3138 O O . LEU A 1 387 ? -7.860 6.668 24.522 1.00 69.56 387 LEU A O 1
ATOM 3142 N N . ALA A 1 388 ? -9.147 7.756 23.053 1.00 65.62 388 ALA A N 1
ATOM 3143 C CA . ALA A 1 388 ? -10.369 7.089 23.458 1.00 65.62 388 ALA A CA 1
ATOM 3144 C C . ALA A 1 388 ? -10.402 5.665 22.881 1.00 65.62 388 ALA A C 1
ATOM 3146 O O . ALA A 1 388 ? -10.509 5.486 21.664 1.00 65.62 388 ALA A O 1
ATOM 3147 N N . HIS A 1 389 ? -10.367 4.644 23.736 1.00 64.38 389 HIS A N 1
ATOM 3148 C CA . HIS A 1 389 ? -10.661 3.280 23.299 1.00 64.38 389 HIS A CA 1
ATOM 3149 C C . HIS A 1 389 ? -12.165 3.148 23.092 1.00 64.38 389 HIS A C 1
ATOM 3151 O O . HIS A 1 389 ? -12.912 2.992 24.054 1.00 64.38 389 HIS A O 1
ATOM 3157 N N . VAL A 1 390 ? -12.621 3.232 21.839 1.00 63.47 390 VAL A N 1
ATOM 3158 C CA . VAL A 1 390 ? -14.042 3.052 21.513 1.00 63.47 390 VAL A CA 1
ATOM 3159 C C . VAL A 1 390 ? -14.517 1.732 22.134 1.00 63.47 390 VAL A C 1
ATOM 3161 O O . VAL A 1 390 ? -13.921 0.694 21.826 1.00 63.47 390 VAL A O 1
ATOM 3164 N N . PRO A 1 391 ? -15.550 1.742 23.000 1.00 59.84 391 PRO A N 1
ATOM 3165 C CA . PRO A 1 391 ? -16.083 0.514 23.573 1.00 59.84 391 PRO A CA 1
ATOM 3166 C C . PRO A 1 391 ? -16.433 -0.482 22.462 1.00 59.84 391 PRO A C 1
ATOM 3168 O O . PRO A 1 391 ? -16.821 -0.082 21.363 1.00 59.84 391 PRO A O 1
ATOM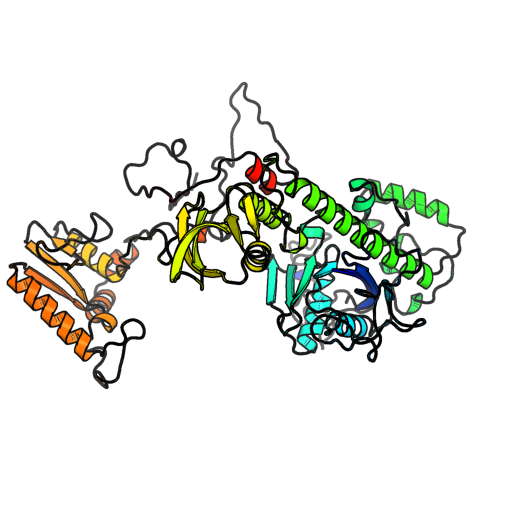 3171 N N . SER A 1 392 ? -16.315 -1.784 22.728 1.00 50.75 392 SER A N 1
ATOM 3172 C CA . SER A 1 392 ? -16.661 -2.839 21.757 1.00 50.75 392 SER A CA 1
ATOM 3173 C C . SER A 1 392 ? -18.088 -2.698 21.212 1.00 50.75 392 SER A C 1
ATOM 3175 O O . SER A 1 392 ? -18.353 -3.062 20.070 1.00 50.75 392 SER A O 1
ATOM 3177 N N . GLU A 1 393 ? -18.978 -2.114 22.013 1.00 52.69 393 GLU A N 1
ATOM 3178 C CA . GLU A 1 393 ? -20.382 -1.827 21.707 1.00 52.69 393 GLU A CA 1
ATOM 3179 C C . GLU A 1 393 ? -20.608 -0.423 21.105 1.00 52.69 393 GLU A C 1
ATOM 3181 O O . GLU A 1 393 ? -21.748 0.006 20.961 1.00 52.69 393 GLU A O 1
ATOM 3186 N N . GLY A 1 394 ? -19.541 0.306 20.756 1.00 58.78 394 GLY A N 1
ATOM 3187 C CA . GLY A 1 394 ? -19.597 1.689 20.276 1.00 58.78 394 GLY A CA 1
ATOM 3188 C C . GLY A 1 394 ? -19.873 2.716 21.383 1.00 58.78 394 GLY A C 1
ATOM 3189 O O . GLY A 1 394 ? -19.901 2.403 22.571 1.00 58.78 394 GLY A O 1
ATOM 3190 N N . TYR A 1 395 ? -20.085 3.975 20.990 1.00 59.91 395 TYR A N 1
ATOM 3191 C CA . TYR A 1 395 ? -20.543 5.045 21.896 1.00 59.91 395 TYR A CA 1
ATOM 3192 C C . TYR A 1 395 ? -22.054 4.988 22.179 1.00 59.91 395 TYR A C 1
ATOM 3194 O O . TYR A 1 395 ? -22.607 5.780 22.944 1.00 59.91 395 TYR A O 1
ATOM 3202 N N . THR A 1 396 ? -22.738 4.012 21.592 1.00 55.59 396 THR A N 1
ATOM 3203 C CA . THR A 1 396 ? -24.127 3.677 21.862 1.00 55.59 396 THR A CA 1
ATOM 3204 C C . THR A 1 396 ? -24.239 2.978 23.220 1.00 55.59 396 THR A C 1
ATOM 3206 O O . THR A 1 396 ? -23.849 1.829 23.376 1.00 55.59 396 THR A O 1
ATOM 3209 N N . LYS A 1 397 ? -24.790 3.663 24.236 1.00 48.25 397 LYS A N 1
ATOM 3210 C CA . LYS A 1 397 ? -25.150 3.047 25.530 1.00 48.25 397 LYS A CA 1
ATOM 3211 C C . LYS A 1 397 ? -25.946 1.747 25.317 1.00 48.25 397 LYS A C 1
ATOM 3213 O O . LYS A 1 397 ? -27.043 1.852 24.775 1.00 48.25 397 LYS A O 1
ATOM 3218 N N . ARG A 1 398 ? -25.391 0.623 25.805 1.00 40.97 398 ARG A N 1
ATOM 3219 C CA . ARG A 1 398 ? -25.898 -0.694 26.299 1.00 40.97 398 ARG A CA 1
ATOM 3220 C C . ARG A 1 398 ? -27.261 -1.282 25.892 1.00 40.97 398 ARG A C 1
ATOM 3222 O O . ARG A 1 398 ? -27.454 -2.472 26.116 1.00 40.97 398 ARG A O 1
ATOM 3229 N N . TYR A 1 399 ? -28.200 -0.536 25.331 1.00 46.16 399 TYR A N 1
ATOM 3230 C CA . TYR A 1 399 ? -29.546 -1.025 25.050 1.00 46.16 399 TYR A CA 1
ATOM 3231 C C . TYR A 1 399 ? -29.820 -0.926 23.553 1.00 46.16 399 TYR A C 1
ATOM 3233 O O . TYR A 1 399 ? -30.232 0.115 23.033 1.00 46.16 399 TYR A O 1
ATOM 3241 N N . ASN A 1 400 ? -29.543 -2.034 22.862 1.00 50.94 400 ASN A N 1
ATOM 3242 C CA . ASN A 1 400 ? -30.051 -2.289 21.520 1.00 50.94 400 ASN A CA 1
ATOM 3243 C C . ASN A 1 400 ? -31.571 -2.434 21.627 1.00 50.94 400 ASN A C 1
ATOM 3245 O O . ASN A 1 400 ? -32.082 -3.532 21.841 1.00 50.94 400 ASN A O 1
ATOM 3249 N N . HIS A 1 401 ? -32.294 -1.326 21.523 1.00 57.09 401 HIS A N 1
ATOM 3250 C CA . HIS A 1 401 ? -33.738 -1.374 21.367 1.00 57.09 401 HIS A CA 1
ATOM 3251 C C . HIS A 1 401 ? -34.067 -1.819 19.939 1.00 57.09 401 HIS A C 1
ATOM 3253 O O . HIS A 1 401 ? -33.365 -1.499 18.977 1.00 57.09 401 HIS A O 1
ATOM 3259 N N . SER A 1 402 ? -35.143 -2.583 19.787 1.00 63.88 402 SER A N 1
ATOM 3260 C CA . SER A 1 402 ? -35.651 -2.931 18.465 1.00 63.88 402 SER A CA 1
ATOM 3261 C C . SER A 1 402 ? -36.257 -1.684 17.823 1.00 63.88 402 SER A C 1
ATOM 3263 O O . SER A 1 402 ? -37.105 -1.038 18.432 1.00 63.88 402 SER A O 1
ATOM 3265 N N . LYS A 1 403 ? -35.928 -1.368 16.562 1.00 68.44 403 LYS A N 1
ATOM 3266 C CA . LYS A 1 403 ? -36.679 -0.339 15.808 1.00 68.44 403 LYS A CA 1
ATOM 3267 C C . LYS A 1 403 ? -38.185 -0.595 15.873 1.00 68.44 403 LYS A C 1
ATOM 3269 O O . LYS A 1 403 ? -38.972 0.328 16.027 1.00 68.44 403 LYS A O 1
ATOM 3274 N N . SER A 1 404 ? -38.582 -1.868 15.842 1.00 72.00 404 SER A N 1
ATOM 3275 C CA . SER A 1 404 ? -39.990 -2.260 15.928 1.00 72.00 404 SER A CA 1
ATOM 3276 C C . SER A 1 404 ? -40.609 -1.982 17.302 1.00 72.00 404 SER A C 1
ATOM 3278 O O . SER A 1 404 ? -41.798 -1.679 17.355 1.00 72.00 404 SER A O 1
ATOM 3280 N N . SER A 1 405 ? -39.839 -2.049 18.398 1.00 79.31 405 SER A N 1
ATOM 3281 C CA . SER A 1 405 ? -40.366 -1.710 19.726 1.00 79.31 405 SER A CA 1
ATOM 3282 C C . SER A 1 405 ? -40.636 -0.213 19.844 1.00 79.31 405 SER A C 1
ATOM 3284 O O . SER A 1 405 ? -41.698 0.168 20.320 1.00 79.31 405 SER A O 1
ATOM 3286 N N . ILE A 1 406 ? -39.745 0.632 19.320 1.00 77.19 406 ILE A N 1
ATOM 3287 C CA . ILE A 1 406 ? -39.938 2.088 19.302 1.00 77.19 406 ILE A CA 1
ATOM 3288 C C . ILE A 1 406 ? -41.136 2.491 18.443 1.00 77.19 406 ILE A C 1
ATOM 3290 O O . ILE A 1 406 ? -41.983 3.241 18.919 1.00 77.19 406 ILE A O 1
ATOM 3294 N N . VAL A 1 407 ? -41.259 1.961 17.216 1.00 79.19 407 VAL A N 1
ATOM 3295 C CA . VAL A 1 407 ? -42.416 2.264 16.348 1.00 79.19 407 VAL A CA 1
ATOM 3296 C C . VAL A 1 407 ? -43.728 1.912 17.047 1.00 79.19 407 VAL A C 1
ATOM 3298 O O . VAL A 1 407 ? -44.696 2.666 16.959 1.00 79.19 407 VAL A O 1
ATOM 3301 N N . TRP A 1 408 ? -43.772 0.777 17.749 1.00 82.75 408 TRP A N 1
ATOM 3302 C CA . TRP A 1 408 ? -44.953 0.379 18.504 1.00 82.75 408 TRP A CA 1
ATOM 3303 C C . TRP A 1 408 ? -45.268 1.358 19.642 1.00 82.75 408 TRP A C 1
ATOM 3305 O O . TRP A 1 408 ? -46.411 1.790 19.762 1.00 82.75 408 TRP A O 1
ATOM 3315 N N . LEU A 1 409 ? -44.274 1.749 20.442 1.00 83.12 409 LEU A N 1
ATOM 3316 C CA . LEU A 1 409 ? -44.469 2.673 21.566 1.00 83.12 409 LEU A CA 1
ATOM 3317 C C . LEU A 1 409 ? -44.907 4.070 21.098 1.00 83.12 409 LEU A C 1
ATOM 3319 O O . LEU A 1 409 ? -45.859 4.620 21.644 1.00 83.12 409 LEU A O 1
ATOM 3323 N N . GLU A 1 410 ? -44.288 4.605 20.044 1.00 81.06 410 GLU A N 1
ATOM 3324 C CA . GLU A 1 410 ? -44.678 5.880 19.420 1.00 81.06 410 GLU A CA 1
ATOM 3325 C C . GLU A 1 410 ? -46.097 5.825 18.834 1.00 81.06 410 GLU A C 1
ATOM 3327 O O . GLU A 1 410 ? -46.875 6.778 18.939 1.00 81.06 410 GLU A O 1
ATOM 3332 N N . TRP A 1 411 ? -46.481 4.684 18.254 1.00 81.94 411 TRP A N 1
ATOM 3333 C CA . TRP A 1 411 ? -47.846 4.481 17.778 1.00 81.94 411 TRP A CA 1
ATOM 3334 C C . TRP A 1 411 ? -48.860 4.491 18.929 1.00 81.94 411 TRP A C 1
ATOM 3336 O O . TRP A 1 411 ? -49.882 5.168 18.825 1.00 81.94 411 TRP A O 1
ATOM 3346 N N . MET A 1 412 ? -48.563 3.811 20.043 1.00 81.56 412 MET A N 1
ATOM 3347 C CA . MET A 1 412 ? -49.422 3.803 21.235 1.00 81.56 412 MET A CA 1
ATOM 3348 C C . MET A 1 412 ? -49.558 5.201 21.853 1.00 81.56 412 MET A C 1
ATOM 3350 O O . MET A 1 412 ? -50.665 5.605 22.208 1.00 81.56 412 MET A O 1
ATOM 3354 N N . MET A 1 413 ? -48.465 5.972 21.914 1.00 80.50 413 MET A N 1
ATOM 3355 C CA . MET A 1 413 ? -48.498 7.374 22.356 1.00 80.50 413 MET A CA 1
ATOM 3356 C C . MET A 1 413 ? -49.444 8.217 21.495 1.00 80.50 413 MET A C 1
ATOM 3358 O O . MET A 1 413 ? -50.211 9.026 22.018 1.00 80.50 413 MET A O 1
ATOM 3362 N N . LYS A 1 414 ? -49.423 8.009 20.173 1.00 80.31 414 LYS A N 1
ATOM 3363 C CA . LYS A 1 414 ? -50.260 8.748 19.221 1.00 80.31 414 LYS A CA 1
ATOM 3364 C C . LYS A 1 414 ? -51.731 8.334 19.261 1.00 80.31 414 LYS A C 1
ATOM 3366 O O . LYS A 1 414 ? -52.601 9.201 19.184 1.00 80.31 414 LYS A O 1
ATOM 3371 N N . GLU A 1 415 ? -52.013 7.035 19.321 1.00 80.50 415 GLU A N 1
ATOM 3372 C CA . GLU A 1 415 ? -53.376 6.497 19.263 1.00 80.50 415 GLU A CA 1
ATOM 3373 C C . GLU A 1 415 ? -54.137 6.743 20.571 1.00 80.50 415 GLU A C 1
ATOM 3375 O O . GLU A 1 415 ? -55.272 7.219 20.537 1.00 80.50 415 GLU A O 1
ATOM 3380 N N . GLU A 1 416 ? -53.493 6.503 21.717 1.00 79.38 416 GLU A N 1
ATOM 3381 C CA . GLU A 1 416 ? -54.118 6.643 23.039 1.00 79.38 416 GLU A CA 1
ATOM 3382 C C . GLU A 1 416 ? -53.870 8.020 23.689 1.00 79.38 416 GLU A C 1
ATOM 3384 O O . GLU A 1 416 ? -54.375 8.280 24.778 1.00 79.38 416 GLU A O 1
ATOM 3389 N N . LYS A 1 417 ? -53.140 8.930 23.018 1.00 75.94 417 LYS A N 1
ATOM 3390 C CA . LYS A 1 417 ? -52.775 10.278 23.511 1.00 75.94 417 LYS A CA 1
ATOM 3391 C C . LYS A 1 417 ? -52.160 10.264 24.917 1.00 75.94 417 LYS A C 1
ATOM 3393 O O . LYS A 1 417 ? -52.483 11.109 25.748 1.00 75.94 417 LYS A O 1
ATOM 3398 N N . MET A 1 418 ? -51.267 9.313 25.164 1.00 78.19 418 MET A N 1
ATOM 3399 C CA . MET A 1 418 ? -50.587 9.135 26.448 1.00 78.19 418 MET A CA 1
ATOM 3400 C C . MET A 1 418 ? -49.087 9.399 26.335 1.00 78.19 418 MET A C 1
ATOM 3402 O O . MET A 1 418 ? -48.481 9.205 25.281 1.00 78.19 418 MET A O 1
ATOM 3406 N N . SER A 1 419 ? -48.472 9.819 27.440 1.00 77.06 419 SER A N 1
ATOM 3407 C CA . SER A 1 419 ? -47.024 10.020 27.514 1.00 77.06 419 SER A CA 1
ATOM 3408 C C . SER A 1 419 ? -46.329 8.731 27.960 1.00 77.06 419 SER A C 1
ATOM 3410 O O . SER A 1 419 ? -46.454 8.322 29.118 1.00 77.06 419 SER A O 1
ATOM 3412 N N . ILE A 1 420 ? -45.603 8.078 27.046 1.00 80.25 420 ILE A N 1
ATOM 3413 C CA . ILE A 1 420 ? -44.820 6.869 27.338 1.00 80.25 420 ILE A CA 1
ATOM 3414 C C . ILE A 1 420 ? -43.330 7.224 27.360 1.00 80.25 420 ILE A C 1
ATOM 3416 O O . ILE A 1 420 ? -42.764 7.737 26.396 1.00 80.25 420 ILE A O 1
ATOM 3420 N N . GLN A 1 421 ? -42.669 6.922 28.473 1.00 76.31 421 GLN A N 1
ATOM 3421 C CA . GLN A 1 421 ? -41.218 6.971 28.592 1.00 76.31 421 GLN A CA 1
ATOM 3422 C C . GLN A 1 421 ? -40.602 5.735 27.927 1.00 76.31 421 GLN A C 1
ATOM 3424 O O . GLN A 1 421 ? -40.875 4.619 28.357 1.00 76.31 421 GLN A O 1
ATOM 3429 N N . HIS A 1 422 ? -39.733 5.939 26.932 1.00 74.19 422 HIS A N 1
ATOM 3430 C CA . HIS A 1 422 ? -38.984 4.885 26.234 1.00 74.19 422 HIS A CA 1
ATOM 3431 C C . HIS A 1 422 ? -37.535 5.307 25.922 1.00 74.19 422 HIS A C 1
ATOM 3433 O O . HIS A 1 422 ? -37.110 6.426 26.244 1.00 74.19 422 HIS A O 1
ATOM 3439 N N . ALA A 1 423 ? -36.767 4.401 25.304 1.00 65.56 423 ALA A N 1
ATOM 3440 C CA . ALA A 1 423 ? -35.319 4.506 25.111 1.00 65.56 423 ALA A CA 1
ATOM 3441 C C . ALA A 1 423 ? -34.832 5.777 24.382 1.00 65.56 423 ALA A C 1
ATOM 3443 O O . ALA A 1 423 ? -33.746 6.259 24.714 1.00 65.56 423 ALA A O 1
ATOM 3444 N N . LEU A 1 424 ? -35.600 6.338 23.436 1.00 63.25 424 LEU A N 1
ATOM 3445 C CA . LEU A 1 424 ? -35.173 7.507 22.644 1.00 63.25 424 LEU A CA 1
ATOM 3446 C C . LEU A 1 424 ? -35.574 8.859 23.252 1.00 63.25 424 LEU A C 1
ATOM 3448 O O . LEU A 1 424 ? -34.968 9.873 22.918 1.00 63.25 424 LEU A O 1
ATOM 3452 N N . ASN A 1 425 ? -36.548 8.906 24.169 1.00 65.50 425 ASN A N 1
ATOM 3453 C CA . ASN A 1 425 ? -37.010 10.182 24.729 1.00 65.50 425 ASN A CA 1
ATOM 3454 C C . ASN A 1 425 ? -36.355 10.531 26.082 1.00 65.50 425 ASN A C 1
ATOM 3456 O O . ASN A 1 425 ? -35.676 11.556 26.199 1.00 65.50 425 ASN A O 1
ATOM 3460 N N . ARG A 1 426 ? -36.549 9.674 27.102 1.00 61.56 426 ARG A N 1
ATOM 3461 C CA . ARG A 1 426 ? -36.037 9.842 28.487 1.00 61.56 426 ARG A CA 1
ATOM 3462 C C . ARG A 1 426 ? -35.247 8.625 29.003 1.00 61.56 426 ARG A C 1
ATOM 3464 O O . ARG A 1 426 ? -34.836 8.610 30.161 1.00 61.56 426 ARG A O 1
ATOM 3471 N N . GLY A 1 427 ? -35.018 7.622 28.151 1.00 65.19 427 GLY A N 1
ATOM 3472 C CA . GLY A 1 427 ? -34.371 6.355 28.504 1.00 65.19 427 GLY A CA 1
ATOM 3473 C C . GLY A 1 427 ? -35.342 5.320 29.084 1.00 65.19 427 GLY A C 1
ATOM 3474 O O . GLY A 1 427 ? -36.441 5.660 29.520 1.00 65.19 427 GLY A O 1
ATOM 3475 N N . GLU A 1 428 ? -34.926 4.051 29.090 1.00 75.56 428 GLU A N 1
ATOM 3476 C CA . GLU A 1 428 ? -35.716 2.925 29.614 1.00 75.56 428 GLU A CA 1
ATOM 3477 C C . GLU A 1 428 ? -35.968 3.058 31.121 1.00 75.56 428 GLU A C 1
ATOM 3479 O O . GLU A 1 428 ? -35.039 3.266 31.913 1.00 75.56 428 GLU A O 1
ATOM 3484 N N . PHE A 1 429 ? -37.229 2.906 31.530 1.00 75.56 429 PHE A N 1
ATOM 3485 C CA . PHE A 1 429 ? -37.617 3.000 32.933 1.00 75.56 429 PHE A CA 1
ATOM 3486 C C . PHE A 1 429 ? -37.094 1.790 33.712 1.00 75.56 429 PHE A C 1
ATOM 3488 O O . PHE A 1 429 ? -37.271 0.639 33.312 1.00 75.56 429 PHE A O 1
ATOM 3495 N N . LYS A 1 430 ? -36.447 2.051 34.850 1.00 80.19 430 LYS A N 1
ATOM 3496 C CA . LYS A 1 430 ? -36.019 1.009 35.783 1.00 80.19 430 LYS A CA 1
ATOM 3497 C C . LYS A 1 430 ? -37.065 0.858 36.876 1.00 80.19 430 LYS A C 1
ATOM 3499 O O . LYS A 1 430 ? -37.315 1.811 37.610 1.00 80.19 430 LYS A O 1
ATOM 3504 N N . ILE A 1 431 ? -37.608 -0.346 37.037 1.00 76.62 431 ILE A N 1
ATOM 3505 C CA . ILE A 1 431 ? -38.604 -0.613 38.077 1.00 76.62 431 ILE A CA 1
ATOM 3506 C C . ILE A 1 431 ? -37.932 -0.519 39.463 1.00 76.62 431 ILE A C 1
ATOM 3508 O O . ILE A 1 431 ? -36.987 -1.280 39.728 1.00 76.62 431 ILE A O 1
ATOM 3512 N N . PRO A 1 432 ? -38.402 0.372 40.362 1.00 72.38 432 PRO A N 1
ATOM 3513 C CA . PRO A 1 432 ? -37.856 0.522 41.709 1.00 72.38 432 PRO A CA 1
ATOM 3514 C C . PRO A 1 432 ? -37.841 -0.810 42.472 1.00 72.38 432 PRO A C 1
ATOM 3516 O O . PRO A 1 432 ? -38.801 -1.573 42.428 1.00 72.38 432 PRO A O 1
ATOM 3519 N N . GLY A 1 433 ? -36.734 -1.118 43.152 1.00 65.62 433 GLY A N 1
ATOM 3520 C CA . GLY A 1 433 ? -36.575 -2.377 43.897 1.00 65.62 433 GLY A CA 1
ATOM 3521 C C . GLY A 1 433 ? -36.161 -3.593 43.057 1.00 65.62 433 GLY A C 1
ATOM 3522 O O . GLY A 1 433 ? -35.922 -4.661 43.614 1.00 65.62 433 GLY A O 1
ATOM 3523 N N . THR A 1 434 ? -35.995 -3.449 41.737 1.00 74.12 434 THR A N 1
ATOM 3524 C CA . THR A 1 434 ? -35.496 -4.527 40.868 1.00 74.12 434 THR A CA 1
ATOM 3525 C C . THR A 1 434 ? -34.314 -4.078 40.002 1.00 74.12 434 THR A C 1
ATOM 3527 O O . THR A 1 434 ? -33.947 -2.902 39.939 1.00 74.12 434 THR A O 1
ATOM 3530 N N . LYS A 1 435 ? -33.684 -5.038 39.317 1.00 73.06 435 LYS A N 1
ATOM 3531 C CA . LYS A 1 435 ? -32.687 -4.774 38.265 1.00 73.06 435 LYS A CA 1
ATOM 3532 C C . LYS A 1 435 ? -33.323 -4.680 36.867 1.00 73.06 435 LYS A C 1
ATOM 3534 O O . LYS A 1 435 ? -32.592 -4.666 35.883 1.00 73.06 435 LYS A O 1
ATOM 3539 N N . PHE A 1 436 ? -34.655 -4.666 36.760 1.00 75.06 436 PHE A N 1
ATOM 3540 C CA . PHE A 1 436 ? -35.351 -4.743 35.477 1.00 75.06 436 PHE A CA 1
ATOM 3541 C C . PHE A 1 436 ? -35.538 -3.357 34.848 1.00 75.06 436 PHE A C 1
ATOM 3543 O O . PHE A 1 436 ? -36.092 -2.453 35.474 1.00 75.06 436 PHE A O 1
ATOM 3550 N N . HIS A 1 437 ? -35.087 -3.229 33.601 1.00 76.44 437 HIS A N 1
ATOM 3551 C CA . HIS A 1 437 ? -35.403 -2.127 32.692 1.00 76.44 437 HIS A CA 1
ATOM 3552 C C . HIS A 1 437 ? -36.514 -2.570 31.742 1.00 76.44 437 HIS A C 1
ATOM 3554 O O . HIS A 1 437 ? -36.484 -3.724 31.310 1.00 76.44 437 HIS A O 1
ATOM 3560 N N . VAL A 1 438 ? -37.489 -1.706 31.465 1.00 81.19 438 VAL A N 1
ATOM 3561 C CA . VAL A 1 438 ? -38.639 -1.996 30.589 1.00 81.19 438 VAL A CA 1
ATOM 3562 C C . VAL A 1 438 ? -38.621 -1.118 29.338 1.00 81.19 438 VAL A C 1
ATOM 3564 O O . VAL A 1 438 ? -38.124 0.008 29.393 1.00 81.19 438 VAL A O 1
ATOM 3567 N N . ASP A 1 439 ? -39.182 -1.624 28.233 1.00 79.31 439 ASP A N 1
ATOM 3568 C CA . ASP A 1 439 ? -39.159 -0.943 26.928 1.00 79.31 439 ASP A CA 1
ATOM 3569 C C . ASP A 1 439 ? -39.954 0.375 26.940 1.00 79.31 439 ASP A C 1
ATOM 3571 O O . ASP A 1 439 ? -39.516 1.370 26.359 1.00 79.31 439 ASP A O 1
ATOM 3575 N N . GLY A 1 440 ? -41.104 0.397 27.626 1.00 83.94 440 GLY A N 1
ATOM 3576 C CA . GLY A 1 440 ? -41.932 1.588 27.801 1.00 83.94 440 GLY A CA 1
ATOM 3577 C C . GLY A 1 440 ? -42.633 1.650 29.161 1.00 83.94 440 GLY A C 1
ATOM 3578 O O . GLY A 1 440 ? -43.037 0.624 29.707 1.00 83.94 440 GLY A O 1
ATOM 3579 N N . TYR A 1 441 ? -42.809 2.854 29.709 1.00 84.81 441 TYR A N 1
ATOM 3580 C CA . TYR A 1 441 ? -43.570 3.094 30.942 1.00 84.81 441 TYR A CA 1
ATOM 3581 C C . TYR A 1 441 ? -44.419 4.364 30.842 1.00 84.81 441 TYR A C 1
ATOM 3583 O O . TYR A 1 441 ? -43.908 5.422 30.477 1.00 84.81 441 TYR A O 1
ATOM 3591 N N . CYS A 1 442 ? -45.700 4.276 31.195 1.00 82.88 442 CYS A N 1
ATOM 3592 C CA . CYS A 1 442 ? -46.584 5.431 31.315 1.00 82.88 442 CYS A CA 1
ATOM 3593 C C . CYS A 1 442 ? -46.846 5.738 32.793 1.00 82.88 442 CYS A C 1
ATOM 3595 O O . CYS A 1 442 ? -47.443 4.934 33.509 1.00 82.88 442 CYS A O 1
ATOM 3597 N N . GLN A 1 443 ? -46.421 6.920 33.248 1.00 78.88 443 GLN A N 1
ATOM 3598 C CA . GLN A 1 443 ? -46.616 7.351 34.635 1.00 78.88 443 GLN A CA 1
ATOM 3599 C C . GLN A 1 443 ? -48.087 7.662 34.953 1.00 78.88 443 GLN A C 1
ATOM 3601 O O . GLN A 1 443 ? -48.510 7.471 36.089 1.00 78.88 443 GLN A O 1
ATOM 3606 N N . GLU A 1 444 ? -48.861 8.122 33.966 1.00 77.81 444 GLU A N 1
ATOM 3607 C CA . GLU A 1 444 ? -50.264 8.523 34.145 1.00 77.81 444 GLU A CA 1
ATOM 3608 C C . GLU A 1 444 ? -51.180 7.322 34.401 1.00 77.81 444 GLU A C 1
ATOM 3610 O O . GLU A 1 444 ? -52.064 7.388 35.252 1.00 77.81 444 GLU A O 1
ATOM 3615 N N . THR A 1 445 ? -50.948 6.208 33.701 1.00 79.75 445 THR A N 1
ATOM 3616 C CA . THR A 1 445 ? -51.748 4.980 33.835 1.00 79.75 445 THR A CA 1
ATOM 3617 C C . THR A 1 445 ? -51.078 3.910 34.703 1.00 79.75 445 THR A C 1
ATOM 3619 O O . THR A 1 445 ? -51.694 2.886 34.995 1.00 79.75 445 THR A O 1
ATOM 3622 N N . ASN A 1 446 ? -49.836 4.143 35.148 1.00 84.06 446 ASN A N 1
ATOM 3623 C CA . ASN A 1 446 ? -48.991 3.169 35.849 1.00 84.06 446 ASN A CA 1
ATOM 3624 C C . ASN A 1 446 ? -48.844 1.839 35.071 1.00 84.06 446 ASN A C 1
ATOM 3626 O O . ASN A 1 446 ? -48.845 0.746 35.649 1.00 84.06 446 ASN A O 1
ATOM 3630 N N . GLU A 1 447 ? -48.744 1.933 33.740 1.00 85.81 447 GLU A N 1
ATOM 3631 C CA . GLU A 1 447 ? -48.636 0.790 32.828 1.00 85.81 447 GLU A CA 1
ATOM 3632 C C . GLU A 1 447 ? -47.223 0.644 32.250 1.00 85.81 447 GLU A C 1
ATOM 3634 O O . GLU A 1 447 ? -46.580 1.604 31.820 1.00 85.81 447 GLU A O 1
ATOM 3639 N N . VAL A 1 448 ? -46.757 -0.600 32.204 1.00 87.00 448 VAL A N 1
ATOM 3640 C CA . VAL A 1 448 ? -45.519 -1.047 31.569 1.00 87.00 448 VAL A CA 1
ATOM 3641 C C . VAL A 1 448 ? -45.845 -1.667 30.213 1.00 87.00 448 VAL A C 1
ATOM 3643 O O . VAL A 1 448 ? -46.722 -2.529 30.104 1.00 87.00 448 VAL A O 1
ATOM 3646 N N . PHE A 1 449 ? -45.087 -1.262 29.199 1.00 86.31 449 PHE A N 1
ATOM 3647 C CA . PHE A 1 449 ? -45.153 -1.760 27.832 1.00 86.31 449 PHE A CA 1
ATOM 3648 C C . PHE A 1 449 ? -43.898 -2.584 27.537 1.00 86.31 449 PHE A C 1
ATOM 3650 O O . PHE A 1 449 ? -42.784 -2.085 27.693 1.00 86.31 449 PHE A O 1
ATOM 3657 N N . GLU A 1 450 ? -44.068 -3.838 27.114 1.00 86.75 450 GLU A N 1
ATOM 3658 C CA . GLU A 1 450 ? -42.949 -4.739 26.806 1.00 86.75 450 GLU A CA 1
ATOM 3659 C C . GLU A 1 450 ? -43.095 -5.362 25.409 1.00 86.75 450 GLU A C 1
ATOM 3661 O O . GLU A 1 450 ? -44.127 -5.955 25.066 1.00 86.75 450 GLU A O 1
ATOM 3666 N N . PHE A 1 451 ? -42.052 -5.219 24.590 1.00 85.75 451 PHE A N 1
ATOM 3667 C CA . PHE A 1 451 ? -42.010 -5.739 23.229 1.00 85.75 451 PHE A CA 1
ATOM 3668 C C . PHE A 1 451 ? -41.286 -7.088 23.202 1.00 85.75 451 PHE A C 1
ATOM 3670 O O . PHE A 1 451 ? -40.063 -7.194 23.311 1.00 85.75 451 PHE A O 1
ATOM 3677 N N . LEU A 1 452 ? -42.048 -8.163 23.008 1.00 84.94 452 LEU A N 1
ATOM 3678 C CA . LEU A 1 452 ? -41.532 -9.524 23.082 1.00 84.94 452 LEU A CA 1
ATOM 3679 C C . LEU A 1 452 ? -41.012 -9.997 21.716 1.00 84.94 452 LEU A C 1
ATOM 3681 O O . LEU A 1 452 ? -41.752 -10.554 20.899 1.00 84.94 452 LEU A O 1
ATOM 3685 N N . GLY A 1 453 ? -39.707 -9.821 21.482 1.00 82.00 453 GLY A N 1
ATOM 3686 C CA . GLY A 1 453 ? -38.993 -10.433 20.352 1.00 82.00 453 GLY A CA 1
ATOM 3687 C C . GLY A 1 453 ? -39.136 -11.961 20.348 1.00 82.00 453 GLY A C 1
ATOM 3688 O O . GLY A 1 453 ? -38.900 -12.605 21.374 1.00 82.00 453 GLY A O 1
ATOM 3689 N N . CYS A 1 454 ? -39.522 -12.562 19.218 1.00 81.25 454 CYS A N 1
ATOM 3690 C CA . CYS A 1 454 ? -39.944 -13.971 19.182 1.00 81.25 454 CYS A CA 1
ATOM 3691 C C . CYS A 1 454 ? -38.805 -14.949 19.487 1.00 81.25 454 CYS A C 1
ATOM 3693 O O . CYS A 1 454 ? -39.040 -15.970 20.139 1.00 81.25 454 CYS A O 1
ATOM 3695 N N . LEU A 1 455 ? -37.596 -14.626 19.019 1.00 78.31 455 LEU A N 1
ATOM 3696 C CA . LEU A 1 455 ? -36.376 -15.398 19.256 1.00 78.31 455 LEU A CA 1
ATOM 3697 C C . LEU A 1 455 ? -35.866 -15.224 20.696 1.00 78.31 455 LEU A C 1
ATOM 3699 O O . LEU A 1 455 ? -35.489 -16.194 21.339 1.00 78.31 455 LEU A O 1
ATOM 3703 N N . TRP A 1 456 ? -35.900 -13.994 21.211 1.00 75.56 456 TRP A N 1
ATOM 3704 C CA . TRP A 1 456 ? -35.349 -13.638 22.524 1.00 75.56 456 TRP A CA 1
ATOM 3705 C C . TRP A 1 456 ? -36.232 -14.068 23.699 1.00 75.56 456 TRP A C 1
ATOM 3707 O O . TRP A 1 456 ? -35.718 -14.367 24.771 1.00 75.56 456 TRP A O 1
ATOM 3717 N N . HIS A 1 457 ? -37.549 -14.145 23.493 1.00 79.06 457 HIS A N 1
ATOM 3718 C CA . HIS A 1 457 ? -38.528 -14.463 24.540 1.00 79.06 457 HIS A CA 1
ATOM 3719 C C . HIS A 1 457 ? -39.193 -15.843 24.365 1.00 79.06 457 HIS A C 1
ATOM 3721 O O . HIS A 1 457 ? -40.135 -16.180 25.085 1.00 79.06 457 HIS A O 1
ATOM 3727 N N . GLY A 1 458 ? -38.733 -16.661 23.410 1.00 78.62 458 GLY A N 1
ATOM 3728 C CA . GLY A 1 458 ? -39.161 -18.060 23.283 1.00 78.62 458 GLY A CA 1
ATOM 3729 C C . GLY A 1 458 ? -40.606 -18.262 22.801 1.00 78.62 458 GLY A C 1
ATOM 3730 O O . GLY A 1 458 ? -41.350 -19.061 23.377 1.00 78.62 458 GLY A O 1
ATOM 3731 N N . CYS A 1 459 ? -41.042 -17.555 21.752 1.00 81.25 459 CYS A N 1
ATOM 3732 C CA . CYS A 1 459 ? -42.440 -17.580 21.296 1.00 81.25 459 CYS A CA 1
ATOM 3733 C C . CYS A 1 459 ? -42.946 -18.994 20.934 1.00 81.25 459 CYS A C 1
ATOM 3735 O O . CYS A 1 459 ? -42.295 -19.722 20.187 1.00 81.25 459 CYS A O 1
ATOM 3737 N N . LYS A 1 460 ? -44.142 -19.376 21.414 1.00 79.75 460 LYS A N 1
ATOM 3738 C CA . LYS A 1 460 ? -44.776 -20.683 21.123 1.00 79.75 460 LYS A CA 1
ATOM 3739 C C . LYS A 1 460 ? -45.364 -20.813 19.717 1.00 79.75 460 LYS A C 1
ATOM 3741 O O . LYS A 1 460 ? -45.453 -21.924 19.213 1.00 79.75 460 LYS A O 1
ATOM 3746 N N . LYS A 1 461 ? -45.754 -19.699 19.088 1.00 80.69 461 LYS A N 1
ATOM 3747 C CA . LYS A 1 461 ? -46.314 -19.696 17.726 1.00 80.69 461 LYS A CA 1
ATOM 3748 C C . LYS A 1 461 ? -45.223 -19.795 16.656 1.00 80.69 461 LYS A C 1
ATOM 3750 O O . LYS A 1 461 ? -45.365 -20.570 15.722 1.00 80.69 461 LYS A O 1
ATOM 3755 N N . CYS A 1 462 ? -44.133 -19.039 16.807 1.00 79.25 462 CYS A N 1
ATOM 3756 C CA . CYS A 1 462 ? -43.043 -19.017 15.822 1.00 79.25 462 CYS A CA 1
ATOM 3757 C C . CYS A 1 462 ? -42.115 -20.236 15.914 1.00 79.25 462 CYS A C 1
ATOM 3759 O O . CYS A 1 462 ? -41.500 -20.599 14.919 1.00 79.25 462 CYS A O 1
ATOM 3761 N N . PHE A 1 463 ? -42.022 -20.869 17.089 1.00 77.88 463 PHE A N 1
ATOM 3762 C CA . PHE A 1 463 ? -41.181 -22.048 17.323 1.00 77.88 463 PHE A CA 1
ATOM 3763 C C . PHE A 1 463 ? -42.021 -23.188 17.924 1.00 77.88 463 PHE A C 1
ATOM 3765 O O . PHE A 1 463 ? -42.014 -23.374 19.147 1.00 77.88 463 PHE A O 1
ATOM 3772 N N . PRO A 1 464 ? -42.797 -23.914 17.096 1.00 74.56 464 PRO A N 1
ATOM 3773 C CA . PRO A 1 464 ? -43.724 -24.943 17.568 1.00 74.56 464 PRO A CA 1
ATOM 3774 C C . PRO A 1 464 ? -43.052 -26.292 17.890 1.00 74.56 464 PRO A C 1
ATOM 3776 O O . PRO A 1 464 ? -43.579 -27.040 18.709 1.00 74.56 464 PRO A O 1
ATOM 3779 N N . CYS A 1 465 ? -41.895 -26.602 17.295 1.00 69.62 465 CYS A N 1
ATOM 3780 C CA . CYS A 1 465 ? -41.187 -27.882 17.436 1.00 69.62 465 CYS A CA 1
ATOM 3781 C C . CYS A 1 465 ? -39.751 -27.704 17.970 1.00 69.62 465 CYS A C 1
ATOM 3783 O O . CYS A 1 465 ? -39.176 -26.625 17.860 1.00 69.62 465 CYS A O 1
ATOM 3785 N N . GLU A 1 466 ? -39.195 -28.761 18.580 1.00 67.69 466 GLU A N 1
ATOM 3786 C CA . GLU A 1 466 ? -37.798 -28.844 19.068 1.00 67.69 466 GLU A CA 1
ATOM 3787 C C . GLU A 1 466 ? -37.339 -27.681 19.971 1.00 67.69 466 GLU A C 1
ATOM 3789 O O . GLU A 1 466 ? -36.206 -27.201 19.914 1.00 67.69 466 GLU A O 1
ATOM 3794 N N . ARG A 1 467 ? -38.226 -27.232 20.863 1.00 70.62 467 ARG A N 1
ATOM 3795 C CA . ARG A 1 467 ? -38.022 -26.055 21.727 1.00 70.62 467 ARG A CA 1
ATOM 3796 C C . ARG A 1 467 ? -36.940 -26.241 22.797 1.00 70.62 467 ARG A C 1
ATOM 3798 O O . ARG A 1 467 ? -36.284 -25.273 23.175 1.00 70.62 467 ARG A O 1
ATOM 3805 N N . SER A 1 468 ? -36.736 -27.476 23.251 1.00 64.12 468 SER A N 1
ATOM 3806 C CA . SER A 1 468 ? -35.691 -27.863 24.207 1.00 64.12 468 SER A CA 1
ATOM 3807 C C . SER A 1 468 ? -34.315 -28.058 23.552 1.00 64.12 468 SER A C 1
ATOM 3809 O O . SER A 1 468 ? -33.293 -27.888 24.217 1.00 64.12 468 SER A O 1
ATOM 3811 N N . GLY A 1 469 ? -34.276 -28.381 22.253 1.00 62.16 469 GLY A N 1
ATOM 3812 C CA . GLY A 1 469 ? -33.044 -28.561 21.474 1.00 62.16 469 GLY A CA 1
ATOM 3813 C C . GLY A 1 469 ? -32.553 -27.282 20.788 1.00 62.16 469 GLY A C 1
ATOM 3814 O O . GLY A 1 469 ? -31.347 -27.074 20.656 1.00 62.16 469 GLY A O 1
ATOM 3815 N N . THR A 1 470 ? -33.473 -26.394 20.403 1.00 68.19 470 THR A N 1
ATOM 3816 C CA . THR A 1 470 ? -33.159 -25.121 19.743 1.00 68.19 470 THR A CA 1
ATOM 3817 C C . THR A 1 470 ? -32.597 -24.125 20.755 1.00 68.19 470 THR A C 1
ATOM 3819 O O . THR A 1 470 ? -33.328 -23.612 21.604 1.00 68.19 470 THR A O 1
ATOM 3822 N N . LYS A 1 471 ? -31.291 -23.848 20.667 1.00 73.12 471 LYS A N 1
ATOM 3823 C CA . LYS A 1 471 ? -30.591 -22.883 21.525 1.00 73.12 471 LYS A CA 1
ATOM 3824 C C . LYS A 1 471 ? -30.225 -21.624 20.751 1.00 73.12 471 LYS A C 1
ATOM 3826 O O . LYS A 1 471 ? -29.729 -21.698 19.629 1.00 73.12 471 LYS A O 1
ATOM 3831 N N . THR A 1 472 ? -30.415 -20.466 21.368 1.00 61.84 472 THR A N 1
ATOM 3832 C CA . THR A 1 472 ? -29.986 -19.175 20.815 1.00 61.84 472 THR A CA 1
ATOM 3833 C C . THR A 1 472 ? -28.460 -19.053 20.812 1.00 61.84 472 THR A C 1
ATOM 3835 O O . THR A 1 472 ? -27.795 -19.336 21.809 1.00 61.84 472 THR A O 1
ATOM 3838 N N . SER A 1 473 ? -27.887 -18.580 19.702 1.00 57.06 473 SER A N 1
ATOM 3839 C CA . SER A 1 473 ? -26.431 -18.507 19.493 1.00 57.06 473 SER A CA 1
ATOM 3840 C C . SER A 1 473 ? -25.701 -17.581 20.478 1.00 57.06 473 SER A C 1
ATOM 3842 O O . SER A 1 473 ? -24.531 -17.820 20.767 1.00 57.06 473 SER A O 1
ATOM 3844 N N . LEU A 1 474 ? -26.379 -16.554 21.015 1.00 58.34 474 LEU A N 1
ATOM 3845 C CA . LEU A 1 474 ? -25.798 -15.618 21.989 1.00 58.34 474 LEU A CA 1
ATOM 3846 C C . LEU A 1 474 ? -25.934 -16.077 23.448 1.00 58.34 474 LEU A C 1
ATOM 3848 O O . LEU A 1 474 ? -24.967 -15.992 24.198 1.00 58.34 474 LEU A O 1
ATOM 3852 N N . THR A 1 475 ? -27.112 -16.549 23.873 1.00 61.94 475 THR A N 1
ATOM 3853 C CA . THR A 1 475 ? -27.380 -16.861 25.293 1.00 61.94 475 THR A CA 1
ATOM 3854 C C . THR A 1 475 ? -27.266 -18.347 25.633 1.00 61.94 475 THR A C 1
ATOM 3856 O O . THR A 1 475 ? -27.230 -18.690 26.811 1.00 61.94 475 THR A O 1
ATOM 3859 N N . LYS A 1 476 ? -27.180 -19.236 24.628 1.00 72.62 476 LYS A N 1
ATOM 3860 C CA . LYS A 1 476 ? -27.120 -20.709 24.756 1.00 72.62 476 LYS A CA 1
ATOM 3861 C C . LYS A 1 476 ? -28.285 -21.341 25.543 1.00 72.62 476 LYS A C 1
ATOM 3863 O O . LYS A 1 476 ? -28.209 -22.522 25.885 1.00 72.62 476 LYS A O 1
ATOM 3868 N N . GLN A 1 477 ? -29.349 -20.584 25.806 1.00 76.00 477 GLN A N 1
ATOM 3869 C CA . GLN A 1 477 ? -30.554 -21.031 26.510 1.00 76.00 477 GLN A CA 1
ATOM 3870 C C . GLN A 1 477 ? -31.552 -21.658 25.535 1.00 76.00 477 GLN A C 1
ATOM 3872 O O . GLN A 1 477 ? -31.567 -21.312 24.351 1.00 76.00 477 GLN A O 1
ATOM 3877 N N . SER A 1 478 ? -32.370 -22.591 26.028 1.00 81.56 478 SER A N 1
ATOM 3878 C CA . SER A 1 478 ? -33.434 -23.206 25.224 1.00 81.56 478 SER A CA 1
ATOM 3879 C C . SER A 1 478 ? -34.649 -22.280 25.084 1.00 81.56 478 SER A C 1
ATOM 3881 O O . SER A 1 478 ? -34.892 -21.398 25.914 1.00 81.56 478 SER A O 1
ATOM 3883 N N . MET A 1 479 ? -35.457 -22.480 24.041 1.00 77.88 479 MET A N 1
ATOM 3884 C CA . MET A 1 479 ? -36.647 -21.651 23.798 1.00 77.88 479 MET A CA 1
ATOM 3885 C C . MET A 1 479 ? -37.715 -21.804 24.891 1.00 77.88 479 MET A C 1
ATOM 3887 O O . MET A 1 479 ? -38.505 -20.882 25.113 1.00 77.88 479 MET A O 1
ATOM 3891 N N . ASP A 1 480 ? -37.744 -22.938 25.596 1.00 79.94 480 ASP A N 1
ATOM 3892 C CA . ASP A 1 480 ? -38.630 -23.137 26.748 1.00 79.94 480 ASP A CA 1
ATOM 3893 C C . ASP A 1 480 ? -38.128 -22.438 28.011 1.00 79.94 480 ASP A C 1
ATOM 3895 O O . ASP A 1 480 ? -38.928 -21.818 28.713 1.00 79.94 480 ASP A O 1
ATOM 3899 N N . GLU A 1 481 ? -36.817 -22.439 28.260 1.00 81.00 481 GLU A N 1
ATOM 3900 C CA . GLU A 1 481 ? -36.218 -21.661 29.351 1.00 81.00 481 GLU A CA 1
ATOM 3901 C C . GLU A 1 481 ? -36.509 -20.163 29.188 1.00 81.00 481 GLU A C 1
ATOM 3903 O O . GLU A 1 481 ? -36.983 -19.519 30.127 1.00 81.00 481 GLU A O 1
ATOM 3908 N N . LEU A 1 482 ? -36.318 -19.617 27.981 1.00 81.44 482 LEU A N 1
ATOM 3909 C CA . LEU A 1 482 ? -36.589 -18.206 27.675 1.00 81.44 482 LEU A CA 1
ATOM 3910 C C . LEU A 1 482 ? -38.067 -17.837 27.876 1.00 81.44 482 LEU A C 1
ATOM 3912 O O . LEU A 1 482 ? -38.387 -16.776 28.421 1.00 81.44 482 LEU A O 1
ATOM 3916 N N . TYR A 1 483 ? -38.985 -18.728 27.496 1.00 84.38 483 TYR A N 1
ATOM 3917 C CA . TYR A 1 483 ? -40.417 -18.519 27.710 1.00 84.38 483 TYR A CA 1
ATOM 3918 C C . TYR A 1 483 ? -40.784 -18.506 29.201 1.00 84.38 483 TYR A C 1
ATOM 3920 O O . TYR A 1 483 ? -41.561 -17.655 29.645 1.00 84.38 483 TYR A O 1
ATOM 3928 N N . VAL A 1 484 ? -40.210 -19.418 29.994 1.00 84.81 484 VAL A N 1
ATOM 3929 C CA . VAL A 1 484 ? -40.419 -19.470 31.451 1.00 84.81 484 VAL A CA 1
ATOM 3930 C C . VAL A 1 484 ? -39.880 -18.209 32.126 1.00 84.81 484 VAL A C 1
ATOM 3932 O O . VAL A 1 484 ? -40.572 -17.628 32.964 1.00 84.81 484 VAL A O 1
ATOM 3935 N N . VAL A 1 485 ? -38.693 -17.738 31.734 1.00 84.94 485 VAL A N 1
ATOM 3936 C CA . VAL A 1 485 ? -38.102 -16.492 32.254 1.00 84.94 485 VAL A CA 1
ATOM 3937 C C . VAL A 1 485 ? -38.992 -15.290 31.936 1.00 84.94 485 VAL A C 1
ATOM 3939 O O . VAL A 1 485 ? -39.289 -14.496 32.829 1.00 84.94 485 VAL A O 1
ATOM 3942 N N . THR A 1 486 ? -39.493 -15.200 30.703 1.00 85.06 486 THR A N 1
ATOM 3943 C CA . THR A 1 486 ? -40.400 -14.127 30.268 1.00 85.06 486 THR A CA 1
ATOM 3944 C C . THR A 1 486 ? -41.695 -14.135 31.082 1.00 85.06 486 THR A C 1
ATOM 3946 O O . THR A 1 486 ? -42.159 -13.098 31.552 1.00 85.06 486 THR A O 1
ATOM 3949 N N . LYS A 1 487 ? -42.266 -15.319 31.329 1.00 85.88 487 LYS A N 1
ATOM 3950 C CA . LYS A 1 487 ? -43.470 -15.474 32.155 1.00 85.88 487 LYS A CA 1
ATOM 3951 C C . LYS A 1 487 ? -43.249 -15.127 33.620 1.00 85.88 487 LYS A C 1
ATOM 3953 O O . LYS A 1 487 ? -44.124 -14.524 34.240 1.00 85.88 487 LYS A O 1
ATOM 3958 N N . LYS A 1 488 ? -42.088 -15.485 34.168 1.00 86.69 488 LYS A N 1
ATOM 3959 C CA . LYS A 1 488 ? -41.706 -15.113 35.531 1.00 86.69 488 LYS A CA 1
ATOM 3960 C C . LYS A 1 488 ? -41.589 -13.595 35.658 1.00 86.69 488 LYS A C 1
ATOM 3962 O O . LYS A 1 488 ? -42.119 -13.031 36.606 1.00 86.69 488 LYS A O 1
ATOM 3967 N N . ARG A 1 489 ? -40.975 -12.944 34.669 1.00 84.94 489 ARG A N 1
ATOM 3968 C CA . ARG A 1 489 ? -40.840 -11.487 34.603 1.00 84.94 489 ARG A CA 1
ATOM 3969 C C . ARG A 1 489 ? -42.195 -10.780 34.518 1.00 84.94 489 ARG A C 1
ATOM 3971 O O . ARG A 1 489 ? -42.455 -9.905 35.335 1.00 84.94 489 ARG A O 1
ATOM 3978 N N . GLU A 1 490 ? -43.088 -11.226 33.632 1.00 86.88 490 GLU A N 1
ATOM 3979 C CA . GLU A 1 490 ? -44.476 -10.734 33.548 1.00 86.88 490 GLU A CA 1
ATOM 3980 C C . GLU A 1 490 ? -45.196 -10.835 34.904 1.00 86.88 490 GLU A C 1
ATOM 3982 O O . GLU A 1 490 ? -45.851 -9.887 35.337 1.00 86.88 490 GLU A O 1
ATOM 3987 N N . LYS A 1 491 ? -45.060 -11.974 35.597 1.00 86.12 491 LYS A N 1
ATOM 3988 C CA . LYS A 1 491 ? -45.681 -12.190 36.909 1.00 86.12 491 LYS A CA 1
ATOM 3989 C C . LYS A 1 491 ? -45.126 -11.230 37.964 1.00 86.12 491 LYS A C 1
ATOM 3991 O O . LYS A 1 491 ? -45.912 -10.584 38.645 1.00 86.12 491 LYS A O 1
ATOM 3996 N N . THR A 1 492 ? -43.805 -11.081 38.047 1.00 84.69 492 THR A N 1
ATOM 3997 C CA . THR A 1 492 ? -43.163 -10.179 39.014 1.00 84.69 492 THR A CA 1
ATOM 3998 C C . THR A 1 492 ? -43.551 -8.718 38.790 1.00 84.69 492 THR A C 1
ATOM 4000 O O . THR A 1 492 ? -43.822 -8.012 39.753 1.00 84.69 492 THR A O 1
ATOM 4003 N N . ILE A 1 493 ? -43.633 -8.254 37.539 1.00 84.38 493 ILE A N 1
ATOM 4004 C CA . ILE A 1 493 ? -44.033 -6.867 37.242 1.00 84.38 493 ILE A CA 1
ATOM 4005 C C . ILE A 1 493 ? -45.486 -6.612 37.671 1.00 84.38 493 ILE A C 1
ATOM 4007 O O . ILE A 1 493 ? -45.780 -5.575 38.263 1.00 84.38 493 ILE A O 1
ATOM 4011 N N . ARG A 1 494 ? -46.380 -7.582 37.447 1.00 85.81 494 ARG A N 1
ATOM 4012 C CA . ARG A 1 494 ? -47.781 -7.499 37.890 1.00 85.81 494 ARG A CA 1
ATOM 4013 C C . ARG A 1 494 ? -47.929 -7.552 39.412 1.00 85.81 494 ARG A C 1
ATOM 4015 O O . ARG A 1 494 ? -48.745 -6.824 39.963 1.00 85.81 494 ARG A O 1
ATOM 4022 N N . GLU A 1 495 ? -47.141 -8.384 40.094 1.00 86.19 495 GLU A N 1
ATOM 4023 C CA . GLU A 1 495 ? -47.121 -8.473 41.565 1.00 86.19 495 GLU A CA 1
ATOM 4024 C C . GLU A 1 495 ? -46.640 -7.174 42.225 1.00 86.19 495 GLU A C 1
ATOM 4026 O O . GLU A 1 495 ? -47.078 -6.848 43.324 1.00 86.19 495 GLU A O 1
ATOM 4031 N N . LEU A 1 496 ? -45.793 -6.404 41.538 1.00 84.00 496 LEU A N 1
ATOM 4032 C CA . LEU A 1 496 ? -45.346 -5.076 41.969 1.00 84.00 496 LEU A CA 1
ATOM 4033 C C . LEU A 1 496 ? -46.397 -3.970 41.746 1.00 84.00 496 LEU A C 1
ATOM 4035 O O . LEU A 1 496 ? -46.123 -2.810 42.043 1.00 84.00 496 LEU A O 1
ATOM 4039 N N . GLY A 1 497 ? -47.593 -4.310 41.249 1.00 83.44 497 GLY A N 1
ATOM 4040 C CA . GLY A 1 497 ? -48.724 -3.385 41.115 1.00 83.44 497 GLY A CA 1
ATOM 4041 C C . GLY A 1 497 ? -48.755 -2.570 39.819 1.00 83.44 497 GLY A C 1
ATOM 4042 O O . GLY A 1 497 ? -49.553 -1.642 39.714 1.00 83.44 497 GLY A O 1
ATOM 4043 N N . PHE A 1 498 ? -47.919 -2.903 38.831 1.00 85.25 498 PHE A N 1
ATOM 4044 C CA . PHE A 1 498 ? -47.926 -2.248 37.520 1.00 85.25 498 PHE A CA 1
ATOM 4045 C C . PHE A 1 498 ? -48.897 -2.938 36.555 1.00 85.25 498 PHE A C 1
ATOM 4047 O O . PHE A 1 498 ? -48.940 -4.172 36.463 1.00 85.25 498 PHE A O 1
ATOM 4054 N N . GLY A 1 499 ? -49.640 -2.148 35.775 1.00 84.81 499 GLY A N 1
ATOM 4055 C CA . GLY A 1 499 ? -50.352 -2.667 34.608 1.00 84.81 499 GLY A CA 1
ATOM 4056 C C . GLY A 1 499 ? -49.342 -3.175 33.577 1.00 84.81 499 GLY A C 1
ATOM 4057 O O . GLY A 1 499 ? -48.298 -2.563 33.389 1.00 84.81 499 GLY A O 1
ATOM 4058 N N . TYR A 1 500 ? -49.596 -4.315 32.930 1.00 85.56 500 TYR A N 1
ATOM 4059 C CA . TYR A 1 500 ? -48.618 -4.936 32.028 1.00 85.56 500 TYR A CA 1
ATOM 4060 C C . TYR A 1 500 ? -49.231 -5.232 30.659 1.00 85.56 500 TYR A C 1
ATOM 4062 O O . TYR A 1 500 ? -50.032 -6.169 30.518 1.00 85.56 500 TYR A O 1
ATOM 4070 N N . ARG A 1 501 ? -48.811 -4.452 29.656 1.00 86.62 501 ARG A N 1
ATOM 4071 C CA . ARG A 1 501 ? -49.173 -4.593 28.243 1.00 86.62 501 ARG A CA 1
ATOM 4072 C C . ARG A 1 501 ? -47.988 -5.145 27.458 1.00 86.62 501 ARG A C 1
ATOM 4074 O O . ARG A 1 501 ? -46.868 -4.658 27.562 1.00 86.62 501 ARG A O 1
ATOM 4081 N N . LYS A 1 502 ? -48.247 -6.160 26.639 1.00 88.94 502 LYS A N 1
ATOM 4082 C CA . LYS A 1 502 ? -47.228 -6.792 25.797 1.00 88.94 502 LYS A CA 1
ATOM 4083 C C . LYS A 1 502 ? -47.717 -6.977 24.378 1.00 88.94 502 LYS A C 1
ATOM 4085 O O . LYS A 1 502 ? -48.896 -7.257 24.158 1.00 88.94 502 LYS A O 1
ATOM 4090 N N . ILE A 1 503 ? -46.780 -6.937 23.445 1.00 87.56 503 ILE A N 1
ATOM 4091 C CA . ILE A 1 503 ? -46.995 -7.366 22.068 1.00 87.56 503 ILE A CA 1
ATOM 4092 C C . ILE A 1 503 ? -45.856 -8.289 21.648 1.00 87.56 503 ILE A C 1
ATOM 4094 O O . ILE A 1 503 ? -44.707 -8.084 22.034 1.00 87.56 503 ILE A O 1
ATOM 4098 N N . TRP A 1 504 ? -46.168 -9.334 20.882 1.00 86.06 504 TRP A N 1
ATOM 4099 C CA . TRP A 1 504 ? -45.136 -10.166 20.270 1.00 86.06 504 TRP A CA 1
ATOM 4100 C C . TRP A 1 504 ? -44.727 -9.592 18.922 1.00 86.06 504 TRP A C 1
ATOM 4102 O O . TRP A 1 504 ? -45.563 -9.106 18.165 1.00 86.06 504 TRP A O 1
ATOM 4112 N N . GLU A 1 505 ? -43.453 -9.741 18.578 1.00 85.31 505 GLU A N 1
ATOM 4113 C CA . GLU A 1 505 ? -42.897 -9.259 17.310 1.00 85.31 505 GLU A CA 1
ATOM 4114 C C . GLU A 1 505 ? -43.672 -9.765 16.076 1.00 85.31 505 GLU A C 1
ATOM 4116 O O . GLU A 1 505 ? -43.926 -8.992 15.157 1.00 85.31 505 GLU A O 1
ATOM 4121 N N . HIS A 1 506 ? -44.124 -11.025 16.061 1.00 80.75 506 HIS A N 1
ATOM 4122 C CA . HIS A 1 506 ? -44.916 -11.562 14.944 1.00 80.75 506 HIS A CA 1
ATOM 4123 C C . HIS A 1 506 ? -46.345 -10.994 14.880 1.00 80.75 506 HIS A C 1
ATOM 4125 O O . HIS A 1 506 ? -46.892 -10.826 13.787 1.00 80.75 506 HIS A O 1
ATOM 4131 N N . ASP A 1 507 ? -46.949 -10.690 16.033 1.00 84.50 507 ASP A N 1
ATOM 4132 C CA . ASP A 1 507 ? -48.274 -10.070 16.104 1.00 84.50 507 ASP A CA 1
ATOM 4133 C C . ASP A 1 507 ? -48.173 -8.611 15.618 1.00 84.50 507 ASP A C 1
ATOM 4135 O O . ASP A 1 507 ? -48.976 -8.179 14.790 1.00 84.50 507 ASP A O 1
ATOM 4139 N N . PHE A 1 508 ? -47.123 -7.883 16.017 1.00 83.38 508 PHE A N 1
ATOM 4140 C CA . PHE A 1 508 ? -46.845 -6.529 15.528 1.00 83.38 508 PHE A CA 1
ATOM 4141 C C . PHE A 1 508 ? -46.527 -6.499 14.024 1.00 83.38 508 PHE A C 1
ATOM 4143 O O . PHE A 1 508 ? -47.071 -5.679 13.285 1.00 83.38 508 PHE A O 1
ATOM 4150 N N . ALA A 1 509 ? -45.724 -7.446 13.527 1.00 80.56 509 ALA A N 1
ATOM 4151 C CA . ALA A 1 509 ? -45.454 -7.587 12.095 1.00 80.56 509 ALA A CA 1
ATOM 4152 C C . ALA A 1 509 ? -46.729 -7.880 11.284 1.00 80.56 509 ALA A C 1
ATOM 4154 O O . ALA A 1 509 ? -46.855 -7.445 10.137 1.00 80.56 509 ALA A O 1
ATOM 4155 N N . SER A 1 510 ? -47.690 -8.598 11.872 1.00 83.69 510 SER A N 1
ATOM 4156 C CA . SER A 1 510 ? -48.999 -8.840 11.256 1.00 83.69 510 SER A CA 1
ATOM 4157 C C . SER A 1 510 ? -49.854 -7.568 11.242 1.00 83.69 510 SER A C 1
ATOM 4159 O O . SER A 1 510 ? -50.445 -7.254 10.210 1.00 83.69 510 SER A O 1
ATOM 4161 N N . GLN A 1 511 ? -49.843 -6.782 12.325 1.00 83.75 511 GLN A N 1
ATOM 4162 C CA . GLN A 1 511 ? -50.528 -5.483 12.395 1.00 83.75 511 GLN A CA 1
ATOM 4163 C C . GLN A 1 511 ? -49.968 -4.462 11.393 1.00 83.75 511 GLN A C 1
ATOM 4165 O O . GLN A 1 511 ? -50.737 -3.750 10.749 1.00 83.75 511 GLN A O 1
ATOM 4170 N N . LEU A 1 512 ? -48.646 -4.433 11.190 1.00 80.06 512 LEU A N 1
ATOM 4171 C CA . LEU A 1 512 ? -47.985 -3.612 10.164 1.00 80.06 512 LEU A CA 1
ATOM 4172 C C . LEU A 1 512 ? -48.429 -3.968 8.736 1.00 80.06 512 LEU A C 1
ATOM 4174 O O . LEU A 1 512 ? -48.440 -3.106 7.856 1.00 80.06 512 LEU A O 1
ATOM 4178 N N . LYS A 1 513 ? -48.796 -5.232 8.488 1.00 78.50 513 LYS A N 1
ATOM 4179 C CA . LYS A 1 513 ? -49.308 -5.684 7.185 1.00 78.50 513 LYS A CA 1
ATOM 4180 C C . LYS A 1 513 ? -50.788 -5.361 6.996 1.00 78.50 513 LYS A C 1
ATOM 4182 O O . LYS A 1 513 ? -51.180 -5.028 5.881 1.00 78.50 513 LYS A O 1
ATOM 4187 N N . SER A 1 514 ? -51.599 -5.459 8.049 1.00 80.44 514 SER A N 1
ATOM 4188 C CA . SER A 1 514 ? -53.050 -5.260 7.966 1.00 80.44 514 SER A CA 1
ATOM 4189 C C . SER A 1 514 ? -53.481 -3.795 8.076 1.00 80.44 514 SER A C 1
ATOM 4191 O O . SER A 1 514 ? -54.472 -3.410 7.461 1.00 80.44 514 SER A O 1
ATOM 4193 N N . ASN A 1 515 ? -52.766 -2.963 8.841 1.00 81.75 515 ASN A N 1
ATOM 4194 C CA . ASN A 1 515 ? -53.151 -1.576 9.100 1.00 81.75 515 ASN A CA 1
ATOM 4195 C C . ASN A 1 515 ? -52.329 -0.587 8.255 1.00 81.75 515 ASN A C 1
ATOM 4197 O O . ASN A 1 515 ? -51.170 -0.289 8.551 1.00 81.75 515 ASN A O 1
ATOM 4201 N N . GLN A 1 516 ? -52.958 -0.017 7.223 1.00 77.94 516 GLN A N 1
ATOM 4202 C CA . GLN A 1 516 ? -52.324 0.978 6.350 1.00 77.94 516 GLN A CA 1
ATOM 4203 C C . GLN A 1 516 ? -51.889 2.255 7.092 1.00 77.94 516 GLN A C 1
ATOM 4205 O O . GLN A 1 516 ? -50.881 2.847 6.715 1.00 77.94 516 GLN A O 1
ATOM 4210 N N . ARG A 1 517 ? -52.588 2.670 8.163 1.00 78.62 517 ARG A N 1
ATOM 4211 C CA . ARG A 1 517 ? -52.220 3.871 8.941 1.00 78.62 517 ARG A CA 1
ATOM 4212 C C . ARG A 1 517 ? -50.940 3.661 9.743 1.00 78.62 517 ARG A C 1
ATOM 4214 O O . ARG A 1 517 ? -50.081 4.537 9.741 1.00 78.62 517 ARG A O 1
ATOM 4221 N N . LEU A 1 518 ? -50.804 2.494 10.372 1.00 76.25 518 LEU A N 1
ATOM 4222 C CA . LEU A 1 518 ? -49.596 2.109 11.103 1.00 76.25 518 LEU A CA 1
ATOM 4223 C C . LEU A 1 518 ? -48.399 1.986 10.154 1.00 76.25 518 LEU A C 1
ATOM 4225 O O . LEU A 1 518 ? -47.311 2.442 10.479 1.00 76.25 518 LEU A O 1
ATOM 4229 N N . LYS A 1 519 ? -48.605 1.432 8.953 1.00 77.62 519 LYS A N 1
ATOM 4230 C CA . LYS A 1 519 ? -47.554 1.315 7.933 1.00 77.62 519 LYS A CA 1
ATOM 4231 C C . LYS A 1 519 ? -47.063 2.677 7.430 1.00 77.62 519 LYS A C 1
ATOM 4233 O O . LYS A 1 519 ? -45.861 2.882 7.307 1.00 77.62 519 LYS A O 1
ATOM 4238 N N . LEU A 1 520 ? -47.979 3.609 7.156 1.00 76.25 520 LEU A N 1
ATOM 4239 C CA . LEU A 1 520 ? -47.623 4.980 6.772 1.00 76.25 520 LEU A CA 1
ATOM 4240 C C . LEU A 1 520 ? -46.922 5.721 7.914 1.00 76.25 520 LEU A C 1
ATOM 4242 O O . LEU A 1 520 ? -45.970 6.451 7.671 1.00 76.25 520 LEU A O 1
ATOM 4246 N N . PHE A 1 521 ? -47.360 5.507 9.155 1.00 76.81 521 PHE A N 1
ATOM 4247 C CA . PHE A 1 521 ? -46.702 6.078 10.323 1.00 76.81 521 PHE A CA 1
ATOM 4248 C C . PHE A 1 521 ? -45.290 5.524 10.511 1.00 76.81 521 PHE A C 1
ATOM 4250 O O . PHE A 1 521 ? -44.369 6.311 10.643 1.00 76.81 521 PHE A O 1
ATOM 4257 N N . ALA A 1 522 ? -45.103 4.206 10.437 1.00 68.75 522 ALA A N 1
ATOM 4258 C CA . ALA A 1 522 ? -43.793 3.568 10.557 1.00 68.75 522 ALA A CA 1
ATOM 4259 C C . ALA A 1 522 ? -42.806 4.022 9.470 1.00 68.75 522 ALA A C 1
ATOM 4261 O O . ALA A 1 522 ? -41.620 4.140 9.744 1.00 68.75 522 ALA A O 1
ATOM 4262 N N . ASN A 1 523 ? -43.292 4.293 8.255 1.00 67.25 523 ASN A N 1
ATOM 4263 C CA . ASN A 1 523 ? -42.464 4.809 7.162 1.00 67.25 523 ASN A CA 1
ATOM 4264 C C . ASN A 1 523 ? -42.115 6.299 7.307 1.00 67.25 523 ASN A C 1
ATOM 4266 O O . ASN A 1 523 ? -41.111 6.727 6.752 1.00 67.25 523 ASN A O 1
ATOM 4270 N N . ASN A 1 524 ? -42.952 7.079 7.998 1.00 69.00 524 ASN A N 1
ATOM 4271 C CA . ASN A 1 524 ? -42.735 8.511 8.229 1.00 69.00 524 ASN A CA 1
ATOM 4272 C C . ASN A 1 524 ? -42.064 8.804 9.579 1.00 69.00 524 ASN A C 1
ATOM 4274 O O . ASN A 1 524 ? -41.723 9.953 9.847 1.00 69.00 524 ASN A O 1
ATOM 4278 N N . LEU A 1 525 ? -41.961 7.808 10.460 1.00 64.19 525 LEU A N 1
ATOM 4279 C CA . LEU A 1 525 ? -41.315 7.946 11.753 1.00 64.19 525 LEU A CA 1
ATOM 4280 C C . LEU A 1 525 ? -39.811 7.812 11.533 1.00 64.19 525 LEU A C 1
ATOM 4282 O O . LEU A 1 525 ? -39.305 6.697 11.393 1.00 64.19 525 LEU A O 1
ATOM 4286 N N . ASP A 1 526 ? -39.120 8.948 11.477 1.00 54.81 526 ASP A N 1
ATOM 4287 C CA . ASP A 1 526 ? -37.670 8.941 11.367 1.00 54.81 526 ASP A CA 1
ATOM 4288 C C . ASP A 1 526 ? -37.063 8.534 12.708 1.00 54.81 526 ASP A C 1
ATOM 4290 O O . ASP A 1 526 ? -37.123 9.259 13.704 1.00 54.81 526 ASP A O 1
ATOM 4294 N N . ILE A 1 527 ? -36.563 7.302 12.766 1.00 56.78 527 ILE A N 1
ATOM 4295 C CA . ILE A 1 527 ? -35.822 6.811 13.923 1.00 56.78 527 ILE A CA 1
ATOM 4296 C C . ILE A 1 527 ? -34.365 7.123 13.641 1.00 56.78 527 ILE A C 1
ATOM 4298 O O . ILE A 1 527 ? -33.653 6.292 13.070 1.00 56.78 527 ILE A O 1
ATOM 4302 N N . GLU A 1 528 ? -33.936 8.313 14.054 1.00 53.72 528 GLU A N 1
ATOM 4303 C CA . GLU A 1 528 ? -32.531 8.695 14.019 1.00 53.72 528 GLU A CA 1
ATOM 4304 C C . GLU A 1 528 ? -31.723 7.708 14.880 1.00 53.72 528 GLU A C 1
ATOM 4306 O O . GLU A 1 528 ? -31.809 7.668 16.113 1.00 53.72 528 GLU A O 1
ATOM 4311 N N . GLU A 1 529 ? -30.944 6.853 14.217 1.00 53.53 529 GLU A N 1
ATOM 4312 C CA . GLU A 1 529 ? -29.926 6.060 14.894 1.00 53.53 529 GLU A CA 1
ATOM 4313 C C . GLU A 1 529 ? -28.831 6.992 15.423 1.00 53.53 529 GLU A C 1
ATOM 4315 O O . GLU A 1 529 ? -28.510 8.019 14.827 1.00 53.53 529 GLU A O 1
ATOM 4320 N N . ARG A 1 530 ? -28.220 6.629 16.556 1.00 56.19 530 ARG A N 1
ATOM 4321 C CA . ARG A 1 530 ? -27.082 7.393 17.081 1.00 56.19 530 ARG A CA 1
ATOM 4322 C C . ARG A 1 530 ? -25.954 7.431 16.049 1.00 56.19 530 ARG A C 1
ATOM 4324 O O . ARG A 1 530 ? -25.625 6.400 15.466 1.00 56.19 530 ARG A O 1
ATOM 4331 N N . LEU A 1 531 ? -25.316 8.595 15.930 1.00 61.22 531 LEU A N 1
ATOM 4332 C CA . LEU A 1 531 ? -24.151 8.828 15.078 1.00 61.22 531 LEU A CA 1
ATOM 4333 C C . LEU A 1 531 ? -23.092 7.742 15.304 1.00 61.22 531 LEU A C 1
ATOM 4335 O O . LEU A 1 531 ? -22.535 7.635 16.398 1.00 61.22 531 LEU A O 1
ATOM 4339 N N . ASP A 1 532 ? -22.805 6.950 14.267 1.00 61.16 532 ASP A N 1
ATOM 4340 C CA . ASP A 1 532 ? -21.653 6.048 14.231 1.00 61.16 532 ASP A CA 1
ATOM 4341 C C . ASP A 1 532 ? -20.459 6.793 13.613 1.00 61.16 532 ASP A C 1
ATOM 4343 O O . ASP A 1 532 ? -20.427 7.009 12.395 1.00 61.16 532 ASP A O 1
ATOM 4347 N N . PRO A 1 533 ? -19.432 7.165 14.406 1.00 62.91 533 PRO A N 1
ATOM 4348 C CA . PRO A 1 533 ? -18.266 7.869 13.885 1.00 62.91 533 PRO A CA 1
ATOM 4349 C C . PRO A 1 533 ? -17.522 7.073 12.806 1.00 62.91 533 PRO A C 1
ATOM 4351 O O . PRO A 1 533 ? -16.788 7.659 12.013 1.00 62.91 533 PRO A O 1
ATOM 4354 N N . ARG A 1 534 ? -17.697 5.742 12.735 1.00 58.34 534 ARG A N 1
ATOM 4355 C CA . ARG A 1 534 ? -17.083 4.908 11.691 1.00 58.34 534 ARG A CA 1
ATOM 4356 C C . ARG A 1 534 ? -17.660 5.198 10.311 1.00 58.34 534 ARG A C 1
ATOM 4358 O O . ARG A 1 534 ? -16.913 5.145 9.334 1.00 58.34 534 ARG A O 1
ATOM 4365 N N . LEU A 1 535 ? -18.938 5.572 10.223 1.00 56.94 535 LEU A N 1
ATOM 4366 C CA . LEU A 1 535 ? -19.565 5.977 8.963 1.00 56.94 535 LEU A CA 1
ATOM 4367 C C . LEU A 1 535 ? -18.910 7.235 8.382 1.00 56.94 535 LEU A C 1
ATOM 4369 O O . LEU A 1 535 ? -18.816 7.356 7.162 1.00 56.94 535 LEU A O 1
ATOM 4373 N N . ALA A 1 536 ? -18.342 8.108 9.224 1.00 56.88 536 ALA A N 1
ATOM 4374 C CA . ALA A 1 536 ? -17.628 9.298 8.766 1.00 56.88 536 ALA A CA 1
ATOM 4375 C C . ALA A 1 536 ? -16.381 8.989 7.917 1.00 56.88 536 ALA A C 1
ATOM 4377 O O . ALA A 1 536 ? -15.984 9.810 7.086 1.00 56.88 536 ALA A O 1
ATOM 4378 N N . PHE A 1 537 ? -15.787 7.801 8.075 1.00 51.88 537 PHE A N 1
ATOM 4379 C CA . PHE A 1 537 ? -14.625 7.365 7.297 1.00 51.88 537 PHE A CA 1
ATOM 4380 C C . PHE A 1 537 ? -14.995 6.799 5.915 1.00 51.88 537 PHE A C 1
ATOM 4382 O O . PHE A 1 537 ? -14.129 6.721 5.040 1.00 51.88 537 PHE A O 1
ATOM 4389 N N . PHE A 1 538 ? -16.263 6.442 5.678 1.00 48.88 538 PHE A N 1
ATOM 4390 C CA . PHE A 1 538 ? -16.735 5.959 4.381 1.00 48.88 538 PHE A CA 1
ATOM 4391 C C . PHE A 1 538 ? -17.188 7.140 3.510 1.00 48.88 538 PHE A C 1
ATOM 4393 O O . PHE A 1 538 ? -18.323 7.604 3.571 1.00 48.88 538 PHE A O 1
ATOM 4400 N N . VAL A 1 539 ? -16.274 7.586 2.641 1.00 42.22 539 VAL A N 1
ATOM 4401 C CA . VAL A 1 539 ? -16.323 8.787 1.768 1.00 42.22 539 VAL A CA 1
ATOM 4402 C C . VAL A 1 539 ? -17.580 8.911 0.884 1.00 42.22 539 VAL A C 1
ATOM 4404 O O . VAL A 1 539 ? -17.802 9.937 0.255 1.00 42.22 539 VAL A O 1
ATOM 4407 N N . ARG A 1 540 ? -18.423 7.878 0.809 1.00 38.53 540 ARG A N 1
ATOM 4408 C CA . ARG A 1 540 ? -19.585 7.846 -0.083 1.00 38.53 540 ARG A CA 1
ATOM 4409 C C . ARG A 1 540 ? -20.865 8.436 0.533 1.00 38.53 540 ARG A C 1
ATOM 4411 O O . ARG A 1 540 ? -21.785 8.720 -0.221 1.00 38.53 540 ARG A O 1
ATOM 4418 N N . TRP A 1 541 ? -20.920 8.614 1.858 1.00 34.47 541 TRP A N 1
ATOM 4419 C CA . TRP A 1 541 ? -22.092 9.155 2.577 1.00 34.47 541 TRP A CA 1
ATOM 4420 C C . TRP A 1 541 ? -21.785 10.398 3.415 1.00 34.47 541 TRP A C 1
ATOM 4422 O O . TRP A 1 541 ? -22.699 11.099 3.836 1.00 34.47 541 TRP A O 1
ATOM 4432 N N . THR A 1 542 ? -20.509 10.725 3.607 1.00 41.03 542 THR A N 1
ATOM 4433 C CA . THR A 1 542 ? -20.097 11.988 4.205 1.00 41.03 542 THR A CA 1
ATOM 4434 C C . THR A 1 542 ? -19.542 12.892 3.126 1.00 41.03 542 THR A C 1
ATOM 4436 O O . THR A 1 542 ? -18.401 12.766 2.679 1.00 41.03 542 THR A O 1
ATOM 4439 N N . ASN A 1 543 ? -20.351 13.862 2.713 1.00 38.38 543 ASN A N 1
ATOM 4440 C CA . ASN A 1 543 ? -19.760 15.073 2.183 1.00 38.38 543 ASN A CA 1
ATOM 4441 C C . ASN A 1 543 ? -18.811 15.597 3.272 1.00 38.38 543 ASN A C 1
ATOM 4443 O O . ASN A 1 543 ? -19.260 15.977 4.354 1.00 38.38 543 ASN A O 1
ATOM 4447 N N . ARG A 1 544 ? -17.495 15.597 3.018 1.00 41.44 544 ARG A N 1
ATOM 4448 C CA . ARG A 1 544 ? -16.553 16.443 3.766 1.00 41.44 544 ARG A CA 1
ATOM 4449 C C . ARG A 1 544 ? -16.870 17.882 3.386 1.00 41.44 544 ARG A C 1
ATOM 4451 O O . ARG A 1 544 ? -16.163 18.497 2.595 1.00 41.44 544 ARG A O 1
ATOM 4458 N N . HIS A 1 545 ? -17.998 18.373 3.880 1.00 43.00 545 HIS A N 1
ATOM 4459 C CA . HIS A 1 545 ? -18.442 19.729 3.657 1.00 43.00 545 HIS A CA 1
ATOM 4460 C C . HIS A 1 545 ? -17.515 20.639 4.441 1.00 43.00 545 HIS A C 1
ATOM 4462 O O . HIS A 1 545 ? -17.608 20.781 5.656 1.00 43.00 545 HIS A O 1
ATOM 4468 N N . THR A 1 546 ? -16.609 21.281 3.715 1.00 41.62 546 THR A N 1
ATOM 4469 C CA . THR A 1 546 ? -16.249 22.655 4.033 1.00 41.62 546 THR A CA 1
ATOM 4470 C C . THR A 1 546 ? -17.573 23.422 4.077 1.00 41.62 546 THR A C 1
ATOM 4472 O O . THR A 1 546 ? -18.226 23.568 3.049 1.00 41.62 546 THR A O 1
ATOM 4475 N N . THR A 1 547 ? -18.016 23.856 5.257 1.00 45.81 547 THR A N 1
ATOM 4476 C CA . THR A 1 547 ? -19.332 24.494 5.483 1.00 45.81 547 THR A CA 1
ATOM 4477 C C . THR A 1 547 ? -19.570 25.750 4.633 1.00 45.81 547 THR A C 1
ATOM 4479 O O . THR A 1 547 ? -20.700 26.213 4.509 1.00 45.81 547 THR A O 1
ATOM 4482 N N . LYS A 1 548 ? -18.527 26.279 3.980 1.00 48.00 548 LYS A N 1
ATOM 4483 C CA . LYS A 1 548 ? -18.600 27.322 2.952 1.00 48.00 548 LYS A CA 1
ATOM 4484 C C . LYS A 1 548 ? -17.906 26.871 1.665 1.00 48.00 548 LYS A C 1
ATOM 4486 O O . LYS A 1 548 ? -16.708 27.080 1.501 1.00 48.00 548 LYS A O 1
ATOM 4491 N N . LEU A 1 549 ? -18.668 26.306 0.728 1.00 53.06 549 LEU A N 1
ATOM 4492 C CA . LEU A 1 549 ? -18.216 26.080 -0.656 1.00 53.06 549 LEU A CA 1
ATOM 4493 C C . LEU A 1 549 ? -18.255 27.368 -1.497 1.00 53.06 549 LEU A C 1
ATOM 4495 O O . LEU A 1 549 ? -17.551 27.486 -2.497 1.00 53.06 549 LEU A O 1
ATOM 4499 N N . TYR A 1 550 ? -19.056 28.346 -1.071 1.00 58.06 550 TYR A N 1
ATOM 4500 C CA . TYR A 1 550 ? -19.207 29.641 -1.719 1.00 58.06 550 TYR A CA 1
ATOM 4501 C C . TYR A 1 550 ? -19.177 30.754 -0.670 1.00 58.06 550 TYR A C 1
ATOM 4503 O O . TYR A 1 550 ? -19.961 30.756 0.278 1.00 58.06 550 TYR A O 1
ATOM 4511 N N . TYR A 1 551 ? -18.266 31.710 -0.841 1.00 71.25 551 TYR A N 1
ATOM 4512 C CA . TYR A 1 551 ? -18.211 32.923 -0.034 1.00 71.25 551 TYR A CA 1
ATOM 4513 C C . TYR A 1 551 ? -18.127 34.133 -0.958 1.00 71.25 551 TYR A C 1
ATOM 4515 O O . TYR A 1 551 ? -17.145 34.307 -1.683 1.00 71.25 551 TYR A O 1
ATOM 4523 N N . LYS A 1 552 ? -19.167 34.971 -0.942 1.00 77.12 552 LYS A N 1
ATOM 4524 C CA . LYS A 1 552 ? -19.164 36.244 -1.661 1.00 77.12 552 LYS A CA 1
ATOM 4525 C C . LYS A 1 552 ? -18.514 37.302 -0.775 1.00 77.12 552 LYS A C 1
ATOM 4527 O O . LYS A 1 552 ? -19.074 37.693 0.245 1.00 77.12 552 LYS A O 1
ATOM 4532 N N . VAL A 1 553 ? -17.330 37.733 -1.192 1.00 77.75 553 VAL A N 1
ATOM 4533 C CA . VAL A 1 553 ? -16.510 38.760 -0.540 1.00 77.75 553 VAL A CA 1
ATOM 4534 C C . VAL A 1 553 ? -17.321 40.047 -0.353 1.00 77.75 553 VAL A C 1
ATOM 4536 O O . VAL A 1 553 ? -17.939 40.523 -1.309 1.00 77.75 553 VAL A O 1
ATOM 4539 N N . LYS A 1 554 ? -17.335 40.606 0.863 1.00 84.56 554 LYS A N 1
ATOM 4540 C CA . LYS A 1 554 ? -17.889 41.948 1.122 1.00 84.56 554 LYS A CA 1
ATOM 4541 C C . LYS A 1 554 ? -16.845 43.022 0.786 1.00 84.56 554 LYS A C 1
ATOM 4543 O O . LYS A 1 554 ? -15.653 42.728 0.745 1.00 84.56 554 LYS A O 1
ATOM 4548 N N . ASN A 1 555 ? -17.281 44.258 0.522 1.00 62.94 555 ASN A N 1
ATOM 4549 C CA . ASN A 1 555 ? -16.369 45.362 0.194 1.00 62.94 555 ASN A CA 1
ATOM 4550 C C . ASN A 1 555 ? -15.282 45.473 1.282 1.00 62.94 555 ASN A C 1
ATOM 4552 O O . ASN A 1 555 ? -15.628 45.615 2.448 1.00 62.94 555 ASN A O 1
ATOM 4556 N N . GLU A 1 556 ? -14.010 45.386 0.866 1.00 80.19 556 GLU A N 1
ATOM 4557 C CA . GLU A 1 556 ? -12.758 45.379 1.664 1.00 80.19 556 GLU A CA 1
ATOM 4558 C C . GLU A 1 556 ? -12.178 44.018 2.100 1.00 80.19 556 GLU A C 1
ATOM 4560 O O . GLU A 1 556 ? -11.013 43.958 2.502 1.00 80.19 556 GLU A O 1
ATOM 4565 N N . GLU A 1 557 ? -12.886 42.900 1.940 1.00 82.25 557 GLU A N 1
ATOM 4566 C CA . GLU A 1 557 ? -12.318 41.580 2.247 1.00 82.25 557 GLU A CA 1
ATOM 4567 C C . GLU A 1 557 ? -11.448 41.034 1.093 1.00 82.25 557 GLU A C 1
ATOM 4569 O O . GLU A 1 557 ? -11.643 41.348 -0.081 1.00 82.25 557 GLU A O 1
ATOM 4574 N N . LYS A 1 558 ? -10.461 40.183 1.409 1.00 80.62 558 LYS A N 1
ATOM 4575 C CA . LYS A 1 558 ? -9.625 39.482 0.417 1.00 80.62 558 LYS A CA 1
ATOM 4576 C C . LYS A 1 558 ? -9.621 37.986 0.712 1.00 80.62 558 LYS A C 1
ATOM 4578 O O . LYS A 1 558 ? -9.237 37.583 1.808 1.00 80.62 558 LYS A O 1
ATOM 4583 N N . ILE A 1 559 ? -9.977 37.162 -0.273 1.00 78.38 559 ILE A N 1
ATOM 4584 C CA . ILE A 1 559 ? -9.797 35.705 -0.191 1.00 78.38 559 ILE A CA 1
ATOM 4585 C C . ILE A 1 559 ? -8.338 35.385 -0.515 1.00 78.38 559 ILE A C 1
ATOM 4587 O O . ILE A 1 559 ? -7.824 35.789 -1.558 1.00 78.38 559 ILE A O 1
ATOM 4591 N N . LYS A 1 560 ? -7.670 34.653 0.377 1.00 75.25 560 LYS A N 1
ATOM 4592 C CA . LYS A 1 560 ? -6.330 34.109 0.141 1.00 75.25 560 LYS A CA 1
ATOM 4593 C C . LYS A 1 560 ? -6.440 32.602 -0.044 1.00 75.25 560 LYS A C 1
ATOM 4595 O O . LYS A 1 560 ? -6.945 31.915 0.839 1.00 75.25 560 LYS A O 1
ATOM 4600 N N . TYR A 1 561 ? -5.946 32.102 -1.169 1.00 66.94 561 TYR A N 1
ATOM 4601 C CA . TYR A 1 561 ? -5.764 30.672 -1.382 1.00 66.94 561 TYR A CA 1
ATOM 4602 C C . TYR A 1 561 ? -4.403 30.266 -0.825 1.00 66.94 561 TYR A C 1
ATOM 4604 O O . TYR A 1 561 ? -3.390 30.888 -1.144 1.00 66.94 561 TYR A O 1
ATOM 4612 N N . VAL A 1 562 ? -4.391 29.246 0.029 1.00 62.25 562 VAL A N 1
ATOM 4613 C CA . VAL A 1 562 ? -3.167 28.649 0.563 1.00 62.25 562 VAL A CA 1
ATOM 4614 C C . VAL A 1 562 ? -3.094 27.234 0.016 1.00 62.25 562 VAL A C 1
ATOM 4616 O O . VAL A 1 562 ? -3.970 26.422 0.303 1.00 62.25 562 VAL A O 1
ATOM 4619 N N . ASP A 1 563 ? -2.071 26.965 -0.789 1.00 55.91 563 ASP A N 1
ATOM 4620 C CA . ASP A 1 563 ? -1.749 25.617 -1.242 1.00 55.91 563 ASP A CA 1
ATOM 4621 C C . ASP A 1 563 ? -0.757 24.987 -0.259 1.00 55.91 563 ASP A C 1
ATOM 4623 O O . ASP A 1 563 ? 0.209 25.626 0.167 1.00 55.91 563 ASP A O 1
ATOM 4627 N N . PHE A 1 564 ? -1.007 23.744 0.134 1.00 55.44 564 PHE A N 1
ATOM 4628 C CA . PHE A 1 564 ? -0.110 22.965 0.978 1.00 55.44 564 PHE A CA 1
ATOM 4629 C C . PHE A 1 564 ? 0.220 21.664 0.244 1.00 55.44 564 PHE A C 1
ATOM 4631 O O . PHE A 1 564 ? -0.628 21.026 -0.372 1.00 55.44 564 PHE A O 1
ATOM 4638 N N . THR A 1 565 ? 1.467 21.217 0.350 1.00 51.41 565 THR A N 1
ATOM 4639 C CA . THR A 1 565 ? 1.963 20.037 -0.372 1.00 51.41 565 THR A CA 1
ATOM 4640 C C . THR A 1 565 ? 1.311 18.725 0.086 1.00 51.41 565 THR A C 1
ATOM 4642 O O . THR A 1 565 ? 1.357 17.739 -0.644 1.00 51.41 565 THR A O 1
ATO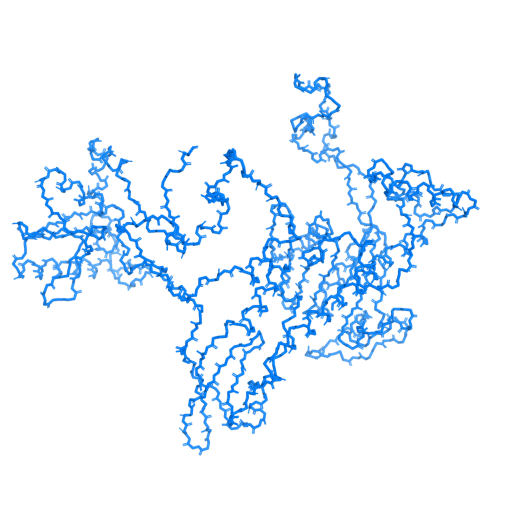M 4645 N N . SER A 1 566 ? 0.679 18.691 1.270 1.00 59.97 566 SER A N 1
ATOM 4646 C CA . SER A 1 566 ? -0.279 17.644 1.665 1.00 59.97 566 SER A CA 1
ATOM 4647 C C . SER A 1 566 ? -1.112 18.064 2.890 1.00 59.97 566 SER A C 1
ATOM 4649 O O . SER A 1 566 ? -0.557 18.500 3.900 1.00 59.97 566 SER A O 1
ATOM 4651 N N . LEU A 1 567 ? -2.448 17.936 2.812 1.00 64.31 567 LEU A N 1
ATOM 4652 C CA . LEU A 1 567 ? -3.360 18.387 3.884 1.00 64.31 567 LEU A CA 1
ATOM 4653 C C . LEU A 1 567 ? -3.102 17.616 5.170 1.00 64.31 567 LEU A C 1
ATOM 4655 O O . LEU A 1 567 ? -3.077 18.181 6.252 1.00 64.31 567 LEU A O 1
ATOM 4659 N N . TYR A 1 568 ? -2.907 16.309 5.039 1.00 63.28 568 TYR A N 1
ATOM 4660 C CA . TYR A 1 568 ? -2.935 15.398 6.169 1.00 63.28 568 TYR A CA 1
ATOM 4661 C C . TYR A 1 568 ? -1.752 15.604 7.141 1.00 63.28 568 TYR A C 1
ATOM 4663 O O . TYR A 1 568 ? -2.009 15.854 8.315 1.00 63.28 568 TYR A O 1
ATOM 4671 N N . PRO A 1 569 ? -0.474 15.612 6.706 1.00 61.50 569 PRO A N 1
ATOM 4672 C CA . PRO A 1 569 ? 0.651 16.023 7.552 1.00 61.50 569 PRO A CA 1
ATOM 4673 C C . PRO A 1 569 ? 0.515 17.424 8.153 1.00 61.50 569 PRO A C 1
ATOM 4675 O O . PRO A 1 569 ? 0.880 17.622 9.310 1.00 61.50 569 PRO A O 1
ATOM 4678 N N . TRP A 1 570 ? -0.022 18.391 7.400 1.00 70.44 570 TRP A N 1
ATOM 4679 C CA . TRP A 1 570 ? -0.253 19.738 7.922 1.00 70.44 570 TRP A CA 1
ATOM 4680 C C . TRP A 1 570 ? -1.298 19.722 9.045 1.00 70.44 570 TRP A C 1
ATOM 4682 O O . TRP A 1 570 ? -1.032 20.228 10.133 1.00 70.44 570 TRP A O 1
ATOM 4692 N N . THR A 1 571 ? -2.439 19.063 8.827 1.00 72.06 571 THR A N 1
ATOM 4693 C CA . THR A 1 571 ? -3.484 18.874 9.839 1.00 72.06 571 THR A CA 1
ATOM 4694 C C . THR A 1 571 ? -2.926 18.166 11.066 1.00 72.06 571 THR A C 1
ATOM 4696 O O . THR A 1 571 ? -3.156 18.620 12.180 1.00 72.06 571 THR A O 1
ATOM 4699 N N . ASN A 1 572 ? -2.118 17.121 10.881 1.00 67.75 572 ASN A N 1
ATOM 4700 C CA . ASN A 1 572 ? -1.507 16.404 11.995 1.00 67.75 572 ASN A CA 1
ATOM 4701 C C . ASN A 1 572 ? -0.528 17.261 12.816 1.00 67.75 572 ASN A C 1
ATOM 4703 O O . ASN A 1 572 ? -0.320 16.992 13.995 1.00 67.75 572 ASN A O 1
ATOM 4707 N N . LYS A 1 573 ? 0.096 18.276 12.208 1.00 67.50 573 LYS A N 1
ATOM 4708 C CA . LYS A 1 573 ? 1.048 19.164 12.889 1.00 67.50 573 LYS A CA 1
ATOM 4709 C C . LYS A 1 573 ? 0.378 20.372 13.548 1.00 67.50 573 LYS A C 1
ATOM 4711 O O . LYS A 1 573 ? 0.801 20.777 14.625 1.00 67.50 573 LYS A O 1
ATOM 4716 N N . TYR A 1 574 ? -0.607 20.977 12.884 1.00 71.81 574 TYR A N 1
ATOM 4717 C CA . TYR A 1 574 ? -1.148 22.287 13.265 1.00 71.81 574 TYR A CA 1
ATOM 4718 C C . TYR A 1 574 ? -2.580 22.244 13.804 1.00 71.81 574 TYR A C 1
ATOM 4720 O O . TYR A 1 574 ? -2.981 23.163 14.520 1.00 71.81 574 TYR A O 1
ATOM 4728 N N . CYS A 1 575 ? -3.375 21.228 13.461 1.00 74.19 575 CYS A N 1
ATOM 4729 C CA . CYS A 1 575 ? -4.761 21.154 13.912 1.00 74.19 575 CYS A CA 1
ATOM 4730 C C . CYS A 1 575 ? -4.878 20.495 15.287 1.00 74.19 575 CYS A C 1
ATOM 4732 O O . CYS A 1 575 ? -4.037 19.707 15.716 1.00 74.19 575 CYS A O 1
ATOM 4734 N N . ARG A 1 576 ? -5.973 20.819 15.981 1.00 75.56 576 ARG A N 1
ATOM 4735 C CA . ARG A 1 576 ? -6.334 20.183 17.249 1.00 75.56 576 ARG A CA 1
ATOM 4736 C C . ARG A 1 576 ? -6.776 18.745 16.989 1.00 75.56 576 ARG A C 1
ATOM 4738 O O . ARG A 1 576 ? -7.504 18.489 16.033 1.00 75.56 576 ARG A O 1
ATOM 4745 N N . TYR A 1 577 ? -6.372 17.833 17.865 1.00 71.88 577 TYR A N 1
ATOM 4746 C CA . TYR A 1 577 ? -6.868 16.461 17.874 1.00 71.88 577 TYR A CA 1
ATOM 4747 C C . TYR A 1 577 ? -7.924 16.277 18.959 1.00 71.88 577 TYR A C 1
ATOM 4749 O O . TYR A 1 577 ? -7.718 16.759 20.075 1.00 71.88 577 TYR A O 1
ATOM 4757 N N . PRO A 1 578 ? -9.025 15.559 18.677 1.00 72.81 578 PRO A N 1
ATOM 4758 C CA . PRO A 1 578 ? -9.928 15.126 19.728 1.00 72.81 578 PRO A CA 1
ATOM 4759 C C . PRO A 1 578 ? -9.202 14.090 20.592 1.00 72.81 578 PRO A C 1
ATOM 4761 O O . PRO A 1 578 ? -8.781 13.038 20.106 1.00 72.81 578 PRO A O 1
ATOM 4764 N N . LEU A 1 579 ? -9.029 14.415 21.868 1.00 71.94 579 LEU A N 1
ATOM 4765 C CA . LEU A 1 579 ? -8.490 13.514 22.879 1.00 71.94 579 LEU A CA 1
ATOM 4766 C C . LEU A 1 579 ? -9.637 13.066 23.784 1.00 71.94 579 LEU A C 1
ATOM 4768 O O . LEU A 1 579 ? -10.556 13.840 24.042 1.00 71.94 579 LEU A O 1
ATOM 4772 N N . HIS A 1 580 ? -9.535 11.843 24.304 1.00 69.56 580 HIS A N 1
ATOM 4773 C CA . HIS A 1 580 ? -10.485 11.256 25.257 1.00 69.56 580 HIS A CA 1
ATOM 4774 C C . HIS A 1 580 ? -11.857 10.944 24.634 1.00 69.56 580 HIS A C 1
ATOM 4776 O O . HIS A 1 580 ? -12.082 11.115 23.435 1.00 69.56 580 HIS A O 1
ATOM 4782 N N . HIS A 1 581 ? -12.757 10.374 25.437 1.00 70.75 581 HIS A N 1
ATOM 4783 C CA . HIS A 1 581 ? -14.093 10.023 24.970 1.00 70.75 581 HIS A CA 1
ATOM 4784 C C . HIS A 1 581 ? -14.908 11.282 24.635 1.00 70.75 581 HIS A C 1
ATOM 4786 O O . HIS A 1 581 ? -14.863 12.243 25.403 1.00 70.75 581 HIS A O 1
ATOM 4792 N N . PRO A 1 582 ? -15.661 11.279 23.520 1.00 74.75 582 PRO A N 1
ATOM 4793 C CA . PRO A 1 582 ? -16.516 12.393 23.147 1.00 74.75 582 PRO A CA 1
ATOM 4794 C C . PRO A 1 582 ? -17.648 12.574 24.160 1.00 74.75 582 PRO A C 1
ATOM 4796 O O . PRO A 1 582 ? -18.219 11.602 24.663 1.00 74.75 582 PRO A O 1
ATOM 4799 N N . GLU A 1 583 ? -18.009 13.829 24.399 1.00 74.44 583 GLU A N 1
ATOM 4800 C CA . GLU A 1 583 ? -19.275 14.172 25.028 1.00 74.44 583 GLU A CA 1
ATOM 4801 C C . GLU A 1 583 ? -20.404 14.014 24.002 1.00 74.44 583 GLU A C 1
ATOM 4803 O O . GLU A 1 583 ? -20.309 14.493 22.871 1.00 74.44 583 GLU A O 1
ATOM 4808 N N . ILE A 1 584 ? -21.455 13.283 24.374 1.00 73.75 584 ILE A N 1
ATOM 4809 C CA . ILE A 1 584 ? -22.584 13.000 23.485 1.00 73.75 584 ILE A CA 1
ATOM 4810 C C . ILE A 1 584 ? -23.703 13.981 23.817 1.00 73.75 584 ILE A C 1
ATOM 4812 O O . ILE A 1 584 ? -24.378 13.831 24.837 1.00 73.75 584 ILE A O 1
ATOM 4816 N N . ILE A 1 585 ? -23.910 14.947 22.928 1.00 73.38 585 ILE A N 1
ATOM 4817 C CA . ILE A 1 585 ? -24.967 15.955 23.021 1.00 73.38 585 ILE A CA 1
ATOM 4818 C C . ILE A 1 585 ? -26.088 15.553 22.060 1.00 73.38 585 ILE A C 1
ATOM 4820 O O . ILE A 1 585 ? -25.838 15.289 20.886 1.00 73.38 585 ILE A O 1
ATOM 4824 N N . THR A 1 586 ? -27.317 15.452 22.569 1.00 68.69 586 THR A N 1
ATOM 4825 C CA . THR A 1 586 ? -28.488 15.010 21.783 1.00 68.69 586 THR A CA 1
ATOM 4826 C C . THR A 1 586 ? -29.617 16.035 21.726 1.00 68.69 586 THR A C 1
ATOM 4828 O O . THR A 1 586 ? -30.565 15.841 20.974 1.00 68.69 586 THR A O 1
ATOM 4831 N N . LYS A 1 587 ? -29.586 17.062 22.580 1.00 66.56 587 LYS A N 1
ATOM 4832 C CA . LYS A 1 587 ? -30.617 18.103 22.713 1.00 66.56 587 LYS A CA 1
ATOM 4833 C C . LYS A 1 587 ? -29.936 19.410 23.125 1.00 66.56 587 LYS A C 1
ATOM 4835 O O . LYS A 1 587 ? -28.821 19.356 23.638 1.00 66.56 587 LYS A O 1
ATOM 4840 N N . ASP A 1 588 ? -30.618 20.532 22.905 1.00 76.19 588 ASP A N 1
ATOM 4841 C CA . ASP A 1 588 ? -30.178 21.874 23.315 1.00 76.19 588 ASP A CA 1
ATOM 4842 C C . ASP A 1 588 ? -28.812 22.279 22.725 1.00 76.19 588 ASP A C 1
ATOM 4844 O O . ASP A 1 588 ? -27.897 22.682 23.439 1.00 76.19 588 ASP A O 1
ATOM 4848 N N . PHE A 1 589 ? -28.672 22.146 21.400 1.00 75.38 589 PHE A N 1
ATOM 4849 C CA . PHE A 1 589 ? -27.474 22.583 20.681 1.00 75.38 589 PHE A CA 1
ATOM 4850 C C . PHE A 1 589 ? -27.336 24.114 20.715 1.00 75.38 589 PHE A C 1
ATOM 4852 O O . PHE A 1 589 ? -28.269 24.841 20.372 1.00 75.38 589 PHE A O 1
ATOM 4859 N N . GLU A 1 590 ? -26.152 24.592 21.082 1.00 80.06 590 GLU A N 1
ATOM 4860 C CA . GLU A 1 590 ? -25.686 25.960 20.860 1.00 80.06 590 GLU A CA 1
ATOM 4861 C C . GLU A 1 590 ? -25.326 26.182 19.374 1.00 80.06 590 GLU A C 1
ATOM 4863 O O . GLU A 1 590 ? -25.521 25.306 18.524 1.00 80.06 590 GLU A O 1
ATOM 4868 N N . GLU A 1 591 ? -24.800 27.363 19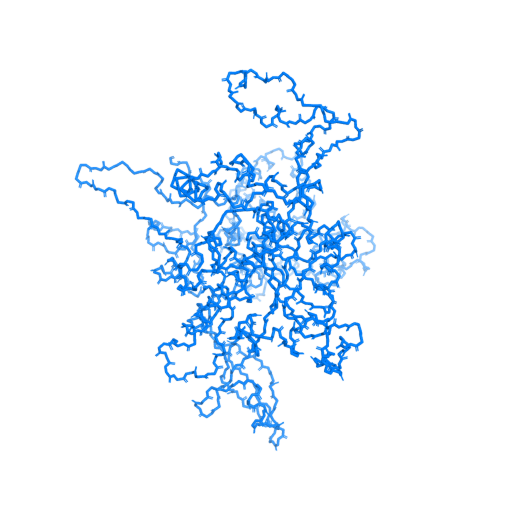.031 1.00 77.75 591 GLU A N 1
ATOM 4869 C CA . GLU A 1 591 ? -24.250 27.600 17.693 1.00 77.75 591 GLU A CA 1
ATOM 4870 C C . GLU A 1 591 ? -23.158 26.570 17.366 1.00 77.75 591 GLU A C 1
ATOM 4872 O O . GLU A 1 591 ? -22.265 26.322 18.168 1.00 77.75 591 GLU A O 1
ATOM 4877 N N . LEU A 1 592 ? -23.197 25.988 16.161 1.00 73.06 592 LEU A N 1
ATOM 4878 C CA . LEU A 1 592 ? -22.298 24.889 15.772 1.00 73.06 592 LEU A CA 1
ATOM 4879 C C . LEU A 1 592 ? -20.802 25.222 15.910 1.00 73.06 592 LEU A C 1
ATOM 4881 O O . LEU A 1 592 ? -19.996 24.314 16.102 1.00 73.06 592 LEU A O 1
ATOM 4885 N N . ASP A 1 593 ? -20.442 26.504 15.844 1.00 75.88 593 ASP A N 1
ATOM 4886 C CA . ASP A 1 593 ? -19.067 26.991 15.981 1.00 75.88 593 ASP A CA 1
ATOM 4887 C C . ASP A 1 593 ? -18.505 26.829 17.409 1.00 75.88 593 ASP A C 1
ATOM 4889 O O . ASP A 1 593 ? -17.285 26.884 17.593 1.00 75.88 593 ASP A O 1
ATOM 4893 N N . THR A 1 594 ? -19.353 26.598 18.422 1.00 80.50 594 THR A N 1
ATOM 4894 C CA . THR A 1 594 ? -18.904 26.316 19.798 1.00 80.50 594 THR A CA 1
ATOM 4895 C C . THR A 1 594 ? -18.464 24.864 19.986 1.00 80.50 594 THR A C 1
ATOM 4897 O O . THR A 1 594 ? -17.716 24.558 20.920 1.00 80.50 594 THR A O 1
ATOM 4900 N N . TYR A 1 595 ? -18.850 23.967 19.073 1.00 78.88 595 TYR A N 1
ATOM 4901 C CA . TYR A 1 595 ? -18.554 22.543 19.166 1.00 78.88 595 TYR A CA 1
ATOM 4902 C C . TYR A 1 595 ? -17.324 22.139 18.348 1.00 78.88 595 TYR A C 1
ATOM 4904 O O . TYR A 1 595 ? -17.139 22.513 17.192 1.00 78.88 595 TYR A O 1
ATOM 4912 N N . PHE A 1 596 ? -16.496 21.274 18.934 1.00 78.06 596 PHE A N 1
ATOM 4913 C CA . PHE A 1 596 ? -15.389 20.612 18.246 1.00 78.06 596 PHE A CA 1
ATOM 4914 C C . PHE A 1 596 ? -15.648 19.101 18.205 1.00 78.06 596 PHE A C 1
ATOM 4916 O O . PHE A 1 596 ? -15.411 18.401 19.189 1.00 78.06 596 PHE A O 1
ATOM 4923 N N . GLY A 1 597 ? -16.154 18.581 17.082 1.00 76.06 597 GLY A N 1
ATOM 4924 C CA . GLY A 1 597 ? -16.510 17.163 16.980 1.00 76.06 597 GLY A CA 1
ATOM 4925 C C . GLY A 1 597 ? -17.223 16.767 15.688 1.00 76.06 597 GLY A C 1
ATOM 4926 O O . GLY A 1 597 ? -17.090 17.422 14.657 1.00 76.06 597 GLY A O 1
ATOM 4927 N N . PHE A 1 598 ? -17.964 15.659 15.753 1.00 72.62 598 PHE A N 1
ATOM 4928 C CA . PHE A 1 598 ? -18.823 15.184 14.669 1.00 72.62 598 PHE A CA 1
ATOM 4929 C C . PHE A 1 598 ? -20.270 15.590 14.937 1.00 72.62 598 PHE A C 1
ATOM 4931 O O . PHE A 1 598 ? -20.762 15.413 16.049 1.00 72.62 598 PHE A O 1
ATOM 4938 N N . VAL A 1 599 ? -20.952 16.069 13.901 1.00 73.19 599 VAL A N 1
ATOM 4939 C CA . VAL A 1 599 ? -22.391 16.338 13.908 1.00 73.19 599 VAL A CA 1
ATOM 4940 C C . VAL A 1 599 ? -23.031 15.576 12.751 1.00 73.19 599 VAL A C 1
ATOM 4942 O O . VAL A 1 599 ? -22.463 15.512 11.659 1.00 73.19 599 VAL A O 1
ATOM 4945 N N . GLN A 1 600 ? -24.190 14.971 12.989 1.00 66.19 600 GLN A N 1
ATOM 4946 C CA . GLN A 1 600 ? -25.022 14.368 11.953 1.00 66.19 600 GLN A CA 1
ATOM 4947 C C . GLN A 1 600 ? -26.261 15.245 11.806 1.00 66.19 600 GLN A C 1
ATOM 4949 O O . GLN A 1 600 ? -26.874 15.620 12.799 1.00 66.19 600 GLN A O 1
ATOM 4954 N N . SER A 1 601 ? -26.572 15.621 10.570 1.00 64.44 601 SER A N 1
ATOM 4955 C CA . SER A 1 601 ? -27.737 16.427 10.214 1.00 64.44 601 SER A CA 1
ATOM 4956 C C . SER A 1 601 ? -28.351 15.831 8.958 1.00 64.44 601 SER A C 1
ATOM 4958 O O . SER A 1 601 ? -27.618 15.421 8.053 1.00 64.44 601 SER A O 1
ATOM 4960 N N . GLU A 1 602 ? -29.678 15.770 8.901 1.00 52.75 602 GLU A N 1
ATOM 4961 C CA . GLU A 1 602 ? -30.384 15.114 7.802 1.00 52.75 602 GLU A CA 1
ATOM 4962 C C . GLU A 1 602 ? -30.522 15.967 6.543 1.00 52.75 602 GLU A C 1
ATOM 4964 O O . GLU A 1 602 ? -30.810 15.411 5.492 1.00 52.75 602 GLU A O 1
ATOM 4969 N N . ASN A 1 603 ? -30.244 17.275 6.568 1.00 45.06 603 ASN A N 1
ATOM 4970 C CA . ASN A 1 603 ? -30.288 18.099 5.357 1.00 45.06 603 ASN A CA 1
ATOM 4971 C C . ASN A 1 603 ? -29.390 19.341 5.463 1.00 45.06 603 ASN A C 1
ATOM 4973 O O . ASN A 1 603 ? -29.717 20.300 6.156 1.00 45.06 603 ASN A O 1
ATOM 4977 N N . PHE A 1 604 ? -28.304 19.368 4.686 1.00 43.34 604 PHE A N 1
ATOM 4978 C CA . PHE A 1 604 ? -27.685 20.616 4.225 1.00 43.34 604 PHE A CA 1
ATOM 4979 C C . PHE A 1 604 ? -27.996 20.781 2.736 1.00 43.34 604 PHE A C 1
ATOM 4981 O O . PHE A 1 604 ? -27.191 20.437 1.873 1.00 43.34 604 PHE A O 1
ATOM 4988 N N . THR A 1 605 ? -29.182 21.295 2.429 1.00 30.44 605 THR A N 1
ATOM 4989 C CA . THR A 1 605 ? -29.363 22.109 1.224 1.00 30.44 605 THR A CA 1
ATOM 4990 C C . THR A 1 605 ? -29.231 23.558 1.660 1.00 30.44 605 THR A C 1
ATOM 4992 O O . THR A 1 605 ? -30.198 24.145 2.145 1.00 30.44 605 THR A O 1
ATOM 4995 N N . THR A 1 606 ? -28.016 24.092 1.564 1.00 33.44 606 THR A N 1
ATOM 4996 C CA . THR A 1 606 ? -27.783 25.538 1.499 1.00 33.44 606 THR A CA 1
ATOM 4997 C C . THR A 1 606 ? -27.832 26.020 0.063 1.00 33.44 606 THR A C 1
ATOM 4999 O O . THR A 1 606 ? -27.361 25.275 -0.830 1.00 33.44 606 THR A O 1
#

pLDDT: mean 77.12, std 12.42, range [30.44, 95.69]

Radius of gyration: 33.84 Å; chains: 1; bounding box: 86×74×83 Å

Organism: Mytilus galloprovincialis (NCBI:txid29158)

InterPro domains:
  IPR004868 DNA-directed DNA polymerase, family B, mitochondria/virus [PF03175] (133-340)
  IPR012337 Ribonuclease H-like superfamily [SSF53098] (129-289)
  IPR036397 Ribonuclease H superfamily [G3DSA:3.30.420.10] (88-245)
  IPR043502 DNA/RNA polymerase superfamily [SSF56672] (548-599)

Foldseek 3Di:
DKFKDFAWAQPDAAADPVAFAQQPDAPPVPPPPPDGDPQNCAGPVPRDNRHGGGDTATFKMKMFDDDPVPLPPDLVPVQFDQQTKQADPVQLDDDPRHTPDGGDPPPIRHRIDMAGGRCSLVVVLCRCPDLSQQLHEYEYAQCQVPVVVSNCVNCVVVVQDWDFDDDVSGTLKTFRPDRRRYIYAHCCLAVVDDLVCLCVVLVHDQPDDAAAQSNCPHPVCLADKAADDDPVSRVLVPDDPVRSVVHVVVVVVRRPPIDGNNVVVVSVRNSSSSSSSNSLSSVQVVQQVVLQVDPPPAANPARGQGPSVDRHNLVSLVLSCCQPPWWWKKWWWKQQQVPRDTDTWIWTDHPVGIWTQDPNHTGDPVRVCVVRVRIDTDDMGGDDTQAAPAPPVGPDPDDPDDLLLVLVVVVCCVPVVFDKDAPPPPHFDDDPPDRDTAGIAGPVQLATEHEAECLQQLPCVVCVPPQCPDADPPPRHGSVVSVVVNVVVQVVSVVVVGHYHYDYPVRSVVCCVVDPVSVVSSVVPDPDDPDDVVVVVVCPPDDPDPVPPDDDDDPPDDDDDDDDPDPSSVCSVPNDDDTYDDDDDDDDDDPPVVDDDDDDDPDPPD